Protein 2Y4R (pdb70)

B-factor: mean 19.77, std 9.72, range [2.0, 75.66]

InterPro domains:
  IPR001544 Aminotransferase class IV [PF01063] (25-246)
  IPR017824 Aminodeoxychorismate lyase, class IV [TIGR03461] (4-263)
  IPR017824 Aminodeoxychorismate lyase, class IV [cd01559] (17-265)
  IPR036038 Aminotransferase-like, PLP-dependent enzymes [SSF56752] (4-263)
  IPR043131 Branched-chain-amino-acid aminotransferase-like, N-terminal [G3DSA:3.30.470.10] (2-111)
  IPR043132 Branched-chain-amino-acid aminotransferase-like, C-terminal [G3DSA:3.20.10.10] (112-271)
  IPR050571 Class-IV Pyridoxal-Phosphate-Dependent Aminotransferase [PTHR42743] (2-268)

Foldseek 3Di:
DKDKPLHDDDDDDPQFVCNVPLAWAKDKFWQAQLATFLLVLRLVQRVVVCVLSVQPDPSVVVSVSRSNVSNVVRGAIKMWIKHQTGDDDPDDSDDDGDIMIMIDGDHADDDDCCQVVFNAEAEAFPQAWEFAQSCWQHRTRPLVSLVVRVVPDDDPRGPWYFHHHPVQWGAQTSAWGKWFAAPQEIEGEARRGHDHNASLVVVLVVVCVVVPGHYYYYTHHPVNVLPTQWMWIAHNRPGIGTHAYYPHRGYGHDDVNVVSVVCCVVPVVD/DKDKPLHDDDDDDPQFCCNVPLAWFKDKFFAAQLATDLVVLRLVQRVVQCVLSVQPDPSVVVRVSSSNVSNVVNGAIKMWIKHQTGDDDDDDSDDPTDIMIMIDGDHQDCDDVCQLVAFAAAEAFPQEWEFAQSCFQHRTRPLVSLVVRVVPDDDPRGPWYFHAHPVQWTAQTSAWGKWFAQPLEIEGEARRGHDHNASLVVVVVVVCVVVPRHYDYYTHHPVSVLRTQWMWTAHNRNGIGTHAYYPHGGHGHDDVSVVRVVVCCVPPND

Sequence (540 aa):
LLDWVDGRRPAAEELLSVRDRGLAYGDGLFETLAVRAGTPRLLERHLARLEEGCRRLAIPLDDTAALLRRQQELLAFCAALGDGVAKLIVTRGEGLLRGYAPPAEASPRRILSGSPRPAYPEERHWQQQGVRLFACRRTRLAEQPLLAGLKHLNRLEQVLARAEWSDAGHAEGLMMMLDVHERVVEEGVFSNLLLLLVLDGTLVAPDLRRCGVAGVVMRAELLEERAEGIGVPLAIRDVSMAELATADEVFLCNSQFGIWPVRALDEHVWPVGELTRRKLQDQLRDDLDFLDWVDGRPAAELSVRDRGLAYGDGLFETLAVRAGTPRLLEERHLARLEEGCRRLAIPLDTAALRRQQELLAFCAALGDGVVAKLIVTRGEGLRGYAPPAEASPRRILSGSPRPAYPERHWQQQGVRLFACRTRLAEQPLLAGLKHLNRLEQVLARAEWSDAGHAEGLMMMLDVVHERVVEEGVFSNLLLLVLDGTLVAPDLRRCGVAGVMRAELLERAEGIIGVPLAIRDVSMAELATADEVFLCNSQFGIWPVRALDEEHVWPVGELTRKLQDQLRDDDLDF

CATH classification: 3.30.470.10 (+1 more: 3.20.10.10)

Organism: Pseudomonas aeruginosa (strain ATCC 15692 / DSM 22644 / CIP 104116 / JCM 14847 / LMG 12228 / 1C / PRS 101 / PAO1) (NCBI:txid208964)

Radius of gyration: 24.59 Å; Cα contacts (8 Å, |Δi|>4): 1303; chains: 2; bounding box: 42×66×72 Å

Structure (mmCIF, N/CA/C/O backbone):
data_2Y4R
#
_entry.id   2Y4R
#
_cell.length_a   40.813
_cell.length_b   66.817
_cell.length_c   202.688
_cell.angle_alpha   90.00
_cell.angle_beta   90.00
_cell.angle_gamma   90.00
#
_symmetry.space_group_name_H-M   'P 21 21 21'
#
loop_
_entity.id
_entity.type
_entity.pdbx_description
1 polymer '4-AMINO-4-DEOXYCHORISMATE LYASE'
2 non-polymer "PYRIDOXAL-5'-PHOSPHATE"
3 non-polymer 'TETRAETHYLENE GLYCOL'
4 non-polymer 'CHLORIDE ION'
5 non-polymer 'SULFATE ION'
6 non-polymer 1,2-ETHANEDIOL
7 non-polymer DI(HYDROXYETHYL)ETHER
8 non-polymer GLYCEROL
9 water water
#
loop_
_atom_site.group_PDB
_atom_site.id
_atom_site.type_symbol
_atom_site.label_atom_id
_atom_site.label_alt_id
_atom_site.label_comp_id
_atom_site.label_asym_id
_atom_site.label_entity_id
_atom_site.label_seq_id
_atom_site.pdbx_PDB_ins_code
_atom_site.Cartn_x
_atom_site.Cartn_y
_atom_site.Cartn_z
_atom_site.occupancy
_atom_site.B_iso_or_equiv
_atom_site.auth_seq_id
_atom_site.auth_comp_id
_atom_site.auth_asym_id
_atom_site.auth_atom_id
_atom_site.pdbx_PDB_model_num
ATOM 1 N N . LEU A 1 23 ? -10.701 24.248 -29.817 1.00 26.00 2 LEU A N 1
ATOM 2 C CA A LEU A 1 23 ? -12.147 24.156 -29.438 0.50 25.96 2 LEU A CA 1
ATOM 3 C CA B LEU A 1 23 ? -12.156 24.139 -29.437 0.50 25.75 2 LEU A CA 1
ATOM 4 C C . LEU A 1 23 ? -12.514 22.710 -29.005 1.00 26.20 2 LEU A C 1
ATOM 5 O O . LEU A 1 23 ? -12.191 21.720 -29.719 1.00 27.08 2 LEU A O 1
ATOM 14 N N . ASP A 1 24 ? -13.161 22.565 -27.849 1.00 25.32 3 ASP A N 1
ATOM 15 C CA . ASP A 1 24 ? -13.596 21.263 -27.304 1.00 23.18 3 ASP A CA 1
ATOM 16 C C . ASP A 1 24 ? -14.887 21.563 -26.594 1.00 22.20 3 ASP A C 1
ATOM 17 O O . ASP A 1 24 ? -14.909 22.440 -25.710 1.00 21.80 3 ASP A O 1
ATOM 22 N N . TRP A 1 25 ? -15.949 20.864 -26.971 1.00 18.16 4 TRP A N 1
ATOM 23 C CA . TRP A 1 25 ? -17.212 20.905 -26.301 1.00 18.16 4 TRP A CA 1
ATOM 24 C C . TRP A 1 25 ? -17.562 19.488 -25.807 1.00 18.40 4 TRP A C 1
ATOM 25 O O . TRP A 1 25 ? -17.204 18.502 -26.458 1.00 16.87 4 TRP A O 1
ATOM 36 N N . VAL A 1 26 ? -18.241 19.414 -24.660 1.00 17.38 5 VAL A N 1
ATOM 37 C CA . VAL A 1 26 ? -18.926 18.183 -24.229 1.00 16.77 5 VAL A CA 1
ATOM 38 C C . VAL A 1 26 ? -20.361 18.573 -24.011 1.00 18.74 5 VAL A C 1
ATOM 39 O O . VAL A 1 26 ? -20.612 19.517 -23.239 1.00 18.46 5 VAL A O 1
ATOM 43 N N . ASP A 1 27 ? -21.268 17.874 -24.696 1.00 15.18 6 ASP A N 1
ATOM 44 C CA . ASP A 1 27 ? -22.704 18.086 -24.602 1.00 19.04 6 ASP A CA 1
ATOM 45 C C . ASP A 1 27 ? -23.035 19.566 -24.895 1.00 20.18 6 ASP A C 1
ATOM 46 O O . ASP A 1 27 ? -23.867 20.160 -24.187 1.00 20.12 6 ASP A O 1
ATOM 51 N N . GLY A 1 28 ? -22.414 20.098 -25.949 1.00 20.97 7 GLY A N 1
ATOM 52 C CA . GLY A 1 28 ? -22.737 21.414 -26.493 1.00 22.61 7 GLY A CA 1
ATOM 53 C C . GLY A 1 28 ? -22.215 22.591 -25.651 1.00 23.78 7 GLY A C 1
ATOM 54 O O . GLY A 1 28 ? -22.598 23.749 -25.915 1.00 24.52 7 GLY A O 1
ATOM 55 N N . ARG A 1 29 ? -21.357 22.302 -24.671 1.00 24.68 8 ARG A N 1
ATOM 56 C CA A ARG A 1 29 ? -20.800 23.306 -23.727 0.50 25.29 8 ARG A CA 1
ATOM 57 C CA B ARG A 1 29 ? -20.774 23.356 -23.843 0.50 25.27 8 ARG A CA 1
ATOM 58 C C . ARG A 1 29 ? -19.264 23.201 -23.731 1.00 25.78 8 ARG A C 1
ATOM 59 O O . ARG A 1 29 ? -18.737 22.077 -23.732 1.00 23.01 8 ARG A O 1
ATOM 74 N N . PRO A 1 30 ? -18.539 24.347 -23.700 1.00 25.32 9 PRO A N 1
ATOM 75 C CA . PRO A 1 30 ? -17.083 24.218 -23.686 1.00 25.43 9 PRO A CA 1
ATOM 76 C C . PRO A 1 30 ? -16.560 23.372 -22.509 1.00 24.75 9 PRO A C 1
ATOM 77 O O . PRO A 1 30 ? -16.909 23.621 -21.371 1.00 24.84 9 PRO A O 1
ATOM 81 N N . ALA A 1 31 ? -15.725 22.371 -22.785 1.00 24.13 10 ALA A N 1
ATOM 82 C CA . ALA A 1 31 ? -15.299 21.395 -21.771 1.00 23.34 10 ALA A CA 1
ATOM 83 C C . ALA A 1 31 ? -14.232 20.504 -22.378 1.00 23.38 10 ALA A C 1
ATOM 84 O O . ALA A 1 31 ? -14.395 20.019 -23.490 1.00 23.62 10 ALA A O 1
ATOM 86 N N . ALA A 1 32 ? -13.143 20.303 -21.654 1.00 23.86 11 ALA A N 1
ATOM 87 C CA . ALA A 1 32 ? -11.958 19.611 -22.243 1.00 22.25 11 ALA A CA 1
ATOM 88 C C . ALA A 1 32 ? -11.745 18.216 -21.577 1.00 20.99 11 ALA A C 1
ATOM 89 O O . ALA A 1 32 ? -10.778 17.528 -21.890 1.00 21.67 11 ALA A O 1
ATOM 91 N N . GLU A 1 33 ? -12.631 17.857 -20.671 1.00 20.92 12 GLU A N 1
ATOM 92 C CA A GLU A 1 33 ? -12.535 16.627 -19.879 0.50 21.98 12 GLU A CA 1
ATOM 93 C CA B GLU A 1 33 ? -12.528 16.591 -19.920 0.50 22.17 12 GLU A CA 1
ATOM 94 C C . GLU A 1 33 ? -13.873 15.881 -19.805 1.00 21.12 12 GLU A C 1
ATOM 95 O O . GLU A 1 33 ? -14.934 16.503 -19.954 1.00 21.29 12 GLU A O 1
ATOM 106 N N . LEU A 1 34 ? -13.827 14.567 -19.523 1.00 19.48 13 LEU A N 1
ATOM 107 C CA A LEU A 1 34 ? -15.044 13.805 -19.218 0.50 19.25 13 LEU A CA 1
ATOM 108 C CA B LEU A 1 34 ? -14.990 13.705 -19.322 0.50 19.04 13 LEU A CA 1
ATOM 109 C C . LEU A 1 34 ? -14.827 12.849 -18.048 1.00 19.63 13 LEU A C 1
ATOM 110 O O . LEU A 1 34 ? -13.700 12.546 -17.660 1.00 19.01 13 LEU A O 1
ATOM 119 N N . SER A 1 35 ? -15.928 12.433 -17.445 1.00 18.71 14 SER A N 1
ATOM 120 C CA . SER A 1 35 ? -15.835 11.499 -16.349 1.00 19.28 14 SER A CA 1
ATOM 121 C C . SER A 1 35 ? -14.923 10.298 -16.640 1.00 18.29 14 SER A C 1
ATOM 122 O O . SER A 1 35 ? -15.073 9.616 -17.703 1.00 16.75 14 SER A O 1
ATOM 125 N N . VAL A 1 36 ? -14.032 9.968 -15.696 1.00 17.61 15 VAL A N 1
ATOM 126 C CA . VAL A 1 36 ? -13.274 8.662 -15.755 1.00 17.16 15 VAL A CA 1
ATOM 127 C C . VAL A 1 36 ? -14.141 7.433 -15.687 1.00 18.18 15 VAL A C 1
ATOM 128 O O . VAL A 1 36 ? -13.668 6.309 -15.945 1.00 19.08 15 VAL A O 1
ATOM 132 N N . ARG A 1 37 ? -15.411 7.626 -15.369 1.00 18.63 16 ARG A N 1
ATOM 133 C CA . ARG A 1 37 ? -16.321 6.472 -15.391 1.00 18.57 16 ARG A CA 1
ATOM 134 C C . ARG A 1 37 ? -17.114 6.281 -16.680 1.00 16.63 16 ARG A C 1
ATOM 135 O O . ARG A 1 37 ? -18.001 5.427 -16.755 1.00 18.57 16 ARG A O 1
ATOM 143 N N . ASP A 1 38 ? -16.759 7.039 -17.706 1.00 15.64 17 ASP A N 1
ATOM 144 C CA . ASP A 1 38 ? -17.533 7.002 -18.944 1.00 15.03 17 ASP A CA 1
ATOM 145 C C . ASP A 1 38 ? -17.328 5.633 -19.628 1.00 14.05 17 ASP A C 1
ATOM 146 O O . ASP A 1 38 ? -16.231 5.102 -19.627 1.00 13.90 17 ASP A O 1
ATOM 151 N N . ARG A 1 39 ? -18.367 5.114 -20.285 1.00 13.79 18 ARG A N 1
ATOM 152 C CA . ARG A 1 39 ? -18.228 3.735 -20.952 1.00 12.81 18 ARG A CA 1
ATOM 153 C C . ARG A 1 39 ? -17.414 3.768 -22.263 1.00 14.31 18 ARG A C 1
ATOM 154 O O . ARG A 1 39 ? -16.975 2.710 -22.768 1.00 11.24 18 ARG A O 1
ATOM 162 N N . GLY A 1 40 ? -17.244 4.959 -22.850 1.00 12.48 19 GLY A N 1
ATOM 163 C CA . GLY A 1 40 ? -16.427 5.077 -24.067 1.00 13.60 19 GLY A CA 1
ATOM 164 C C . GLY A 1 40 ? -14.990 4.782 -23.662 1.00 13.44 19 GLY A C 1
ATOM 165 O O . GLY A 1 40 ? -14.327 4.004 -24.295 1.00 13.77 19 GLY A O 1
ATOM 166 N N . LEU A 1 41 ? -14.552 5.314 -22.526 1.00 12.55 20 LEU A N 1
ATOM 167 C CA . LEU A 1 41 ? -13.223 4.966 -21.981 1.00 12.91 20 LEU A CA 1
ATOM 168 C C . LEU A 1 41 ? -13.179 3.481 -21.464 1.00 12.15 20 LEU A C 1
ATOM 169 O O . LEU A 1 41 ? -12.192 2.751 -21.730 1.00 12.94 20 LEU A O 1
ATOM 174 N N . ALA A 1 42 ? -14.180 3.060 -20.706 1.00 11.42 21 ALA A N 1
ATOM 175 C CA . ALA A 1 42 ? -14.119 1.713 -20.097 1.00 11.45 21 ALA A CA 1
ATOM 176 C C . ALA A 1 42 ? -14.104 0.561 -21.145 1.00 12.96 21 ALA A C 1
ATOM 177 O O . ALA A 1 42 ? -13.384 -0.469 -20.979 1.00 13.08 21 ALA A O 1
ATOM 179 N N . TYR A 1 43 ? -14.948 0.697 -22.192 1.00 10.59 22 TYR A N 1
ATOM 180 C CA . TYR A 1 43 ? -15.188 -0.425 -23.107 1.00 9.63 22 TYR A CA 1
ATOM 181 C C . TYR A 1 43 ? -15.146 -0.054 -24.582 1.00 10.00 22 TYR A C 1
ATOM 182 O O . TYR A 1 43 ? -15.456 -0.870 -25.447 1.00 9.02 22 TYR A O 1
ATOM 191 N N . GLY A 1 44 ? -14.719 1.154 -24.852 1.00 9.42 23 GLY A N 1
ATOM 192 C CA . GLY A 1 44 ? -14.866 1.665 -26.223 1.00 9.36 23 GLY A CA 1
ATOM 193 C C . GLY A 1 44 ? -16.327 1.611 -26.730 1.00 10.54 23 GLY A C 1
ATOM 194 O O . GLY A 1 44 ? -16.581 1.396 -27.982 1.00 10.21 23 GLY A O 1
ATOM 195 N N . ASP A 1 45 ? -17.258 1.886 -25.792 1.00 9.10 24 ASP A N 1
ATOM 196 C CA . ASP A 1 45 ? -18.711 1.773 -26.027 1.00 10.45 24 ASP A CA 1
ATOM 197 C C . ASP A 1 45 ? -19.241 3.088 -26.646 1.00 9.82 24 ASP A C 1
ATOM 198 O O . ASP A 1 45 ? -19.742 3.995 -25.953 1.00 12.24 24 ASP A O 1
ATOM 203 N N . GLY A 1 46 ? -19.019 3.186 -27.940 1.00 9.86 25 GLY A N 1
ATOM 204 C CA . GLY A 1 46 ? -19.306 4.424 -28.628 1.00 8.19 25 GLY A CA 1
ATOM 205 C C . GLY A 1 46 ? -18.864 4.428 -30.059 1.00 9.54 25 GLY A C 1
ATOM 206 O O . GLY A 1 46 ? -18.393 3.426 -30.625 1.00 9.12 25 GLY A O 1
ATOM 207 N N . LEU A 1 47 ? -19.102 5.596 -30.658 1.00 8.55 26 LEU A N 1
ATOM 208 C CA . LEU A 1 47 ? -18.916 5.838 -32.104 1.00 8.87 26 LEU A CA 1
ATOM 209 C C . LEU A 1 47 ? -18.160 7.167 -32.318 1.00 9.00 26 LEU A C 1
ATOM 210 O O . LEU A 1 47 ? -18.116 8.048 -31.422 1.00 9.61 26 LEU A O 1
ATOM 215 N N . PHE A 1 48 ? -17.494 7.268 -33.467 1.00 8.89 27 PHE A N 1
ATOM 216 C CA . PHE A 1 48 ? -16.954 8.582 -33.889 1.00 9.15 27 PHE A CA 1
ATOM 217 C C . PHE A 1 48 ? -17.150 8.917 -35.362 1.00 8.81 27 PHE A C 1
ATOM 218 O O . PHE A 1 48 ? -17.391 8.058 -36.205 1.00 8.60 27 PHE A O 1
ATOM 226 N N . GLU A 1 49 ? -16.989 10.227 -35.655 1.00 8.82 28 GLU A N 1
ATOM 227 C CA . GLU A 1 49 ? -16.955 10.734 -37.013 1.00 10.12 28 GLU A CA 1
ATOM 228 C C . GLU A 1 49 ? -15.890 11.789 -37.048 1.00 11.05 28 GLU A C 1
ATOM 229 O O . GLU A 1 49 ? -15.818 12.553 -36.130 1.00 11.61 28 GLU A O 1
ATOM 235 N N . THR A 1 50 ? -15.075 11.781 -38.099 1.00 10.78 29 THR A N 1
ATOM 236 C CA . THR A 1 50 ? -14.079 12.818 -38.331 1.00 11.35 29 THR A CA 1
ATOM 237 C C . THR A 1 50 ? -14.480 13.604 -39.552 1.00 9.68 29 THR A C 1
ATOM 238 O O . THR A 1 50 ? -14.436 13.083 -40.675 1.00 9.93 29 THR A O 1
ATOM 242 N N . LEU A 1 51 ? -14.888 14.852 -39.335 1.00 10.92 30 LEU A N 1
ATOM 243 C CA . LEU A 1 51 ? -15.523 15.605 -40.392 1.00 8.98 30 LEU A CA 1
ATOM 244 C C . LEU A 1 51 ? -14.549 16.705 -40.862 1.00 9.95 30 LEU A C 1
ATOM 245 O O . LEU A 1 51 ? -13.983 17.460 -40.043 1.00 11.43 30 LEU A O 1
ATOM 250 N N . ALA A 1 52 ? -14.387 16.802 -42.175 1.00 10.16 31 ALA A N 1
ATOM 251 C CA . ALA A 1 52 ? -13.598 17.887 -42.764 1.00 8.20 31 ALA A CA 1
ATOM 252 C C . ALA A 1 52 ? -14.508 19.146 -42.695 1.00 11.79 31 ALA A C 1
ATOM 253 O O . ALA A 1 52 ? -15.678 19.081 -43.088 1.00 12.15 31 ALA A O 1
ATOM 255 N N . VAL A 1 53 ? -13.968 20.263 -42.167 1.00 11.18 32 VAL A N 1
ATOM 256 C CA . VAL A 1 53 ? -14.769 21.490 -42.100 1.00 9.92 32 VAL A CA 1
ATOM 257 C C . VAL A 1 53 ? -14.179 22.497 -43.138 1.00 11.28 32 VAL A C 1
ATOM 258 O O . VAL A 1 53 ? -13.017 22.782 -43.095 1.00 11.90 32 VAL A O 1
ATOM 262 N N . ARG A 1 54 ? -15.030 23.019 -44.012 1.00 10.36 33 ARG A N 1
ATOM 263 C CA . ARG A 1 54 ? -14.629 23.941 -45.114 1.00 11.25 33 ARG A CA 1
ATOM 264 C C . ARG A 1 54 ? -15.689 25.039 -45.188 1.00 10.77 33 ARG A C 1
ATOM 265 O O . ARG A 1 54 ? -16.929 24.737 -45.202 1.00 11.63 33 ARG A O 1
ATOM 273 N N . ALA A 1 55 ? -15.263 26.299 -45.201 1.00 12.94 34 ALA A N 1
ATOM 274 C CA . ALA A 1 55 ? -16.227 27.366 -45.349 1.00 12.13 34 ALA A CA 1
ATOM 275 C C . ALA A 1 55 ? -17.301 27.335 -44.255 1.00 11.76 34 ALA A C 1
ATOM 276 O O . ALA A 1 55 ? -18.466 27.620 -44.509 1.00 11.06 34 ALA A O 1
ATOM 278 N N . GLY A 1 56 ? -16.928 26.984 -43.022 1.00 10.07 35 GLY A N 1
ATOM 279 C CA . GLY A 1 56 ? -17.817 27.069 -41.890 1.00 10.01 35 GLY A CA 1
ATOM 280 C C . GLY A 1 56 ? -18.778 25.885 -41.811 1.00 10.84 35 GLY A C 1
ATOM 281 O O . GLY A 1 56 ? -19.647 25.894 -40.928 1.00 10.82 35 GLY A O 1
ATOM 282 N N . THR A 1 57 ? -18.622 24.859 -42.675 1.00 11.43 36 THR A N 1
ATOM 283 C CA . THR A 1 57 ? -19.622 23.798 -42.636 1.00 12.71 36 THR A CA 1
ATOM 284 C C . THR A 1 57 ? -18.954 22.427 -42.772 1.00 12.56 36 THR A C 1
ATOM 285 O O . THR A 1 57 ? -17.891 22.291 -43.417 1.00 11.65 36 THR A O 1
ATOM 289 N N . PRO A 1 58 ? -19.578 21.402 -42.205 1.00 11.82 37 PRO A N 1
ATOM 290 C CA . PRO A 1 58 ? -18.989 20.050 -42.363 1.00 11.51 37 PRO A CA 1
ATOM 291 C C . PRO A 1 58 ? -19.229 19.501 -43.768 1.00 12.75 37 PRO A C 1
ATOM 292 O O . PRO A 1 58 ? -20.382 19.361 -44.199 1.00 13.61 37 PRO A O 1
ATOM 296 N N . ARG A 1 59 ? -18.154 19.117 -44.456 1.00 11.09 38 ARG A N 1
ATOM 297 C CA . ARG A 1 59 ? -18.253 18.535 -45.807 1.00 11.14 38 ARG A CA 1
ATOM 298 C C . ARG A 1 59 ? -18.886 17.132 -45.712 1.00 11.31 38 ARG A C 1
ATOM 299 O O . ARG A 1 59 ? -18.587 16.450 -44.736 1.00 9.89 38 ARG A O 1
ATOM 307 N N . LEU A 1 60 ? -19.808 16.768 -46.634 1.00 11.75 39 LEU A N 1
ATOM 308 C CA . LEU A 1 60 ? -20.418 15.396 -46.626 1.00 11.89 39 LEU A CA 1
ATOM 309 C C . LEU A 1 60 ? -21.200 15.140 -45.304 1.00 12.35 39 LEU A C 1
ATOM 310 O O . LEU A 1 60 ? -21.293 14.015 -44.829 1.00 10.75 39 LEU A O 1
ATOM 315 N N . LEU A 1 61 ? -21.810 16.207 -44.766 1.00 11.87 40 LEU A N 1
ATOM 316 C CA . LEU A 1 61 ? -22.447 16.162 -43.458 1.00 13.64 40 LEU A CA 1
ATOM 317 C C . LEU A 1 61 ? -23.485 15.008 -43.412 1.00 11.76 40 LEU A C 1
ATOM 318 O O . LEU A 1 61 ? -23.565 14.237 -42.420 1.00 11.87 40 LEU A O 1
ATOM 323 N N . GLU A 1 62 ? -24.252 14.880 -44.472 1.00 13.47 41 GLU A N 1
ATOM 324 C CA . GLU A 1 62 ? -25.380 13.902 -44.383 1.00 14.98 41 GLU A CA 1
ATOM 325 C C . GLU A 1 62 ? -24.862 12.479 -44.395 1.00 13.93 41 GLU A C 1
ATOM 326 O O . GLU A 1 62 ? -25.487 11.602 -43.784 1.00 12.75 41 GLU A O 1
ATOM 332 N N . ARG A 1 63 ? -23.718 12.263 -45.049 1.00 10.71 42 ARG A N 1
ATOM 333 C CA . ARG A 1 63 ? -23.091 10.891 -45.080 1.00 11.95 42 ARG A CA 1
ATOM 334 C C . ARG A 1 63 ? -22.551 10.588 -43.685 1.00 10.06 42 ARG A C 1
ATOM 335 O O . ARG A 1 63 ? -22.745 9.473 -43.161 1.00 9.12 42 ARG A O 1
ATOM 343 N N . HIS A 1 64 ? -21.898 11.582 -43.044 1.00 9.50 43 HIS A N 1
ATOM 344 C CA . HIS A 1 64 ? -21.435 11.341 -41.676 1.00 7.84 43 HIS A CA 1
ATOM 345 C C . HIS A 1 64 ? -22.560 11.053 -40.699 1.00 9.57 43 HIS A C 1
ATOM 346 O O . HIS A 1 64 ? -22.482 10.115 -39.898 1.00 10.11 43 HIS A O 1
ATOM 353 N N . LEU A 1 65 ? -23.622 11.851 -40.766 1.00 11.35 44 LEU A N 1
ATOM 354 C CA . LEU A 1 65 ? -24.747 11.626 -39.877 1.00 11.48 44 LEU A CA 1
ATOM 355 C C . LEU A 1 65 ? -25.481 10.311 -40.217 1.00 10.70 44 LEU A C 1
ATOM 356 O O . LEU A 1 65 ? -25.943 9.668 -39.274 1.00 11.22 44 LEU A O 1
ATOM 361 N N . ALA A 1 66 ? -25.538 9.913 -41.487 1.00 10.61 45 ALA A N 1
ATOM 362 C CA . ALA A 1 66 ? -26.178 8.581 -41.811 1.00 11.18 45 ALA A CA 1
ATOM 363 C C . ALA A 1 66 ? -25.383 7.436 -41.160 1.00 11.47 45 ALA A C 1
ATOM 364 O O . ALA A 1 66 ? -25.981 6.470 -40.653 1.00 11.33 45 ALA A O 1
ATOM 366 N N . ARG A 1 67 ? -24.048 7.535 -41.208 1.00 8.98 46 ARG A N 1
ATOM 367 C CA . ARG A 1 67 ? -23.197 6.489 -40.626 1.00 9.89 46 ARG A CA 1
ATOM 368 C C . ARG A 1 67 ? -23.331 6.450 -39.098 1.00 10.48 46 ARG A C 1
ATOM 369 O O . ARG A 1 67 ? -23.423 5.386 -38.497 1.00 8.76 46 ARG A O 1
ATOM 377 N N . LEU A 1 68 ? -23.276 7.619 -38.478 1.00 9.46 47 LEU A N 1
ATOM 378 C CA . LEU A 1 68 ? -23.413 7.752 -37.037 1.00 11.13 47 LEU A CA 1
ATOM 379 C C . LEU A 1 68 ? -24.773 7.207 -36.590 1.00 11.22 47 LEU A C 1
ATOM 380 O O . LEU A 1 68 ? -24.853 6.411 -35.629 1.00 10.67 47 LEU A O 1
ATOM 385 N N . GLU A 1 69 ? -25.795 7.603 -37.345 1.00 10.54 48 GLU A N 1
ATOM 386 C CA . GLU A 1 69 ? -27.183 7.102 -37.031 1.00 12.15 48 GLU A CA 1
ATOM 387 C C . GLU A 1 69 ? -27.289 5.598 -37.109 1.00 11.33 48 GLU A C 1
ATOM 388 O O . GLU A 1 69 ? -27.892 4.972 -36.218 1.00 12.32 48 GLU A O 1
ATOM 394 N N . GLU A 1 70 ? -26.785 5.002 -38.167 1.00 11.73 49 GLU A N 1
ATOM 395 C CA . GLU A 1 70 ? -26.811 3.565 -38.283 1.00 13.16 49 GLU A CA 1
ATOM 396 C C . GLU A 1 70 ? -25.959 2.879 -37.176 1.00 11.59 49 GLU A C 1
ATOM 397 O O . GLU A 1 70 ? -26.361 1.819 -36.646 1.00 11.34 49 GLU A O 1
ATOM 403 N N . GLY A 1 71 ? -24.798 3.457 -36.805 1.00 11.18 50 GLY A N 1
ATOM 404 C CA . GLY A 1 71 ? -24.093 2.956 -35.634 1.00 10.85 50 GLY A CA 1
ATOM 405 C C . GLY A 1 71 ? -24.941 3.037 -34.358 1.00 11.65 50 GLY A C 1
ATOM 406 O O . GLY A 1 71 ? -24.935 2.094 -33.545 1.00 12.21 50 GLY A O 1
ATOM 407 N N . CYS A 1 72 ? -25.652 4.154 -34.150 1.00 11.95 51 CYS A N 1
ATOM 408 C CA . CYS A 1 72 ? -26.449 4.309 -32.911 1.00 11.06 51 CYS A CA 1
ATOM 409 C C . CYS A 1 72 ? -27.573 3.280 -32.901 1.00 12.06 51 CYS A C 1
ATOM 410 O O . CYS A 1 72 ? -27.927 2.774 -31.836 1.00 12.12 51 CYS A O 1
ATOM 413 N N . ARG A 1 73 ? -28.128 3.009 -34.083 1.00 10.25 52 ARG A N 1
ATOM 414 C CA . ARG A 1 73 ? -29.209 1.987 -34.174 1.00 12.09 52 ARG A CA 1
ATOM 415 C C . ARG A 1 73 ? -28.698 0.579 -33.849 1.00 10.46 52 ARG A C 1
ATOM 416 O O . ARG A 1 73 ? -29.277 -0.129 -32.962 1.00 9.96 52 ARG A O 1
ATOM 424 N N . ARG A 1 74 ? -27.591 0.203 -34.469 1.00 9.84 53 ARG A N 1
ATOM 425 C CA . ARG A 1 74 ? -27.010 -1.112 -34.254 1.00 11.05 53 ARG A CA 1
ATOM 426 C C . ARG A 1 74 ? -26.426 -1.285 -32.867 1.00 10.82 53 ARG A C 1
ATOM 427 O O . ARG A 1 74 ? -26.397 -2.426 -32.358 1.00 14.13 53 ARG A O 1
ATOM 435 N N . LEU A 1 75 ? -25.933 -0.210 -32.248 1.00 10.05 54 LEU A N 1
ATOM 436 C CA . LEU A 1 75 ? -25.427 -0.328 -30.854 1.00 12.23 54 LEU A CA 1
ATOM 437 C C . LEU A 1 75 ? -26.434 0.121 -29.800 1.00 12.09 54 LEU A C 1
ATOM 438 O O . LEU A 1 75 ? -26.134 0.153 -28.614 1.00 13.83 54 LEU A O 1
ATOM 443 N N . ALA A 1 76 ? -27.654 0.464 -30.232 1.00 12.16 55 ALA A N 1
ATOM 444 C CA . ALA A 1 76 ? -28.700 0.937 -29.319 1.00 13.65 55 ALA A CA 1
ATOM 445 C C . ALA A 1 76 ? -28.254 2.078 -28.422 1.00 14.23 55 ALA A C 1
ATOM 446 O O . ALA A 1 76 ? -28.568 2.117 -27.243 1.00 12.73 55 ALA A O 1
ATOM 448 N N . ILE A 1 77 ? -27.583 3.067 -29.023 1.00 13.05 56 ILE A N 1
ATOM 449 C CA . ILE A 1 77 ? -27.236 4.291 -28.292 1.00 12.52 56 ILE A CA 1
ATOM 450 C C . ILE A 1 77 ? -28.278 5.359 -28.572 1.00 13.98 56 ILE A C 1
ATOM 451 O O . ILE A 1 77 ? -28.443 5.730 -29.729 1.00 13.54 56 ILE A O 1
ATOM 456 N N . PRO A 1 78 ? -29.020 5.812 -27.537 1.00 16.19 57 PRO A N 1
ATOM 457 C CA . PRO A 1 78 ? -30.189 6.689 -27.649 1.00 18.18 57 PRO A CA 1
ATOM 458 C C . PRO A 1 78 ? -29.753 8.138 -27.809 1.00 18.72 57 PRO A C 1
ATOM 459 O O . PRO A 1 78 ? -29.921 8.959 -26.909 1.00 20.40 57 PRO A O 1
ATOM 463 N N . LEU A 1 79 ? -29.118 8.414 -28.948 1.00 18.73 58 LEU A N 1
ATOM 464 C CA . LEU A 1 79 ? -28.719 9.761 -29.361 1.00 19.30 58 LEU A CA 1
ATOM 465 C C . LEU A 1 79 ? -29.811 10.442 -30.187 1.00 19.14 58 LEU A C 1
ATOM 466 O O . LEU A 1 79 ? -30.354 9.843 -31.073 1.00 22.70 58 LEU A O 1
ATOM 471 N N . ASP A 1 80 ? -30.120 11.690 -29.870 1.00 22.15 59 ASP A N 1
ATOM 472 C CA A ASP A 1 80 ? -30.980 12.556 -30.647 0.50 23.17 59 ASP A CA 1
ATOM 473 C CA B ASP A 1 80 ? -30.998 12.560 -30.676 0.50 21.86 59 ASP A CA 1
ATOM 474 C C . ASP A 1 80 ? -30.154 13.158 -31.814 1.00 22.59 59 ASP A C 1
ATOM 475 O O . ASP A 1 80 ? -29.506 14.209 -31.653 1.00 24.19 59 ASP A O 1
ATOM 484 N N . THR A 1 81 ? -30.171 12.483 -32.960 1.00 23.90 60 THR A N 1
ATOM 485 C CA . THR A 1 81 ? -29.296 12.828 -34.098 1.00 25.31 60 THR A CA 1
ATOM 486 C C . THR A 1 81 ? -29.728 14.162 -34.739 1.00 25.03 60 THR A C 1
ATOM 487 O O . THR A 1 81 ? -28.889 14.969 -35.155 1.00 22.59 60 THR A O 1
ATOM 491 N N . ALA A 1 82 ? -31.028 14.431 -34.707 1.00 25.01 61 ALA A N 1
ATOM 492 C CA . ALA A 1 82 ? -31.547 15.728 -35.158 1.00 24.72 61 ALA A CA 1
ATOM 493 C C . ALA A 1 82 ? -30.972 16.879 -34.375 1.00 23.88 61 ALA A C 1
ATOM 494 O O . ALA A 1 82 ? -30.513 17.863 -34.982 1.00 25.64 61 ALA A O 1
ATOM 496 N N . ALA A 1 83 ? -31.007 16.815 -33.043 1.00 22.67 62 ALA A N 1
ATOM 497 C CA . ALA A 1 83 ? -30.374 17.848 -32.252 1.00 22.06 62 ALA A CA 1
ATOM 498 C C . ALA A 1 83 ? -28.860 17.903 -32.411 1.00 21.74 62 ALA A C 1
ATOM 499 O O . ALA A 1 83 ? -28.238 19.003 -32.429 1.00 22.76 62 ALA A O 1
ATOM 501 N N . LEU A 1 84 ? -28.250 16.730 -32.486 1.00 18.46 63 LEU A N 1
ATOM 502 C CA A LEU A 1 84 ? -26.789 16.697 -32.670 0.50 17.75 63 LEU A CA 1
ATOM 503 C CA B LEU A 1 84 ? -26.794 16.653 -32.697 0.50 17.65 63 LEU A CA 1
ATOM 504 C C . LEU A 1 84 ? -26.424 17.448 -33.952 1.00 17.41 63 LEU A C 1
ATOM 505 O O . LEU A 1 84 ? -25.436 18.154 -33.943 1.00 18.03 63 LEU A O 1
ATOM 514 N N . ARG A 1 85 ? -27.208 17.292 -35.033 1.00 17.60 64 ARG A N 1
ATOM 515 C CA A ARG A 1 85 ? -26.948 18.040 -36.258 0.50 18.79 64 ARG A CA 1
ATOM 516 C CA B ARG A 1 85 ? -26.953 18.053 -36.276 0.50 19.09 64 ARG A CA 1
ATOM 517 C C . ARG A 1 85 ? -26.822 19.554 -35.999 1.00 19.59 64 ARG A C 1
ATOM 518 O O . ARG A 1 85 ? -25.853 20.191 -36.456 1.00 17.83 64 ARG A O 1
ATOM 533 N N . GLN A 1 86 ? -27.804 20.132 -35.284 1.00 19.04 65 GLN A N 1
ATOM 534 C CA A GLN A 1 86 ? -27.738 21.582 -34.912 0.50 19.65 65 GLN A CA 1
ATOM 535 C CA B GLN A 1 86 ? -27.705 21.580 -34.956 0.50 19.16 65 GLN A CA 1
ATOM 536 C C . GLN A 1 86 ? -26.464 21.966 -34.125 1.00 18.34 65 GLN A C 1
ATOM 537 O O . GLN A 1 86 ? -25.820 22.978 -34.408 1.00 19.30 65 GLN A O 1
ATOM 548 N N . GLU A 1 87 ? -26.072 21.138 -33.161 1.00 16.00 66 GLU A N 1
ATOM 549 C CA . GLU A 1 87 ? -24.924 21.386 -32.321 1.00 14.12 66 GLU A CA 1
ATOM 550 C C . GLU A 1 87 ? -23.630 21.290 -33.151 1.00 14.97 66 GLU A C 1
ATOM 551 O O . GLU A 1 87 ? -22.717 22.098 -33.005 1.00 13.16 66 GLU A O 1
ATOM 557 N N . LEU A 1 88 ? -23.601 20.313 -34.045 1.00 11.98 67 LEU A N 1
ATOM 558 C CA . LEU A 1 88 ? -22.437 20.118 -34.919 1.00 11.84 67 LEU A CA 1
ATOM 559 C C . LEU A 1 88 ? -22.350 21.296 -35.866 1.00 12.75 67 LEU A C 1
ATOM 560 O O . LEU A 1 88 ? -21.238 21.803 -36.121 1.00 12.67 67 LEU A O 1
ATOM 565 N N . LEU A 1 89 ? -23.498 21.699 -36.425 1.00 11.25 68 LEU A N 1
ATOM 566 C CA . LEU A 1 89 ? -23.446 22.857 -37.352 1.00 12.34 68 LEU A CA 1
ATOM 567 C C . LEU A 1 89 ? -22.923 24.123 -36.671 1.00 12.46 68 LEU A C 1
ATOM 568 O O . LEU A 1 89 ? -22.110 24.856 -37.258 1.00 11.82 68 LEU A O 1
ATOM 573 N N . ALA A 1 90 ? -23.382 24.386 -35.448 1.00 12.70 69 ALA A N 1
ATOM 574 C CA . ALA A 1 90 ? -22.866 25.550 -34.736 1.00 12.15 69 ALA A CA 1
ATOM 575 C C . ALA A 1 90 ? -21.348 25.436 -34.437 1.00 13.02 69 ALA A C 1
ATOM 576 O O . ALA A 1 90 ? -20.580 26.400 -34.592 1.00 11.03 69 ALA A O 1
ATOM 578 N N . PHE A 1 91 ? -20.906 24.247 -33.990 1.00 11.30 70 PHE A N 1
ATOM 579 C CA . PHE A 1 91 ? -19.458 24.021 -33.721 1.00 11.99 70 PHE A CA 1
ATOM 580 C C . PHE A 1 91 ? -18.623 24.241 -34.980 1.00 11.71 70 PHE A C 1
ATOM 581 O O . PHE A 1 91 ? -17.547 24.844 -34.905 1.00 12.02 70 PHE A O 1
ATOM 589 N N . CYS A 1 92 ? -19.086 23.735 -36.144 1.00 11.36 71 CYS A N 1
ATOM 590 C CA . CYS A 1 92 ? -18.279 23.860 -37.383 1.00 10.49 71 CYS A CA 1
ATOM 591 C C . CYS A 1 92 ? -18.230 25.298 -37.862 1.00 11.55 71 CYS A C 1
ATOM 592 O O . CYS A 1 92 ? -17.225 25.711 -38.436 1.00 11.76 71 CYS A O 1
ATOM 595 N N . ALA A 1 93 ? -19.332 26.041 -37.635 1.00 10.64 72 ALA A N 1
ATOM 596 C CA . ALA A 1 93 ? -19.293 27.456 -38.035 1.00 12.14 72 ALA A CA 1
ATOM 597 C C . ALA A 1 93 ? -18.281 28.211 -37.150 1.00 13.04 72 ALA A C 1
ATOM 598 O O . ALA A 1 93 ? -17.622 29.156 -37.623 1.00 13.30 72 ALA A O 1
ATOM 600 N N . ALA A 1 94 ? -18.228 27.864 -35.851 1.00 13.42 73 ALA A N 1
ATOM 601 C CA . ALA A 1 94 ? -17.231 28.468 -34.896 1.00 13.42 73 ALA A CA 1
ATOM 602 C C . ALA A 1 94 ? -15.770 28.120 -35.309 1.00 15.18 73 ALA A C 1
ATOM 603 O O . ALA A 1 94 ? -14.797 28.938 -35.177 1.00 16.86 73 ALA A O 1
ATOM 605 N N . LEU A 1 95 ? -15.591 26.894 -35.803 1.00 13.05 74 LEU A N 1
ATOM 606 C CA . LEU A 1 95 ? -14.301 26.430 -36.244 1.00 11.81 74 LEU A CA 1
ATOM 607 C C . LEU A 1 95 ? -13.824 27.101 -37.552 1.00 13.63 74 LEU A C 1
ATOM 608 O O . LEU A 1 95 ? -12.611 27.526 -37.676 1.00 12.77 74 LEU A O 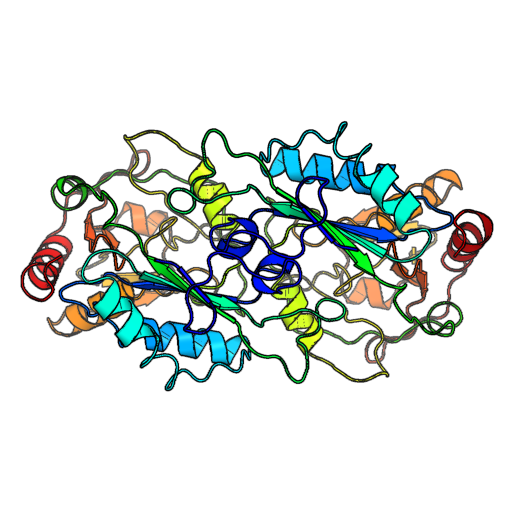1
ATOM 613 N N . GLY A 1 96 ? -14.762 27.195 -38.497 1.00 11.61 75 GLY A N 1
ATOM 614 C CA . GLY A 1 96 ? -14.509 27.806 -39.810 1.00 13.32 75 GLY A CA 1
ATOM 615 C C . GLY A 1 96 ? -13.834 26.852 -40.815 1.00 11.67 75 GLY A C 1
ATOM 616 O O . GLY A 1 96 ? -14.324 26.706 -41.929 1.00 11.27 75 GLY A O 1
ATOM 617 N N . ASP A 1 97 ? -12.674 26.289 -40.473 1.00 10.74 76 ASP A N 1
ATOM 618 C CA . ASP A 1 97 ? -11.973 25.359 -41.375 1.00 12.16 76 ASP A CA 1
ATOM 619 C C . ASP A 1 97 ? -11.127 24.501 -40.519 1.00 12.55 76 ASP A C 1
ATOM 620 O O . ASP A 1 97 ? -10.486 24.995 -39.506 1.00 13.71 76 ASP A O 1
ATOM 625 N N . GLY A 1 98 ? -11.095 23.225 -40.851 1.00 10.62 77 GLY A N 1
ATOM 626 C CA . GLY A 1 98 ? -10.160 22.292 -40.169 1.00 11.71 77 GLY A CA 1
ATOM 627 C C . GLY A 1 98 ? -10.820 20.936 -40.090 1.00 10.94 77 GLY A C 1
ATOM 628 O O . GLY A 1 98 ? -11.418 20.474 -41.069 1.00 11.04 77 GLY A O 1
ATOM 629 N N . VAL A 1 99 ? -10.714 20.306 -38.937 1.00 10.99 78 VAL A N 1
ATOM 630 C CA . VAL A 1 99 ? -11.332 18.976 -38.716 1.00 12.67 78 VAL A CA 1
ATOM 631 C C . VAL A 1 99 ? -12.112 19.031 -37.417 1.00 12.62 78 VAL A C 1
ATOM 632 O O . VAL A 1 99 ? -11.637 19.593 -36.425 1.00 13.14 78 VAL A O 1
ATOM 636 N N . ALA A 1 100 ? -13.373 18.586 -37.442 1.00 11.05 79 ALA A N 1
ATOM 637 C CA . ALA A 1 100 ? -14.151 18.438 -36.219 1.00 13.94 79 ALA A CA 1
ATOM 638 C C . ALA A 1 100 ? -14.270 16.952 -35.977 1.00 13.53 79 ALA A C 1
ATOM 639 O O . ALA A 1 100 ? -14.802 16.228 -36.857 1.00 15.49 79 ALA A O 1
ATOM 641 N N . LYS A 1 101 ? -13.778 16.485 -34.833 1.00 13.75 80 LYS A N 1
ATOM 642 C CA . LYS A 1 101 ? -13.984 15.087 -34.454 1.00 12.31 80 LYS A CA 1
ATOM 643 C C . LYS A 1 101 ? -15.096 15.015 -33.438 1.00 11.65 80 LYS A C 1
ATOM 644 O O . LYS A 1 101 ? -15.045 15.716 -32.382 1.00 12.96 80 LYS A O 1
ATOM 650 N N . LEU A 1 102 ? -16.087 14.172 -33.733 1.00 10.48 81 LEU A N 1
ATOM 651 C CA . LEU A 1 102 ? -17.215 13.936 -32.849 1.00 10.37 81 LEU A CA 1
ATOM 652 C C . LEU A 1 102 ? -17.037 12.511 -32.260 1.00 12.77 81 LEU A C 1
ATOM 653 O O . LEU A 1 102 ? -16.831 11.583 -33.017 1.00 11.94 81 LEU A O 1
ATOM 658 N N . ILE A 1 103 ? -17.041 12.387 -30.932 1.00 11.05 82 ILE A N 1
ATOM 659 C CA . ILE A 1 103 ? -17.150 11.056 -30.316 1.00 9.97 82 ILE A CA 1
ATOM 660 C C . ILE A 1 103 ? -18.490 11.067 -29.613 1.00 10.95 82 ILE A C 1
ATOM 661 O O . ILE A 1 103 ? -18.826 12.059 -28.907 1.00 11.27 82 ILE A O 1
ATOM 666 N N . VAL A 1 104 ? -19.258 9.990 -29.794 1.00 10.30 83 VAL A N 1
ATOM 667 C CA . VAL A 1 104 ? -20.460 9.789 -28.994 1.00 10.86 83 VAL A CA 1
ATOM 668 C C . VAL A 1 104 ? -20.312 8.536 -28.139 1.00 11.14 83 VAL A C 1
ATOM 669 O O . VAL A 1 104 ? -20.053 7.455 -28.699 1.00 12.56 83 VAL A O 1
ATOM 673 N N . THR A 1 105 ? -20.483 8.646 -26.836 1.00 12.67 84 THR A N 1
ATOM 674 C CA . THR A 1 105 ? -20.291 7.454 -25.979 1.00 10.90 84 THR A CA 1
ATOM 675 C C . THR A 1 105 ? -21.633 7.102 -25.360 1.00 11.55 84 THR A C 1
ATOM 676 O O . THR A 1 105 ? -22.552 7.943 -25.260 1.00 13.36 84 THR A O 1
ATOM 680 N N . ARG A 1 106 ? -21.783 5.846 -24.929 1.00 12.75 85 ARG A N 1
ATOM 681 C CA . ARG A 1 106 ? -23.069 5.489 -24.248 1.00 12.82 85 ARG A CA 1
ATOM 682 C C . ARG A 1 106 ? -23.257 6.286 -22.946 1.00 14.97 85 ARG A C 1
ATOM 683 O O . ARG A 1 106 ? -24.381 6.398 -22.414 1.00 17.96 85 ARG A O 1
ATOM 691 N N . GLY A 1 107 ? -22.198 6.861 -22.436 1.00 14.19 86 GLY A N 1
ATOM 692 C CA . GLY A 1 107 ? -22.294 7.755 -21.268 1.00 15.25 86 GLY A CA 1
ATOM 693 C C . GLY A 1 107 ? -21.857 7.016 -20.003 1.00 18.95 86 GLY A C 1
ATOM 694 O O . GLY A 1 107 ? -21.011 6.102 -20.039 1.00 19.64 86 GLY A O 1
ATOM 695 N N . GLU A 1 108 ? -22.387 7.440 -18.859 1.00 21.57 87 GLU A N 1
ATOM 696 C CA . GLU A 1 108 ? -21.822 7.002 -17.588 1.00 25.45 87 GLU A CA 1
ATOM 697 C C . GLU A 1 108 ? -22.105 5.538 -17.288 1.00 27.46 87 GLU A C 1
ATOM 698 O O . GLU A 1 108 ? -23.231 5.065 -17.433 1.00 27.78 87 GLU A O 1
ATOM 704 N N . GLY A 1 109 ? -21.069 4.872 -16.772 1.00 30.60 88 GLY A N 1
ATOM 705 C CA . GLY A 1 109 ? -21.095 3.461 -16.368 1.00 34.93 88 GLY A CA 1
ATOM 706 C C . GLY A 1 109 ? -21.452 3.128 -14.917 1.00 38.66 88 GLY A C 1
ATOM 707 O O . GLY A 1 109 ? -20.606 3.283 -14.011 1.00 40.85 88 GLY A O 1
ATOM 708 N N . LEU A 1 110 ? -22.676 2.615 -14.744 1.00 39.64 89 LEU A N 1
ATOM 709 C CA A LEU A 1 110 ? -23.173 2.182 -13.454 0.50 40.66 89 LEU A CA 1
ATOM 710 C CA B LEU A 1 110 ? -23.220 2.151 -13.464 0.50 40.62 89 LEU A CA 1
ATOM 711 C C . LEU A 1 110 ? -22.501 0.885 -12.971 1.00 40.91 89 LEU A C 1
ATOM 712 O O . LEU A 1 110 ? -21.729 0.919 -12.000 1.00 43.00 89 LEU A O 1
ATOM 721 N N . ARG A 1 111 ? -22.733 -0.230 -13.665 1.00 40.35 90 ARG A N 1
ATOM 722 C CA . ARG A 1 111 ? -22.322 -1.563 -13.211 1.00 39.07 90 ARG A CA 1
ATOM 723 C C . ARG A 1 111 ? -21.147 -2.092 -14.035 1.00 37.16 90 ARG A C 1
ATOM 724 O O . ARG A 1 111 ? -20.063 -1.472 -14.078 1.00 38.35 90 ARG A O 1
ATOM 732 N N . GLY A 1 112 ? -21.360 -3.216 -14.710 1.00 34.38 91 GLY A N 1
ATOM 733 C CA . GLY A 1 112 ? -20.327 -3.756 -15.616 1.00 27.74 91 GLY A CA 1
ATOM 734 C C . GLY A 1 112 ? -20.719 -3.542 -17.079 1.00 24.72 91 GLY A C 1
ATOM 735 O O . GLY A 1 112 ? -21.137 -2.427 -17.508 1.00 19.35 91 GLY A O 1
ATOM 736 N N . TYR A 1 113 ? -20.578 -4.596 -17.874 1.00 22.22 92 TYR A N 1
ATOM 737 C CA . TYR A 1 113 ? -20.810 -4.474 -19.349 1.00 20.37 92 TYR A CA 1
ATOM 738 C C . TYR A 1 113 ? -22.239 -4.097 -19.807 1.00 20.93 92 TYR A C 1
ATOM 739 O O . TYR A 1 113 ? -22.406 -3.589 -20.920 1.00 18.62 92 TYR A O 1
ATOM 748 N N . ALA A 1 114 ? -23.258 -4.432 -19.010 1.00 22.44 93 ALA A N 1
ATOM 749 C CA . ALA A 1 114 ? -24.673 -4.243 -19.470 1.00 24.76 93 ALA A CA 1
ATOM 750 C C . ALA A 1 114 ? -24.872 -2.782 -19.859 1.00 27.75 93 ALA A C 1
ATOM 751 O O . ALA A 1 114 ? -24.536 -1.914 -19.056 1.00 25.87 93 ALA A O 1
ATOM 753 N N . PRO A 1 115 ? -25.446 -2.512 -21.050 1.00 29.31 94 PRO A N 1
ATOM 754 C CA . PRO A 1 115 ? -25.749 -1.093 -21.321 1.00 31.23 94 PRO A CA 1
ATOM 755 C C . PRO A 1 115 ? -26.749 -0.545 -20.288 1.00 32.91 94 PRO A C 1
ATOM 756 O O . PRO A 1 115 ? -27.790 -1.202 -20.075 1.00 33.74 94 PRO A O 1
ATOM 760 N N . PRO A 1 116 ? -26.464 0.626 -19.639 1.00 33.98 95 PRO A N 1
ATOM 761 C CA . PRO A 1 116 ? -27.418 1.026 -18.564 1.00 34.42 95 PRO A CA 1
ATOM 762 C C . PRO A 1 116 ? -28.803 1.321 -19.118 1.00 35.86 95 PRO A C 1
ATOM 763 O O . PRO A 1 116 ? -28.965 1.557 -20.331 1.00 35.59 95 PRO A O 1
ATOM 767 N N . ALA A 1 117 ? -29.797 1.306 -18.233 1.00 37.26 96 ALA A N 1
ATOM 768 C CA . ALA A 1 117 ? -31.196 1.377 -18.659 1.00 38.52 96 ALA A CA 1
ATOM 769 C C . ALA A 1 117 ? -31.483 2.741 -19.324 1.00 38.07 96 ALA A C 1
ATOM 770 O O . ALA A 1 117 ? -31.941 2.812 -20.462 1.00 39.68 96 ALA A O 1
ATOM 772 N N . GLU A 1 118 ? -31.132 3.806 -18.618 1.00 37.94 97 GLU A N 1
ATOM 773 C CA . GLU A 1 118 ? -31.524 5.154 -18.975 1.00 38.29 97 GLU A CA 1
ATOM 774 C C . GLU A 1 118 ? -30.244 5.980 -19.228 1.00 36.36 97 GLU A C 1
ATOM 775 O O . GLU A 1 118 ? -30.052 7.059 -18.695 1.00 36.39 97 GLU A O 1
ATOM 781 N N . ALA A 1 119 ? -29.374 5.450 -20.081 1.00 34.97 98 ALA A N 1
ATOM 782 C CA . ALA A 1 119 ? -28.074 6.091 -20.365 1.00 33.77 98 ALA A CA 1
ATOM 783 C C . ALA A 1 119 ? -28.332 7.355 -21.115 1.00 30.48 98 ALA A C 1
ATOM 784 O O . ALA A 1 119 ? -29.155 7.370 -22.000 1.00 32.22 98 ALA A O 1
ATOM 786 N N . SER A 1 120 ? -27.641 8.410 -20.743 1.00 29.16 99 SER A N 1
ATOM 787 C CA . SER A 1 120 ? -27.618 9.648 -21.512 1.00 26.40 99 SER A CA 1
ATOM 788 C C . SER A 1 120 ? -26.272 9.724 -22.289 1.00 23.55 99 SER A C 1
ATOM 789 O O . SER A 1 120 ? -25.245 9.900 -21.649 1.00 21.92 99 SER A O 1
ATOM 792 N N . PRO A 1 121 ? -26.281 9.556 -23.641 1.00 20.52 100 PRO A N 1
ATOM 793 C CA . PRO A 1 121 ? -24.957 9.516 -24.386 1.00 18.13 100 PRO A CA 1
ATOM 794 C C . PRO A 1 121 ? -24.195 10.826 -24.232 1.00 17.86 100 PRO A C 1
ATOM 795 O O . PRO A 1 121 ? -24.826 11.944 -24.176 1.00 15.37 100 PRO A O 1
ATOM 799 N N . ARG A 1 122 ? -22.870 10.749 -24.195 1.00 16.33 101 ARG A N 1
ATOM 800 C CA . ARG A 1 122 ? -22.052 11.975 -24.201 1.00 18.11 101 ARG A CA 1
ATOM 801 C C . ARG A 1 122 ? -21.682 12.346 -25.629 1.00 17.04 101 ARG A C 1
ATOM 802 O O . ARG A 1 122 ? -21.432 11.441 -26.471 1.00 17.42 101 ARG A O 1
ATOM 810 N N . ARG A 1 123 ? -21.710 13.652 -25.934 1.00 14.86 102 ARG A N 1
ATOM 811 C CA . ARG A 1 123 ? -21.420 14.181 -27.314 1.00 14.96 102 ARG A CA 1
ATOM 812 C C . ARG A 1 123 ? -20.157 15.060 -27.244 1.00 15.50 102 ARG A C 1
ATOM 813 O O . ARG A 1 123 ? -20.160 16.166 -26.678 1.00 17.62 102 ARG A O 1
ATOM 821 N N . ILE A 1 124 ? -19.025 14.529 -27.684 1.00 14.83 103 ILE A N 1
ATOM 822 C CA . ILE A 1 124 ? -17.748 15.251 -27.523 1.00 15.21 103 ILE A CA 1
ATOM 823 C C . ILE A 1 124 ? -17.305 15.783 -28.895 1.00 15.78 103 ILE A C 1
ATOM 824 O O . ILE A 1 124 ? -17.264 15.007 -29.848 1.00 14.29 103 ILE A O 1
ATOM 829 N N . LEU A 1 125 ? -17.030 17.082 -28.973 1.00 13.26 104 LEU A N 1
ATOM 830 C CA . LEU A 1 125 ? -16.601 17.690 -30.270 1.00 14.45 104 LEU A CA 1
ATOM 831 C C . LEU A 1 125 ? -15.271 18.353 -30.013 1.00 15.44 104 LEU A C 1
ATOM 832 O O . LEU A 1 125 ? -15.150 19.206 -29.103 1.00 16.58 104 LEU A O 1
ATOM 837 N N . SER A 1 126 ? -14.287 17.986 -30.824 1.00 15.16 105 SER A N 1
ATOM 838 C CA . SER A 1 126 ? -12.972 18.583 -30.734 1.00 17.06 105 SER A CA 1
ATOM 839 C C . SER A 1 126 ? -12.518 19.100 -32.103 1.00 17.43 105 SER A C 1
ATOM 840 O O . SER A 1 126 ? -12.550 18.373 -33.095 1.00 17.57 105 SER A O 1
ATOM 843 N N . GLY A 1 127 ? -11.979 20.308 -32.120 1.00 16.79 106 GLY A N 1
ATOM 844 C CA . GLY A 1 127 ? -11.533 20.864 -33.394 1.00 18.09 106 GLY A CA 1
ATOM 845 C C . GLY A 1 127 ? -10.015 20.836 -33.494 1.00 20.26 106 GLY A C 1
ATOM 846 O O . GLY A 1 127 ? -9.298 20.869 -32.468 1.00 24.15 106 GLY A O 1
ATOM 847 N N . SER A 1 128 ? -9.549 20.738 -34.728 1.00 19.53 107 SER A N 1
ATOM 848 C CA . SER A 1 128 ? -8.133 20.611 -35.109 1.00 22.05 107 SER A CA 1
ATOM 849 C C . SER A 1 128 ? -7.915 21.316 -36.439 1.00 22.09 107 SER A C 1
ATOM 850 O O . SER A 1 128 ? -8.838 21.523 -37.244 1.00 20.07 107 SER A O 1
ATOM 853 N N . PRO A 1 129 ? -6.640 21.645 -36.735 1.00 23.15 108 PRO A N 1
ATOM 854 C CA . PRO A 1 129 ? -6.205 22.060 -38.087 1.00 23.34 108 PRO A CA 1
ATOM 855 C C . PRO A 1 129 ? -6.352 20.901 -39.079 1.00 21.27 108 PRO A C 1
ATOM 856 O O . PRO A 1 129 ? -6.460 19.743 -38.675 1.00 22.20 108 PRO A O 1
ATOM 860 N N . ARG A 1 130 ? -6.384 21.178 -40.378 1.00 22.33 109 ARG A N 1
ATOM 861 C CA . ARG A 1 130 ? -6.326 20.081 -41.375 1.00 21.48 109 ARG A CA 1
ATOM 862 C C . ARG A 1 130 ? -5.098 19.209 -41.217 1.00 24.93 109 ARG A C 1
ATOM 863 O O . ARG A 1 130 ? -3.996 19.694 -40.949 1.00 24.18 109 ARG A O 1
ATOM 871 N N . PRO A 1 131 ? -5.243 17.898 -41.447 1.00 26.71 110 PRO A N 1
ATOM 872 C CA . PRO A 1 131 ? -3.971 17.170 -41.485 1.00 27.88 110 PRO A CA 1
ATOM 873 C C . PRO A 1 131 ? -3.082 17.659 -42.655 1.00 29.79 110 PRO A C 1
ATOM 874 O O . PRO A 1 131 ? -3.552 18.187 -43.682 1.00 30.45 110 PRO A O 1
ATOM 878 N N . ALA A 1 132 ? -1.784 17.556 -42.469 1.00 31.87 111 ALA A N 1
ATOM 879 C CA . ALA A 1 132 ? -0.874 18.039 -43.478 1.00 33.26 111 ALA A CA 1
ATOM 880 C C . ALA A 1 132 ? -0.515 16.902 -44.463 1.00 33.97 111 ALA A C 1
ATOM 881 O O . ALA A 1 132 ? 0.441 16.169 -44.229 1.00 36.51 111 ALA A O 1
ATOM 883 N N . TYR A 1 133 ? -1.266 16.784 -45.557 1.00 33.98 112 TYR A N 1
ATOM 884 C CA . TYR A 1 133 ? -0.987 15.788 -46.633 1.00 33.75 112 TYR A CA 1
ATOM 885 C C . TYR A 1 133 ? -0.268 16.365 -47.880 1.00 31.48 112 TYR A C 1
ATOM 886 O O . TYR A 1 133 ? -0.734 17.333 -48.459 1.00 32.81 112 TYR A O 1
ATOM 895 N N . PRO A 1 134 ? 0.844 15.740 -48.304 1.00 29.78 113 PRO A N 1
ATOM 896 C CA . PRO A 1 134 ? 1.581 16.157 -49.523 1.00 28.57 113 PRO A CA 1
ATOM 897 C C . PRO A 1 134 ? 0.715 16.005 -50.740 1.00 27.44 113 PRO A C 1
ATOM 898 O O . PRO A 1 134 ? 0.016 14.961 -50.858 1.00 27.00 113 PRO A O 1
ATOM 902 N N . GLU A 1 135 ? 0.738 17.000 -51.640 1.00 25.77 114 GLU A N 1
ATOM 903 C CA A GLU A 1 135 ? -0.026 16.942 -52.903 0.50 25.50 114 GLU A CA 1
ATOM 904 C CA B GLU A 1 135 ? -0.045 16.901 -52.883 0.50 25.12 114 GLU A CA 1
ATOM 905 C C . GLU A 1 135 ? 0.473 15.795 -53.796 1.00 23.88 114 GLU A C 1
ATOM 906 O O . GLU A 1 135 ? -0.282 15.270 -54.614 1.00 23.17 114 GLU A O 1
ATOM 917 N N . ARG A 1 136 ? 1.737 15.398 -53.636 1.00 22.60 115 ARG A N 1
ATOM 918 C CA . ARG A 1 136 ? 2.241 14.342 -54.477 1.00 21.01 115 ARG A CA 1
ATOM 919 C C . ARG A 1 136 ? 1.407 13.075 -54.301 1.00 18.34 115 ARG A C 1
ATOM 920 O O . ARG A 1 136 ? 1.242 12.297 -55.250 1.00 17.36 115 ARG A O 1
ATOM 928 N N . HIS A 1 137 ? 0.876 12.866 -53.096 1.00 16.80 116 HIS A N 1
ATOM 929 C CA . HIS A 1 137 ? 0.059 11.638 -52.849 1.00 16.52 116 HIS A CA 1
ATOM 930 C C . HIS A 1 137 ? -1.200 11.612 -53.754 1.00 16.38 116 HIS A C 1
ATOM 931 O O . HIS A 1 137 ? -1.549 10.529 -54.296 1.00 16.82 116 HIS A O 1
ATOM 938 N N . TRP A 1 138 ? -1.810 12.773 -53.950 1.00 16.00 117 TRP A N 1
ATOM 939 C CA . TRP A 1 138 ? -2.960 12.974 -54.861 1.00 16.87 117 TRP A CA 1
ATOM 940 C C . TRP A 1 138 ? -2.515 12.925 -56.311 1.00 17.18 117 TRP A C 1
ATOM 941 O O . TRP A 1 138 ? -3.018 12.125 -57.097 1.00 15.18 117 TRP A O 1
ATOM 952 N N . GLN A 1 139 ? -1.456 13.673 -56.641 1.00 20.61 118 GLN A N 1
ATOM 953 C CA . GLN A 1 139 ? -1.011 13.762 -58.053 1.00 22.53 118 GLN A CA 1
ATOM 954 C C . GLN A 1 139 ? -0.419 12.497 -58.605 1.00 21.73 118 GLN A C 1
ATOM 955 O O . GLN A 1 139 ? -0.813 12.063 -59.723 1.00 23.47 118 GLN A O 1
ATOM 961 N N . GLN A 1 140 ? 0.546 11.927 -57.850 1.00 19.14 119 GLN A N 1
ATOM 962 C CA A GLN A 1 140 ? 1.233 10.780 -58.367 0.80 19.46 119 GLN A CA 1
ATOM 963 C CA B GLN A 1 140 ? 1.351 10.805 -58.291 0.20 18.78 119 GLN A CA 1
ATOM 964 C C . GLN A 1 140 ? 0.869 9.472 -57.737 1.00 18.26 119 GLN A C 1
ATOM 965 O O . GLN A 1 140 ? 1.069 8.433 -58.338 1.00 20.44 119 GLN A O 1
ATOM 976 N N . GLY A 1 141 ? 0.302 9.518 -56.559 1.00 17.15 120 GLY A N 1
ATOM 977 C CA . GLY A 1 141 ? -0.030 8.241 -55.905 1.00 16.62 120 GLY A CA 1
ATOM 978 C C . GLY A 1 141 ? 0.974 7.835 -54.844 1.00 17.02 120 GLY A C 1
ATOM 979 O O . GLY A 1 141 ? 1.987 8.545 -54.555 1.00 15.90 120 GLY A O 1
ATOM 980 N N . VAL A 1 142 ? 0.686 6.687 -54.236 1.00 13.83 121 VAL A N 1
ATOM 981 C CA .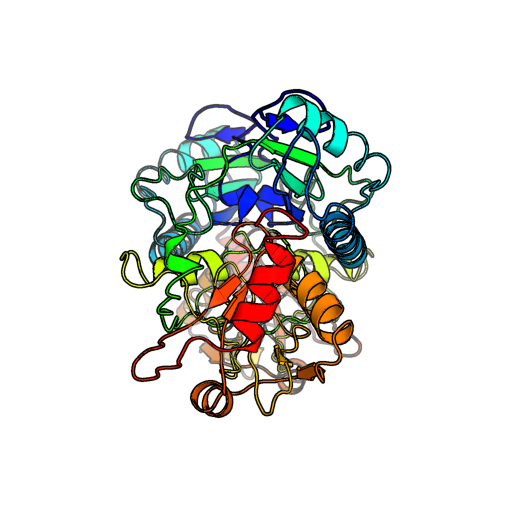 VAL A 1 142 ? 1.370 6.313 -53.016 1.00 13.21 121 VAL A CA 1
ATOM 982 C C . VAL A 1 142 ? 1.816 4.872 -53.086 1.00 13.63 121 VAL A C 1
ATOM 983 O O . VAL A 1 142 ? 1.300 4.037 -53.907 1.00 12.73 121 VAL A O 1
ATOM 987 N N . ARG A 1 143 ? 2.753 4.569 -52.195 1.00 13.09 122 ARG A N 1
ATOM 988 C CA . ARG A 1 143 ? 3.133 3.172 -51.940 1.00 12.48 122 ARG A CA 1
ATOM 989 C C . ARG A 1 143 ? 2.516 2.688 -50.599 1.00 13.45 122 ARG A C 1
ATOM 990 O O . ARG A 1 143 ? 2.612 3.401 -49.599 1.00 14.90 122 ARG A O 1
ATOM 998 N N . LEU A 1 144 ? 1.911 1.507 -50.610 1.00 11.58 123 LEU A N 1
ATOM 999 C CA . LEU A 1 144 ? 1.292 0.904 -49.442 1.00 13.14 123 LEU A CA 1
ATOM 1000 C C . LEU A 1 144 ? 2.273 0.034 -48.686 1.00 12.62 123 LEU A C 1
ATOM 1001 O O . LEU A 1 144 ? 3.043 -0.721 -49.305 1.00 15.86 123 LEU A O 1
ATOM 1006 N N . PHE A 1 145 ? 2.198 0.111 -47.354 1.00 11.42 124 PHE A N 1
ATOM 1007 C CA . PHE A 1 145 ? 2.915 -0.903 -46.523 1.00 12.71 124 PHE A CA 1
ATOM 1008 C C . PHE A 1 145 ? 2.030 -2.137 -46.379 1.00 11.81 124 PHE A C 1
ATOM 1009 O O . PHE A 1 145 ? 0.799 -2.030 -46.184 1.00 12.13 124 PHE A O 1
ATOM 1017 N N . ALA A 1 146 ? 2.646 -3.326 -46.446 1.00 13.35 125 ALA A N 1
ATOM 1018 C CA . ALA A 1 146 ? 1.882 -4.548 -46.346 1.00 12.60 125 ALA A CA 1
ATOM 1019 C C . ALA A 1 146 ? 1.777 -4.983 -44.906 1.00 12.49 125 ALA A C 1
ATOM 1020 O O . ALA A 1 146 ? 2.650 -5.682 -44.365 1.00 11.33 125 ALA A O 1
ATOM 1022 N N . CYS A 1 147 ? 0.708 -4.521 -44.228 1.00 13.73 126 CYS A N 1
ATOM 1023 C CA . CYS A 1 147 ? 0.539 -4.777 -42.801 1.00 12.67 126 CYS A CA 1
ATOM 1024 C C . CYS A 1 147 ? 0.338 -6.268 -42.569 1.00 12.14 126 CYS A C 1
ATOM 1025 O O . CYS A 1 147 ? -0.315 -7.005 -43.342 1.00 13.71 126 CYS A O 1
ATOM 1028 N N . ARG A 1 148 ? 0.893 -6.701 -41.438 1.00 12.22 127 ARG A N 1
ATOM 1029 C CA A ARG A 1 148 ? 0.730 -8.054 -40.963 0.80 11.28 127 ARG A CA 1
ATOM 1030 C CA B ARG A 1 148 ? 0.719 -8.058 -40.959 0.20 11.32 127 ARG A CA 1
ATOM 1031 C C . ARG A 1 148 ? -0.510 -8.203 -40.065 1.00 11.64 127 ARG A C 1
ATOM 1032 O O . ARG A 1 148 ? -1.066 -9.310 -39.945 1.00 11.83 127 ARG A O 1
ATOM 1047 N N . THR A 1 149 ? -0.905 -7.103 -39.403 1.00 10.60 128 THR A N 1
ATOM 1048 C CA . THR A 1 149 ? -2.071 -7.132 -38.491 1.00 11.70 128 THR A CA 1
ATOM 1049 C C . THR A 1 149 ? -3.268 -7.427 -39.373 1.00 11.83 128 THR A C 1
ATOM 1050 O O . THR A 1 149 ? -3.448 -6.758 -40.348 1.00 12.73 128 THR A O 1
ATOM 1054 N N . ARG A 1 150 ? -4.108 -8.410 -39.022 1.00 10.40 129 ARG A N 1
ATOM 1055 C CA . ARG A 1 150 ? -5.277 -8.763 -39.826 1.00 12.33 129 ARG A CA 1
ATOM 1056 C C . ARG A 1 150 ? -6.503 -8.165 -39.145 1.00 11.54 129 ARG A C 1
ATOM 1057 O O . ARG A 1 150 ? -6.526 -7.926 -37.914 1.00 13.73 129 ARG A O 1
ATOM 1065 N N . LEU A 1 151 ? -7.544 -7.938 -39.944 1.00 8.58 130 LEU A N 1
ATOM 1066 C CA . LEU A 1 151 ? -8.836 -7.523 -39.396 1.00 8.11 130 LEU A CA 1
ATOM 1067 C C . LEU A 1 151 ? -9.628 -8.800 -39.066 1.00 9.70 130 LEU A C 1
ATOM 1068 O O . LEU A 1 151 ? -9.880 -9.602 -39.977 1.00 10.53 130 LEU A O 1
ATOM 1073 N N . ALA A 1 152 ? -9.984 -8.959 -37.781 1.00 10.10 131 ALA A N 1
ATOM 1074 C CA . ALA A 1 152 ? -10.870 -10.082 -37.339 1.00 12.46 131 ALA A CA 1
ATOM 1075 C C . ALA A 1 152 ? -12.263 -9.876 -37.942 1.00 12.26 131 ALA A C 1
ATOM 1076 O O . ALA A 1 152 ? -12.673 -8.750 -38.309 1.00 11.76 131 ALA A O 1
ATOM 1078 N N . GLU A 1 153 ? -13.003 -10.965 -38.043 1.00 10.76 132 GLU A N 1
ATOM 1079 C CA . GLU A 1 153 ? -14.314 -10.960 -38.686 1.00 10.97 132 GLU A CA 1
ATOM 1080 C C . GLU A 1 153 ? -15.384 -10.904 -37.629 1.00 11.09 132 GLU A C 1
ATOM 1081 O O . GLU A 1 153 ? -15.569 -11.838 -36.858 1.00 14.30 132 GLU A O 1
ATOM 1087 N N . GLN A 1 154 ? -16.091 -9.772 -37.530 1.00 11.82 133 GLN A N 1
ATOM 1088 C CA . GLN A 1 154 ? -17.180 -9.605 -36.566 1.00 11.08 133 GLN A CA 1
ATOM 1089 C C . GLN A 1 154 ? -18.309 -8.851 -37.256 1.00 12.15 133 GLN A C 1
ATOM 1090 O O . GLN A 1 154 ? -18.299 -7.570 -37.273 1.00 9.70 133 GLN A O 1
ATOM 1096 N N . PRO A 1 155 ? -19.291 -9.596 -37.798 1.00 12.58 134 PRO A N 1
ATOM 1097 C CA . PRO A 1 155 ? -20.407 -8.950 -38.545 1.00 12.33 134 PRO A CA 1
ATOM 1098 C C . PRO A 1 155 ? -21.209 -7.923 -37.699 1.00 13.21 134 PRO A C 1
ATOM 1099 O O . PRO A 1 155 ? -21.710 -6.940 -38.273 1.00 10.73 134 PRO A O 1
ATOM 1103 N N . LEU A 1 156 ? -21.277 -8.058 -36.352 1.00 12.70 135 LEU A N 1
ATOM 1104 C CA . LEU A 1 156 ? -22.072 -7.072 -35.580 1.00 10.98 135 LEU A CA 1
ATOM 1105 C C . LEU A 1 156 ? -21.509 -5.659 -35.558 1.00 12.49 135 LEU A C 1
ATOM 1106 O O . LEU A 1 156 ? -22.230 -4.717 -35.277 1.00 13.58 135 LEU A O 1
ATOM 1111 N N . LEU A 1 157 ? -20.201 -5.544 -35.768 1.00 10.55 136 LEU A N 1
ATOM 1112 C CA . LEU A 1 157 ? -19.490 -4.264 -35.718 1.00 10.32 136 LEU A CA 1
ATOM 1113 C C . LEU A 1 157 ? -19.098 -3.796 -37.115 1.00 9.40 136 LEU A C 1
ATOM 1114 O O . LEU A 1 157 ? -18.660 -2.644 -37.288 1.00 8.77 136 LEU A O 1
ATOM 1119 N N . ALA A 1 158 ? -19.151 -4.711 -38.072 1.00 7.79 137 ALA A N 1
ATOM 1120 C CA . ALA A 1 158 ? -18.661 -4.375 -39.446 1.00 9.30 137 ALA A CA 1
ATOM 1121 C C . ALA A 1 158 ? -19.284 -3.133 -40.039 1.00 9.42 137 ALA A C 1
ATOM 1122 O O . ALA A 1 158 ? -20.522 -2.952 -40.024 1.00 8.03 137 ALA A O 1
ATOM 1124 N N . GLY A 1 159 ? -18.402 -2.353 -40.645 1.00 7.32 138 GLY A N 1
ATOM 1125 C CA . GLY A 1 159 ? -18.837 -1.095 -41.340 1.00 7.63 138 GLY A CA 1
ATOM 1126 C C . GLY A 1 159 ? -18.915 0.118 -40.397 1.00 9.02 138 GLY A C 1
ATOM 1127 O O . GLY A 1 159 ? -18.856 1.268 -40.898 1.00 9.28 138 GLY A O 1
ATOM 1128 N N . LEU A 1 160 ? -19.130 -0.084 -39.076 1.00 7.64 139 LEU A N 1
ATOM 1129 C CA . LEU A 1 160 ? -19.353 1.029 -38.146 1.00 7.38 139 LEU A CA 1
ATOM 1130 C C . LEU A 1 160 ? -18.007 1.651 -37.768 1.00 7.56 139 LEU A C 1
ATOM 1131 O O . LEU A 1 160 ? -16.976 0.939 -37.628 1.00 9.13 139 LEU A O 1
ATOM 1136 N N . LYS A 1 161 ? -18.140 3.064 -37.508 1.00 6.63 140 LYS A N 1
ATOM 1137 C CA . LYS A 1 161 ? -16.907 3.805 -37.077 1.00 6.78 140 LYS A CA 1
ATOM 1138 C C . LYS A 1 161 ? -17.041 3.919 -35.598 1.00 6.93 140 LYS A C 1
ATOM 1139 O O . LYS A 1 161 ? -17.244 4.914 -34.865 1.00 9.21 140 LYS A O 1
ATOM 1145 N N . HIS A 1 162 ? -16.813 2.632 -34.980 1.00 9.93 141 HIS A N 1
ATOM 1146 C CA . HIS A 1 162 ? -16.906 2.502 -33.505 1.00 8.24 141 HIS A CA 1
ATOM 1147 C C . HIS A 1 162 ? -15.512 2.701 -32.875 1.00 7.98 141 HIS A C 1
ATOM 1148 O O . HIS A 1 162 ? -14.479 2.815 -33.567 1.00 9.18 141 HIS A O 1
ATOM 1155 N N . LEU A 1 163 ? -15.514 2.829 -31.553 1.00 9.84 142 LEU A N 1
ATOM 1156 C CA . LEU A 1 163 ? -14.261 3.150 -30.834 1.00 8.42 142 LEU A CA 1
ATOM 1157 C C . LEU A 1 163 ? -13.350 1.961 -30.529 1.00 9.84 142 LEU A C 1
ATOM 1158 O O . LEU A 1 163 ? -12.271 2.175 -29.927 1.00 12.20 142 LEU A O 1
ATOM 1163 N N . ASN A 1 164 ? -13.736 0.738 -30.869 1.00 9.45 143 ASN A N 1
ATOM 1164 C CA . ASN A 1 164 ? -12.811 -0.372 -30.670 1.00 9.27 143 ASN A CA 1
ATOM 1165 C C . ASN A 1 164 ? -11.808 -0.425 -31.797 1.00 8.06 143 ASN A C 1
ATOM 1166 O O . ASN A 1 164 ? -11.994 -1.198 -32.789 1.00 7.79 143 ASN A O 1
ATOM 1171 N N . ARG A 1 165 ? -10.748 0.373 -31.691 1.00 8.82 144 ARG A N 1
ATOM 1172 C CA . ARG A 1 165 ? -9.848 0.558 -32.829 1.00 9.05 144 ARG A CA 1
ATOM 1173 C C . ARG A 1 165 ? -8.410 0.055 -32.527 1.00 7.88 144 ARG A C 1
ATOM 1174 O O . ARG A 1 165 ? -7.455 0.505 -33.138 1.00 9.47 144 ARG A O 1
ATOM 1182 N N . LEU A 1 166 ? -8.265 -0.911 -31.620 1.00 9.05 145 LEU A N 1
ATOM 1183 C CA . LEU A 1 166 ? -6.891 -1.397 -31.357 1.00 7.04 145 LEU A CA 1
ATOM 1184 C C . LEU A 1 166 ? -6.286 -2.115 -32.589 1.00 7.71 145 LEU A C 1
ATOM 1185 O O . LEU A 1 166 ? -5.046 -2.075 -32.735 1.00 8.63 145 LEU A O 1
ATOM 1190 N N . GLU A 1 167 ? -7.077 -2.717 -33.492 1.00 8.70 146 GLU A N 1
ATOM 1191 C CA . GLU A 1 167 ? -6.433 -3.360 -34.686 1.00 9.68 146 GLU A CA 1
ATOM 1192 C C . GLU A 1 167 ? -5.790 -2.252 -35.544 1.00 11.18 146 GLU A C 1
ATOM 1193 O O . GLU A 1 167 ? -4.693 -2.499 -36.061 1.00 10.32 146 GLU A O 1
ATOM 1199 N N . GLN A 1 168 ? -6.437 -1.065 -35.658 1.00 10.52 147 GLN A N 1
ATOM 1200 C CA . GLN A 1 168 ? -5.836 0.071 -36.400 1.00 11.60 147 GLN A CA 1
ATOM 1201 C C . GLN A 1 168 ? -4.590 0.622 -35.708 1.00 10.98 147 GLN A C 1
ATOM 1202 O O . GLN A 1 168 ? -3.610 0.971 -36.364 1.00 10.64 147 GLN A O 1
ATOM 1208 N N . VAL A 1 169 ? -4.614 0.646 -34.384 1.00 10.03 148 VAL A N 1
ATOM 1209 C CA . VAL A 1 169 ? -3.440 1.098 -33.619 1.00 10.95 148 VAL A CA 1
ATOM 1210 C C . VAL A 1 169 ? -2.255 0.143 -33.871 1.00 10.25 148 VAL A C 1
ATOM 1211 O O . VAL A 1 169 ? -1.098 0.602 -34.080 1.00 9.35 148 VAL A O 1
ATOM 1215 N N . LEU A 1 170 ? -2.520 -1.154 -33.792 1.00 9.71 149 LEU A N 1
ATOM 1216 C CA . LEU A 1 170 ? -1.435 -2.131 -34.010 1.00 9.93 149 LEU A CA 1
ATOM 1217 C C . LEU A 1 170 ? -0.964 -2.102 -35.440 1.00 11.19 149 LEU A C 1
ATOM 1218 O O . LEU A 1 170 ? 0.256 -2.124 -35.677 1.00 12.16 149 LEU A O 1
ATOM 1223 N N . ALA A 1 171 ? -1.861 -1.925 -36.400 1.00 9.30 150 ALA A N 1
ATOM 1224 C CA . ALA A 1 171 ? -1.410 -1.941 -37.796 1.00 10.40 150 ALA A CA 1
ATOM 1225 C C . ALA A 1 171 ? -0.554 -0.688 -38.082 1.00 12.10 150 ALA A C 1
ATOM 1226 O O . ALA A 1 171 ? 0.444 -0.794 -38.806 1.00 10.35 150 ALA A O 1
ATOM 1228 N N . ARG A 1 172 ? -0.987 0.441 -37.514 1.00 10.27 151 ARG A N 1
ATOM 1229 C CA . ARG A 1 172 ? -0.351 1.726 -37.830 1.00 11.91 151 ARG A CA 1
ATOM 1230 C C . ARG A 1 172 ? 1.051 1.677 -37.228 1.00 11.57 151 ARG A C 1
ATOM 1231 O O . ARG A 1 172 ? 2.031 2.266 -37.758 1.00 13.13 151 ARG A O 1
ATOM 1239 N N . ALA A 1 173 ? 1.180 0.945 -36.125 1.00 11.51 152 ALA A N 1
ATOM 1240 C CA . ALA A 1 173 ? 2.485 0.795 -35.453 1.00 13.42 152 ALA A CA 1
ATOM 1241 C C . ALA A 1 173 ? 3.531 0.015 -36.235 1.00 13.90 152 ALA A C 1
ATOM 1242 O O . ALA A 1 173 ? 4.754 0.075 -35.856 1.00 13.41 152 ALA A O 1
ATOM 1244 N N . GLU A 1 174 ? 3.114 -0.632 -37.331 1.00 10.88 153 GLU A N 1
ATOM 1245 C CA . GLU A 1 174 ? 4.029 -1.489 -38.091 1.00 11.11 153 GLU A CA 1
ATOM 1246 C C . GLU A 1 174 ? 5.050 -0.692 -38.912 1.00 10.50 153 GLU A C 1
ATOM 1247 O O . GLU A 1 174 ? 6.065 -1.305 -39.365 1.00 12.52 153 GLU A O 1
ATOM 1253 N N . TRP A 1 175 ? 4.782 0.614 -39.160 1.00 11.99 154 TRP A N 1
ATOM 1254 C CA . TRP A 1 175 ? 5.770 1.396 -39.969 1.00 12.08 154 TRP A CA 1
ATOM 1255 C C . TRP A 1 175 ? 5.715 2.817 -39.503 1.00 12.94 154 TRP A C 1
ATOM 1256 O O . TRP A 1 175 ? 4.678 3.274 -39.059 1.00 11.99 154 TRP A O 1
ATOM 1267 N N . SER A 1 176 ? 6.856 3.527 -39.577 1.00 13.56 155 SER A N 1
ATOM 1268 C CA . SER A 1 176 ? 6.882 4.921 -39.142 1.00 14.83 155 SER A CA 1
ATOM 1269 C C . SER A 1 176 ? 7.670 5.779 -40.144 1.00 15.40 155 SER A C 1
ATOM 1270 O O . SER A 1 176 ? 8.014 6.929 -39.843 1.00 16.63 155 SER A O 1
ATOM 1273 N N . ASP A 1 177 ? 7.894 5.243 -41.330 1.00 16.49 156 ASP A N 1
ATOM 1274 C CA . ASP A 1 177 ? 8.699 5.900 -42.344 1.00 18.46 156 ASP A CA 1
ATOM 1275 C C . ASP A 1 177 ? 7.819 6.653 -43.339 1.00 20.42 156 ASP A C 1
ATOM 1276 O O . ASP A 1 177 ? 6.616 6.398 -43.471 1.00 20.74 156 ASP A O 1
ATOM 1281 N N . ALA A 1 178 ? 8.419 7.624 -44.000 1.00 20.40 157 ALA A N 1
ATOM 1282 C CA . ALA A 1 178 ? 7.672 8.516 -44.921 1.00 21.16 157 ALA A CA 1
ATOM 1283 C C . ALA A 1 178 ? 7.509 7.943 -46.301 1.00 20.66 157 ALA A C 1
ATOM 1284 O O . ALA A 1 178 ? 6.835 8.542 -47.121 1.00 23.79 157 ALA A O 1
ATOM 1286 N N . GLY A 1 179 ? 8.060 6.779 -46.581 1.00 16.99 158 GLY A N 1
ATOM 1287 C CA . GLY A 1 179 ? 8.009 6.193 -47.901 1.00 16.91 158 GLY A CA 1
ATOM 1288 C C . GLY A 1 179 ? 6.777 5.361 -48.157 1.00 16.43 158 GLY A C 1
ATOM 1289 O O . GLY A 1 179 ? 6.518 4.919 -49.301 1.00 15.51 158 GLY A O 1
ATOM 1290 N N . HIS A 1 180 ? 5.999 5.127 -47.081 1.00 14.59 159 HIS A N 1
ATOM 1291 C CA . HIS A 1 180 ? 4.707 4.451 -47.228 1.00 14.13 159 HIS A CA 1
ATOM 1292 C C . HIS A 1 180 ? 3.641 5.419 -46.667 1.00 13.59 159 HIS A C 1
ATOM 1293 O O . HIS A 1 180 ? 3.699 5.747 -45.516 1.00 16.27 159 HIS A O 1
ATOM 1300 N N . ALA A 1 181 ? 2.657 5.824 -47.476 1.00 11.40 160 ALA A N 1
ATOM 1301 C CA . ALA A 1 181 ? 1.643 6.757 -47.067 1.00 12.95 160 ALA A CA 1
ATOM 1302 C C . ALA A 1 181 ? 0.492 6.085 -46.280 1.00 13.21 160 ALA A C 1
ATOM 1303 O O . ALA A 1 181 ? -0.253 6.769 -45.557 1.00 12.28 160 ALA A O 1
ATOM 1305 N N . GLU A 1 182 ? 0.341 4.783 -46.493 1.00 11.88 161 GLU A N 1
ATOM 1306 C CA . GLU A 1 182 ? -0.821 4.035 -45.904 1.00 11.49 161 GLU A CA 1
ATOM 1307 C C . GLU A 1 182 ? -0.438 2.595 -45.788 1.00 11.19 161 GLU A C 1
ATOM 1308 O O . GLU A 1 182 ? 0.582 2.199 -46.335 1.00 12.34 161 GLU A O 1
ATOM 1314 N N . GLY A 1 183 ? -1.216 1.791 -45.084 1.00 10.29 162 GLY A N 1
ATOM 1315 C CA . GLY A 1 183 ? -0.904 0.332 -44.984 1.00 9.87 162 GLY A CA 1
ATOM 1316 C C . GLY A 1 183 ? -2.107 -0.422 -45.464 1.00 11.77 162 GLY A C 1
ATOM 1317 O O . GLY A 1 183 ? -3.241 0.000 -45.197 1.00 15.15 162 GLY A O 1
ATOM 1318 N N . LEU A 1 184 ? -1.910 -1.517 -46.168 1.00 10.72 163 LEU A N 1
ATOM 1319 C CA . LEU A 1 184 ? -3.022 -2.352 -46.613 1.00 11.36 163 LEU A CA 1
ATOM 1320 C C . LEU A 1 184 ? -3.395 -3.411 -45.546 1.00 11.20 163 LEU A C 1
ATOM 1321 O O . LEU A 1 184 ? -2.518 -4.181 -45.052 1.00 9.14 163 LEU A O 1
ATOM 1326 N N . MET A 1 185 ? -4.689 -3.445 -45.228 1.00 9.60 164 MET A N 1
ATOM 1327 C CA A MET A 1 185 ? -5.213 -4.356 -44.225 0.25 10.10 164 MET A CA 1
ATOM 1328 C CA B MET A 1 185 ? -5.237 -4.349 -44.225 0.25 10.20 164 MET A CA 1
ATOM 1329 C CA C MET A 1 185 ? -5.121 -4.427 -44.262 0.50 10.19 164 MET A CA 1
ATOM 1330 C C . MET A 1 185 ? -5.949 -5.488 -44.913 1.00 10.63 164 MET A C 1
ATOM 1331 O O . MET A 1 185 ? -6.939 -5.239 -45.623 1.00 11.26 164 MET A O 1
ATOM 1344 N N . LEU A 1 186 ? -5.488 -6.692 -44.653 1.00 9.96 165 LEU A N 1
ATOM 1345 C CA . LEU A 1 186 ? -6.263 -7.883 -45.011 1.00 8.66 165 LEU A CA 1
ATOM 1346 C C . LEU A 1 186 ? -7.089 -8.420 -43.878 1.00 9.35 165 LEU A C 1
ATOM 1347 O O . LEU A 1 186 ? -6.806 -8.092 -42.704 1.00 9.59 165 LEU A O 1
ATOM 1352 N N . ASP A 1 187 ? -8.115 -9.228 -44.173 1.00 9.44 166 ASP A N 1
ATOM 1353 C CA . ASP A 1 187 ? -8.801 -9.910 -43.102 1.00 9.49 166 ASP A CA 1
ATOM 1354 C C . ASP A 1 187 ? -8.053 -11.197 -42.692 1.00 10.26 166 ASP A C 1
ATOM 1355 O O . ASP A 1 187 ? -6.989 -11.553 -43.242 1.00 10.42 166 ASP A O 1
ATOM 1360 N N . VAL A 1 188 ? -8.642 -11.923 -41.742 1.00 11.80 167 VAL A N 1
ATOM 1361 C CA . VAL A 1 188 ? -7.958 -13.140 -41.221 1.00 13.12 167 VAL A CA 1
ATOM 1362 C C . VAL A 1 188 ? -7.982 -14.296 -42.230 1.00 14.77 167 VAL A C 1
ATOM 1363 O O . VAL A 1 188 ? -7.238 -15.286 -42.064 1.00 15.66 167 VAL A O 1
ATOM 1367 N N . HIS A 1 189 ? -8.704 -14.158 -43.331 1.00 12.10 168 HIS A N 1
ATOM 1368 C CA . HIS A 1 189 ? -8.608 -15.123 -44.468 1.00 14.00 168 HIS A CA 1
ATOM 1369 C C . HIS A 1 189 ? -7.925 -14.506 -45.700 1.00 13.36 168 HIS A C 1
ATOM 1370 O O . HIS A 1 189 ? -8.118 -15.003 -46.813 1.00 15.81 168 HIS A O 1
ATOM 1377 N N . GLU A 1 190 ? -7.136 -13.450 -45.480 1.00 12.30 169 GLU A N 1
ATOM 1378 C CA . GLU A 1 190 ? -6.262 -12.803 -46.483 1.00 15.39 169 GLU A CA 1
ATOM 1379 C C . GLU A 1 190 ? -7.046 -12.044 -47.554 1.00 15.18 169 GLU A C 1
ATOM 1380 O O . GLU A 1 190 ? -6.496 -11.733 -48.614 1.00 16.78 169 GLU A O 1
ATOM 1386 N N . ARG A 1 191 ? -8.307 -11.719 -47.266 1.00 12.30 170 ARG A N 1
ATOM 1387 C CA . ARG A 1 191 ? -9.040 -10.902 -48.230 1.00 12.09 170 ARG A CA 1
ATOM 1388 C C . ARG A 1 191 ? -8.582 -9.462 -48.140 1.00 11.61 170 ARG A C 1
ATOM 1389 O O . ARG A 1 191 ? -8.296 -8.988 -47.062 1.00 11.99 170 ARG A O 1
ATOM 1397 N N . VAL A 1 192 ? -8.552 -8.759 -49.291 1.00 11.16 171 VAL A N 1
ATOM 1398 C CA . VAL A 1 192 ? -8.136 -7.362 -49.313 1.00 11.79 171 VAL A CA 1
ATOM 1399 C C . VAL A 1 192 ? -9.327 -6.550 -48.820 1.00 12.27 171 VAL A C 1
ATOM 1400 O O . VAL A 1 192 ? -10.417 -6.599 -49.433 1.00 11.40 171 VAL A O 1
ATOM 1404 N N . VAL A 1 193 ? -9.158 -5.794 -47.733 1.00 9.70 172 VAL A N 1
ATOM 1405 C CA . VAL A 1 193 ? -10.317 -5.077 -47.183 1.00 10.12 172 VAL A CA 1
ATOM 1406 C C . VAL A 1 193 ? -10.170 -3.546 -47.321 1.00 10.02 172 VAL A C 1
ATOM 1407 O O . VAL A 1 193 ? -11.037 -2.881 -47.937 1.00 12.67 172 V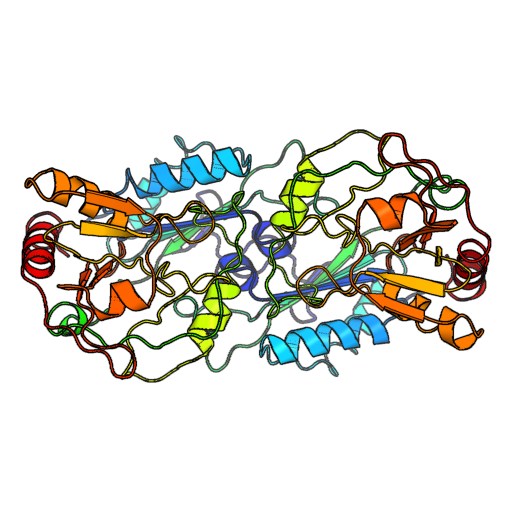AL A O 1
ATOM 1411 N N . GLU A 1 194 ? -9.161 -2.949 -46.709 1.00 8.82 173 GLU A N 1
ATOM 1412 C CA A GLU A 1 194 ? -9.107 -1.458 -46.666 0.80 7.75 173 GLU A CA 1
ATOM 1413 C CA B GLU A 1 194 ? -9.089 -1.476 -46.648 0.20 9.50 173 GLU A CA 1
ATOM 1414 C C . GLU A 1 194 ? -7.698 -1.028 -46.224 1.00 10.52 173 GLU A C 1
ATOM 1415 O O . GLU A 1 194 ? -6.813 -1.856 -46.063 1.00 12.19 173 GLU A O 1
ATOM 1426 N N . GLY A 1 195 ? -7.513 0.264 -46.106 1.00 8.74 174 GLY A N 1
ATOM 1427 C CA . GLY A 1 195 ? -6.281 0.818 -45.523 1.00 10.27 174 GLY A CA 1
ATOM 1428 C C . GLY A 1 195 ? -6.406 0.870 -43.993 1.00 11.50 174 GLY A C 1
ATOM 1429 O O . GLY A 1 195 ? -7.439 0.567 -43.408 1.00 13.96 174 GLY A O 1
ATOM 1430 N N . VAL A 1 196 ? -5.378 1.370 -43.313 1.00 9.52 175 VAL A N 1
ATOM 1431 C CA . VAL A 1 196 ? -5.478 1.557 -41.866 1.00 10.40 175 VAL A CA 1
ATOM 1432 C C . VAL A 1 196 ? -6.452 2.688 -41.517 1.00 12.52 175 VAL A C 1
ATOM 1433 O O . VAL A 1 196 ? -7.137 2.676 -40.473 1.00 11.04 175 VAL A O 1
ATOM 1437 N N . PHE A 1 197 ? -6.491 3.710 -42.347 1.00 11.18 176 PHE A N 1
ATOM 1438 C CA . PHE A 1 197 ? -7.346 4.895 -42.071 1.00 11.80 176 PHE A CA 1
ATOM 1439 C C . PHE A 1 197 ? -8.126 5.340 -43.329 1.00 11.17 176 PHE A C 1
ATOM 1440 O O . PHE A 1 197 ? -8.606 6.441 -43.389 1.00 11.15 176 PHE A O 1
ATOM 1448 N N . SER A 1 198 ? -8.326 4.436 -44.305 1.00 9.27 177 SER A N 1
ATOM 1449 C CA . SER A 1 198 ? -8.974 4.900 -45.540 1.00 8.86 177 SER A CA 1
ATOM 1450 C C . SER A 1 198 ? -9.516 3.623 -46.197 1.00 11.32 177 SER A C 1
ATOM 1451 O O . SER A 1 198 ? -9.162 2.551 -45.758 1.00 10.44 177 SER A O 1
ATOM 1454 N N . ASN A 1 199 ? -10.440 3.756 -47.144 1.00 8.53 178 ASN A N 1
ATOM 1455 C CA . ASN A 1 199 ? -10.888 2.558 -47.878 1.00 8.06 178 ASN A CA 1
ATOM 1456 C C . ASN A 1 199 ? -10.114 2.385 -49.154 1.00 10.87 178 ASN A C 1
ATOM 1457 O O . ASN A 1 199 ? -9.488 3.292 -49.676 1.00 11.77 178 ASN A O 1
ATOM 1462 N N . LEU A 1 200 ? -10.133 1.145 -49.651 1.00 10.71 179 LEU A N 1
ATOM 1463 C CA . LEU A 1 200 ? -9.494 0.781 -50.924 1.00 11.16 179 LEU A CA 1
ATOM 1464 C C . LEU A 1 200 ? -10.561 0.394 -51.938 1.00 10.57 179 LEU A C 1
ATOM 1465 O O . LEU A 1 200 ? -11.584 -0.278 -51.578 1.00 11.42 179 LEU A O 1
ATOM 1470 N N . LEU A 1 201 ? -10.420 0.930 -53.154 1.00 8.59 180 LEU A N 1
ATOM 1471 C CA A LEU A 1 201 ? -11.236 0.494 -54.300 0.50 10.05 180 LEU A CA 1
ATOM 1472 C CA B LEU A 1 201 ? -11.248 0.562 -54.304 0.50 10.48 180 LEU A CA 1
ATOM 1473 C C . LEU A 1 201 ? -10.369 0.204 -55.498 1.00 10.17 180 LEU A C 1
ATOM 1474 O O . LEU A 1 201 ? -9.225 0.643 -55.578 1.00 11.17 180 LEU A O 1
ATOM 1483 N N . LEU A 1 202 ? -10.883 -0.615 -56.429 1.00 11.51 181 LEU A N 1
ATOM 1484 C CA A LEU A 1 202 ? -10.118 -1.066 -57.593 0.50 11.92 181 LEU A CA 1
ATOM 1485 C CA B LEU A 1 202 ? -10.069 -0.848 -57.621 0.50 11.53 181 LEU A CA 1
ATOM 1486 C C . LEU A 1 202 ? -10.968 -0.880 -58.832 1.00 10.56 181 LEU A C 1
ATOM 1487 O O . LEU A 1 202 ? -12.208 -0.822 -58.724 1.00 10.74 181 LEU A O 1
ATOM 1496 N N . VAL A 1 203 ? -10.328 -0.895 -60.005 1.00 10.69 182 VAL A N 1
ATOM 1497 C CA . VAL A 1 203 ? -11.062 -0.857 -61.240 1.00 12.68 182 VAL A CA 1
ATOM 1498 C C . VAL A 1 203 ? -10.636 -2.048 -62.089 1.00 11.52 182 VAL A C 1
ATOM 1499 O O . VAL A 1 203 ? -9.450 -2.299 -62.271 1.00 13.60 182 VAL A O 1
ATOM 1503 N N . LEU A 1 204 ? -11.611 -2.808 -62.589 1.00 13.50 183 LEU A N 1
ATOM 1504 C CA . LEU A 1 204 ? -11.272 -3.939 -63.465 1.00 13.54 183 LEU A CA 1
ATOM 1505 C C . LEU A 1 204 ? -12.185 -3.942 -64.690 1.00 15.26 183 LEU A C 1
ATOM 1506 O O . LEU A 1 204 ? -13.405 -4.086 -64.568 1.00 16.15 183 LEU A O 1
ATOM 1511 N N . ASP A 1 205 ? -11.617 -3.780 -65.876 1.00 15.41 184 ASP A N 1
ATOM 1512 C CA . ASP A 1 205 ? -12.433 -3.858 -67.124 1.00 16.53 184 ASP A CA 1
ATOM 1513 C C . ASP A 1 205 ? -13.622 -2.951 -67.065 1.00 16.40 184 ASP A C 1
ATOM 1514 O O . ASP A 1 205 ? -14.753 -3.331 -67.443 1.00 18.44 184 ASP A O 1
ATOM 1519 N N . GLY A 1 206 ? -13.378 -1.750 -66.570 1.00 15.09 185 GLY A N 1
ATOM 1520 C CA . GLY A 1 206 ? -14.365 -0.725 -66.464 1.00 15.63 185 GLY A CA 1
ATOM 1521 C C . GLY A 1 206 ? -15.307 -0.762 -65.311 1.00 15.47 185 GLY A C 1
ATOM 1522 O O . GLY A 1 206 ? -16.176 0.147 -65.226 1.00 15.49 185 GLY A O 1
ATOM 1523 N N . THR A 1 207 ? -15.134 -1.758 -64.383 1.00 14.49 186 THR A N 1
ATOM 1524 C CA . THR A 1 207 ? -16.066 -1.845 -63.232 1.00 13.39 186 THR A CA 1
ATOM 1525 C C . THR A 1 207 ? -15.361 -1.287 -62.043 1.00 11.52 186 THR A C 1
ATOM 1526 O O . THR A 1 207 ? -14.196 -1.616 -61.808 1.00 12.33 186 THR A O 1
ATOM 1530 N N . LEU A 1 208 ? -16.051 -0.444 -61.307 1.00 12.05 187 LEU A N 1
ATOM 1531 C CA . LEU A 1 208 ? -15.489 0.008 -60.008 1.00 10.95 187 LEU A CA 1
ATOM 1532 C C . LEU A 1 208 ? -15.885 -1.057 -58.995 1.00 10.79 187 LEU A C 1
ATOM 1533 O O . LEU A 1 208 ? -17.075 -1.287 -58.753 1.00 11.90 187 LEU A O 1
ATOM 1538 N N . VAL A 1 209 ? -14.859 -1.638 -58.372 1.00 9.88 188 VAL A N 1
ATOM 1539 C CA . VAL A 1 209 ? -15.036 -2.712 -57.448 1.00 9.28 188 VAL A CA 1
ATOM 1540 C C . VAL A 1 209 ? -14.673 -2.289 -56.028 1.00 10.02 188 VAL A C 1
ATOM 1541 O O . VAL A 1 209 ? -13.587 -1.736 -55.811 1.00 9.36 188 VAL A O 1
ATOM 1545 N N . ALA A 1 210 ? -15.595 -2.463 -55.090 1.00 9.39 189 ALA A N 1
ATOM 1546 C CA . ALA A 1 210 ? -15.286 -2.184 -53.693 1.00 9.95 189 ALA A CA 1
ATOM 1547 C C . ALA A 1 210 ? -15.264 -3.494 -52.881 1.00 8.95 189 ALA A C 1
ATOM 1548 O O . ALA A 1 210 ? -16.232 -4.277 -52.927 1.00 9.65 189 ALA A O 1
ATOM 1550 N N . PRO A 1 211 ? -14.175 -3.743 -52.133 1.00 9.31 190 PRO A N 1
ATOM 1551 C CA . PRO A 1 211 ? -14.172 -4.883 -51.203 1.00 11.05 190 PRO A CA 1
ATOM 1552 C C . PRO A 1 211 ? -15.421 -4.834 -50.335 1.00 9.78 190 PRO A C 1
ATOM 1553 O O . PRO A 1 211 ? -15.838 -3.749 -49.817 1.00 13.16 190 PRO A O 1
ATOM 1557 N N . ASP A 1 212 ? -16.031 -5.992 -50.124 1.00 12.07 191 ASP A N 1
ATOM 1558 C CA . ASP A 1 212 ? -17.186 -6.148 -49.288 1.00 11.87 191 ASP A CA 1
ATOM 1559 C C . ASP A 1 212 ? -16.903 -5.999 -47.800 1.00 10.76 191 ASP A C 1
ATOM 1560 O O . ASP A 1 212 ? -15.995 -6.674 -47.316 1.00 10.74 191 ASP A O 1
ATOM 1565 N N . LEU A 1 213 ? -17.621 -5.093 -47.114 1.00 10.80 192 LEU A N 1
ATOM 1566 C CA . LEU A 1 213 ? -17.267 -4.741 -45.698 1.00 11.13 192 LEU A CA 1
ATOM 1567 C C . LEU A 1 213 ? -18.227 -5.403 -44.706 1.00 11.67 192 LEU A C 1
ATOM 1568 O O . LEU A 1 213 ? -18.463 -4.893 -43.599 1.00 11.35 192 LEU A O 1
ATOM 1573 N N . ARG A 1 214 ? -18.841 -6.520 -45.113 1.00 10.44 193 ARG A N 1
ATOM 1574 C CA . ARG A 1 214 ? -19.838 -7.110 -44.220 1.00 12.48 193 ARG A CA 1
ATOM 1575 C C . ARG A 1 214 ? -19.262 -7.841 -43.015 1.00 13.18 193 ARG A C 1
ATOM 1576 O O . ARG A 1 214 ? -20.025 -8.151 -42.053 1.00 12.00 193 ARG A O 1
ATOM 1584 N N . ARG A 1 215 ? -17.949 -8.119 -43.036 1.00 12.22 194 ARG A N 1
ATOM 1585 C CA . ARG A 1 215 ? -17.348 -8.931 -41.917 1.00 12.74 194 ARG A CA 1
ATOM 1586 C C . ARG A 1 215 ? -16.477 -7.988 -41.068 1.00 10.58 194 ARG A C 1
ATOM 1587 O O . ARG A 1 215 ? -16.347 -8.205 -39.869 1.00 11.59 194 ARG A O 1
ATOM 1595 N N . CYS A 1 216 ? -15.918 -6.948 -41.713 1.00 10.42 195 CYS A N 1
ATOM 1596 C CA . CYS A 1 216 ? -14.982 -6.034 -41.018 1.00 10.74 195 CYS A CA 1
ATOM 1597 C C . CYS A 1 216 ? -14.669 -4.862 -41.884 1.00 10.71 195 CYS A C 1
ATOM 1598 O O . CYS A 1 216 ? -15.102 -4.837 -43.033 1.00 11.17 195 CYS A O 1
ATOM 1601 N N . GLY A 1 217 ? -14.015 -3.851 -41.296 1.00 10.53 196 GLY A N 1
ATOM 1602 C CA . GLY A 1 217 ? -13.727 -2.636 -42.054 1.00 9.96 196 GLY A CA 1
ATOM 1603 C C . GLY A 1 217 ? -14.728 -1.540 -41.692 1.00 9.32 196 GLY A C 1
ATOM 1604 O O . GLY A 1 217 ? -15.676 -1.768 -40.898 1.00 10.46 196 GLY A O 1
ATOM 1605 N N . VAL A 1 218 ? -14.424 -0.322 -42.175 1.00 8.47 197 VAL A N 1
ATOM 1606 C CA . VAL A 1 218 ? -15.312 0.833 -41.874 1.00 9.85 197 VAL A CA 1
ATOM 1607 C C . VAL A 1 218 ? -15.861 1.319 -43.180 1.00 9.43 197 VAL A C 1
ATOM 1608 O O . VAL A 1 218 ? -15.097 1.506 -44.143 1.00 9.12 197 VAL A O 1
ATOM 1612 N N . ALA A 1 219 ? -17.196 1.479 -43.258 1.00 7.73 198 ALA A N 1
ATOM 1613 C CA . ALA A 1 219 ? -17.821 1.937 -44.482 1.00 6.29 198 ALA A CA 1
ATOM 1614 C C . ALA A 1 219 ? -17.661 3.444 -44.652 1.00 8.91 198 ALA A C 1
ATOM 1615 O O . ALA A 1 219 ? -18.412 4.234 -44.063 1.00 7.70 198 ALA A O 1
ATOM 1617 N N . GLY A 1 220 ? -16.627 3.782 -45.415 1.00 9.04 199 GLY A N 1
ATOM 1618 C CA . GLY A 1 220 ? -16.159 5.200 -45.482 1.00 8.83 199 GLY A CA 1
ATOM 1619 C C . GLY A 1 220 ? -17.277 6.091 -46.087 1.00 7.95 199 GLY A C 1
ATOM 1620 O O . GLY A 1 220 ? -18.086 5.681 -46.979 1.00 8.65 199 GLY A O 1
ATOM 1621 N N . VAL A 1 221 ? -17.307 7.324 -45.607 1.00 8.62 200 VAL A N 1
ATOM 1622 C CA A VAL A 1 221 ? -18.231 8.322 -46.216 0.50 7.57 200 VAL A CA 1
ATOM 1623 C CA B VAL A 1 221 ? -18.150 8.389 -46.143 0.50 7.70 200 VAL A CA 1
ATOM 1624 C C . VAL A 1 221 ? -17.702 8.699 -47.589 1.00 8.04 200 VAL A C 1
ATOM 1625 O O . VAL A 1 221 ? -18.488 8.912 -48.521 1.00 8.87 200 VAL A O 1
ATOM 1632 N N . MET A 1 222 ? -16.363 8.776 -47.806 1.00 7.95 201 MET A N 1
ATOM 1633 C CA . MET A 1 222 ? -15.896 9.070 -49.158 1.00 9.14 201 MET A CA 1
ATOM 1634 C C . MET A 1 222 ? -16.139 7.872 -50.053 1.00 9.86 201 MET A C 1
ATOM 1635 O O . MET A 1 222 ? -16.497 8.030 -51.235 1.00 9.41 201 MET A O 1
ATOM 1640 N N . ARG A 1 223 ? -15.982 6.675 -49.485 1.00 8.18 202 ARG A N 1
ATOM 1641 C CA . ARG A 1 223 ? -16.266 5.446 -50.314 1.00 7.53 202 ARG A CA 1
ATOM 1642 C C . ARG A 1 223 ? -17.745 5.519 -50.799 1.00 7.46 202 ARG A C 1
ATOM 1643 O O . ARG A 1 223 ? -18.037 5.264 -51.978 1.00 8.22 202 ARG A O 1
ATOM 1651 N N . ALA A 1 224 ? -18.656 5.903 -49.914 1.00 7.60 203 ALA A N 1
ATOM 1652 C CA . ALA A 1 224 ? -20.118 5.934 -50.307 1.00 8.85 203 ALA A CA 1
ATOM 1653 C C . ALA A 1 224 ? -20.350 7.002 -51.365 1.00 8.89 203 ALA A C 1
ATOM 1654 O O . ALA A 1 224 ? -21.044 6.750 -52.317 1.00 9.13 203 ALA A O 1
ATOM 1656 N N . GLU A 1 225 ? -19.733 8.138 -51.125 1.00 7.09 204 GLU A N 1
ATOM 1657 C CA . GLU A 1 225 ? -19.783 9.280 -52.112 1.00 8.41 204 GLU A CA 1
ATOM 1658 C C . GLU A 1 225 ? -19.300 8.883 -53.473 1.00 10.51 204 GLU A C 1
ATOM 1659 O O . GLU A 1 225 ? -19.942 9.216 -54.476 1.00 10.08 204 GLU A O 1
ATOM 1665 N N . LEU A 1 226 ? -18.152 8.194 -53.547 1.00 9.36 205 LEU A N 1
ATOM 1666 C CA . LEU A 1 226 ? -17.575 7.802 -54.821 1.00 10.45 205 LEU A CA 1
ATOM 1667 C C . LEU A 1 226 ? -18.329 6.670 -55.517 1.00 10.27 205 LEU A C 1
ATOM 1668 O O . LEU A 1 226 ? -18.466 6.686 -56.746 1.00 9.99 205 LEU A O 1
ATOM 1673 N N . LEU A 1 227 ? -18.820 5.706 -54.722 1.00 7.70 206 LEU A N 1
ATOM 1674 C CA . LEU A 1 227 ? -19.710 4.714 -55.369 1.00 10.74 206 LEU A CA 1
ATOM 1675 C C . LEU A 1 227 ? -20.944 5.356 -56.052 1.00 11.12 206 LEU A C 1
ATOM 1676 O O . LEU A 1 227 ? -21.303 4.972 -57.180 1.00 12.55 206 LEU A O 1
ATOM 1681 N N . GLU A 1 228 ? -21.553 6.322 -55.388 1.00 10.17 207 GLU A N 1
ATOM 1682 C CA A GLU A 1 228 ? -22.767 6.986 -55.921 0.50 11.47 207 GLU A CA 1
ATOM 1683 C CA B GLU A 1 228 ? -22.760 6.966 -55.919 0.50 11.41 207 GLU A CA 1
ATOM 1684 C C . GLU A 1 228 ? -22.398 7.871 -57.117 1.00 12.02 207 GLU A C 1
ATOM 1685 O O . GLU A 1 228 ? -23.141 7.898 -58.128 1.00 11.00 207 GLU A O 1
ATOM 1696 N N . ARG A 1 229 ? -21.240 8.535 -57.038 1.00 11.71 208 ARG A N 1
ATOM 1697 C CA . ARG A 1 229 ? -20.769 9.379 -58.155 1.00 11.10 208 ARG A CA 1
ATOM 1698 C C . ARG A 1 229 ? -20.500 8.514 -59.363 1.00 11.47 208 ARG A C 1
ATOM 1699 O O . ARG A 1 229 ? -20.915 8.877 -60.426 1.00 12.28 208 ARG A O 1
ATOM 1707 N N . ALA A 1 230 ? -19.800 7.367 -59.192 1.00 10.94 209 ALA A N 1
ATOM 1708 C CA . ALA A 1 230 ? -19.417 6.501 -60.303 1.00 12.19 209 ALA A CA 1
ATOM 1709 C C . ALA A 1 230 ? -20.707 5.920 -60.958 1.00 13.80 209 ALA A C 1
ATOM 1710 O O . ALA A 1 230 ? -20.874 5.947 -62.199 1.00 14.47 209 ALA A O 1
ATOM 1712 N N . GLU A 1 231 ? -21.622 5.403 -60.141 1.00 12.65 210 GLU A N 1
ATOM 1713 C CA . GLU A 1 231 ? -22.937 4.869 -60.636 1.00 15.97 210 GLU A CA 1
ATOM 1714 C C . GLU A 1 231 ? -23.717 5.973 -61.412 1.00 14.80 210 GLU A C 1
ATOM 1715 O O . GLU A 1 231 ? -24.271 5.719 -62.476 1.00 14.71 210 GLU A O 1
ATOM 1721 N N . GLY A 1 232 ? -23.644 7.196 -60.919 1.00 13.69 211 GLY A N 1
ATOM 1722 C CA . GLY A 1 232 ? -24.329 8.409 -61.494 1.00 15.07 211 GLY A CA 1
ATOM 1723 C C . GLY A 1 232 ? -23.764 8.753 -62.870 1.00 16.14 211 GLY A C 1
ATOM 1724 O O . GLY A 1 232 ? -24.452 9.439 -63.663 1.00 16.01 211 GLY A O 1
ATOM 1725 N N . ILE A 1 233 ? -22.531 8.311 -63.191 1.00 13.81 212 ILE A N 1
ATOM 1726 C CA . ILE A 1 233 ? -21.965 8.614 -64.527 1.00 13.71 212 ILE A CA 1
ATOM 1727 C C . ILE A 1 233 ? -21.910 7.347 -65.349 1.00 14.66 212 ILE A C 1
ATOM 1728 O O . ILE A 1 233 ? -21.214 7.287 -66.329 1.00 15.83 212 ILE A O 1
ATOM 1733 N N . GLY A 1 234 ? -22.634 6.329 -64.914 1.00 14.88 213 GLY A N 1
ATOM 1734 C CA . GLY A 1 234 ? -22.751 5.084 -65.723 1.00 15.06 213 GLY A CA 1
ATOM 1735 C C . GLY A 1 234 ? -21.619 4.077 -65.598 1.00 15.76 213 GLY A C 1
ATOM 1736 O O . GLY A 1 234 ? -21.489 3.163 -66.436 1.00 17.28 213 GLY A O 1
ATOM 1737 N N . VAL A 1 235 ? -20.836 4.175 -64.531 1.00 13.54 214 VAL A N 1
ATOM 1738 C CA . VAL A 1 235 ? -19.807 3.146 -64.347 1.00 13.77 214 VAL A CA 1
ATOM 1739 C C . VAL A 1 235 ? -20.468 2.016 -63.561 1.00 11.99 214 VAL A C 1
ATOM 1740 O O . VAL A 1 235 ? -21.081 2.242 -62.516 1.00 14.02 214 VAL A O 1
ATOM 1744 N N . PRO A 1 236 ? -20.324 0.783 -64.043 1.00 12.70 215 PRO A N 1
ATOM 1745 C CA . PRO A 1 236 ? -20.945 -0.340 -63.315 1.00 12.05 215 PRO A CA 1
ATOM 1746 C C . PRO A 1 236 ? -20.208 -0.539 -61.979 1.00 10.94 215 PRO A C 1
ATOM 1747 O O . PRO A 1 236 ? -19.029 -0.395 -61.999 1.00 10.85 215 PRO A O 1
ATOM 1751 N N . LEU A 1 237 ? -20.905 -0.913 -60.906 1.00 11.72 216 LEU A N 1
ATOM 1752 C CA . LEU A 1 237 ? -20.268 -1.147 -59.617 1.00 13.05 216 LEU A CA 1
ATOM 1753 C C . LEU A 1 237 ? -20.340 -2.653 -59.317 1.00 11.62 216 LEU A C 1
ATOM 1754 O O . LEU A 1 237 ? -21.318 -3.310 -59.704 1.00 12.44 216 LEU A O 1
ATOM 1759 N N . ALA A 1 238 ? -19.408 -3.127 -58.471 1.00 10.96 217 ALA A N 1
ATOM 1760 C CA . ALA A 1 238 ? -19.495 -4.458 -57.878 1.00 11.36 217 ALA A CA 1
ATOM 1761 C C . ALA A 1 238 ? -18.924 -4.376 -56.446 1.00 10.09 217 ALA A C 1
ATOM 1762 O O . ALA A 1 238 ? -17.855 -3.809 -56.231 1.00 11.79 217 ALA A O 1
ATOM 1764 N N . ILE A 1 239 ? -19.646 -4.968 -55.520 1.00 9.01 218 ILE A N 1
ATOM 1765 C CA . ILE A 1 239 ? -19.161 -5.119 -54.136 1.00 9.51 218 ILE A CA 1
ATOM 1766 C C . ILE A 1 239 ? -18.882 -6.606 -53.902 1.00 11.99 218 ILE A C 1
ATOM 1767 O O . ILE A 1 239 ? -19.787 -7.392 -54.073 1.00 12.87 218 ILE A O 1
ATOM 1772 N N . ARG A 1 240 ? -17.644 -6.976 -53.576 1.00 11.52 219 ARG A N 1
ATOM 1773 C CA . ARG A 1 240 ? -17.372 -8.430 -53.402 1.00 13.05 219 ARG A CA 1
ATOM 1774 C C . ARG A 1 240 ? -16.055 -8.622 -52.708 1.00 13.04 219 ARG A C 1
ATOM 1775 O O . ARG A 1 240 ? -15.351 -7.684 -52.370 1.00 11.19 219 ARG A O 1
ATOM 1783 N N . ASP A 1 241 ? -15.748 -9.883 -52.494 1.00 13.80 220 ASP A N 1
ATOM 1784 C CA . ASP A 1 241 ? -14.472 -10.217 -51.851 1.00 15.62 220 ASP A CA 1
ATOM 1785 C C . ASP A 1 241 ? -13.420 -10.126 -52.856 1.00 16.57 220 ASP A C 1
ATOM 1786 O O . ASP A 1 241 ? -13.605 -10.595 -53.967 1.00 18.10 220 ASP A O 1
ATOM 1791 N N . VAL A 1 242 ? -12.284 -9.535 -52.495 1.00 14.48 221 VAL A N 1
ATOM 1792 C CA . VAL A 1 242 ? -11.185 -9.321 -53.421 1.00 14.71 221 VAL A CA 1
ATOM 1793 C C . VAL A 1 242 ? -9.959 -10.058 -52.906 1.00 16.87 221 VAL A C 1
ATOM 1794 O O . VAL A 1 242 ? -9.568 -9.833 -51.784 1.00 14.99 221 VAL A O 1
ATOM 1798 N N . SER A 1 243 ? -9.380 -10.987 -53.685 1.00 17.29 222 SER A N 1
ATOM 1799 C CA . SER A 1 243 ? -8.076 -11.538 -53.335 1.00 18.41 222 SER A CA 1
ATOM 1800 C C . SER A 1 243 ? -6.871 -10.704 -53.658 1.00 17.46 222 SER A C 1
ATOM 1801 O O . SER A 1 243 ? -6.934 -9.784 -54.477 1.00 17.69 222 SER A O 1
ATOM 1804 N N . MET A 1 244 ? -5.726 -11.070 -53.059 1.00 17.52 223 MET A N 1
ATOM 1805 C CA . MET A 1 244 ? -4.469 -10.436 -53.362 1.00 18.95 223 MET A CA 1
ATOM 1806 C C . MET A 1 244 ? -4.130 -10.589 -54.873 1.00 19.87 223 MET A C 1
ATOM 1807 O O . MET A 1 244 ? -3.577 -9.675 -55.508 1.00 18.99 223 MET A O 1
ATOM 1812 N N . ALA A 1 245 ? -4.442 -11.764 -55.399 1.00 20.45 224 ALA A N 1
ATOM 1813 C CA . ALA A 1 245 ? -4.162 -12.049 -56.815 1.00 23.54 224 ALA A CA 1
ATOM 1814 C C . ALA A 1 245 ? -4.982 -11.127 -57.762 1.00 23.52 224 ALA A C 1
ATOM 1815 O O . ALA A 1 245 ? -4.431 -10.620 -58.772 1.00 23.78 224 ALA A O 1
ATOM 1817 N N . GLU A 1 246 ? -6.264 -10.917 -57.431 1.00 22.92 225 GLU A N 1
ATOM 1818 C CA . GLU A 1 246 ? -7.193 -10.026 -58.158 1.00 23.87 225 GLU A CA 1
ATOM 1819 C C . GLU A 1 246 ? -6.669 -8.580 -58.029 1.00 22.07 225 GLU A C 1
ATOM 1820 O O . GLU A 1 246 ? -6.668 -7.824 -58.986 1.00 21.73 225 GLU A O 1
ATOM 1826 N N . LEU A 1 247 ? -6.278 -8.185 -56.831 1.00 19.57 226 LEU A N 1
ATOM 1827 C CA . LEU A 1 247 ? -5.724 -6.833 -56.615 1.00 18.88 226 LEU A CA 1
ATOM 1828 C C . LEU A 1 247 ? -4.565 -6.593 -57.560 1.00 18.91 226 LEU A C 1
ATOM 1829 O O . LEU A 1 247 ? -4.488 -5.547 -58.183 1.00 17.64 226 LEU A O 1
ATOM 1834 N N . ALA A 1 248 ? -3.650 -7.565 -57.607 1.00 19.18 227 ALA A N 1
ATOM 1835 C CA . ALA A 1 248 ? -2.449 -7.505 -58.470 1.00 20.96 227 ALA A CA 1
ATOM 1836 C C . ALA A 1 248 ? -2.756 -7.307 -59.942 1.00 19.64 227 ALA A C 1
ATOM 1837 O O . ALA A 1 248 ? -2.003 -6.630 -60.620 1.00 21.25 227 ALA A O 1
ATOM 1839 N N . THR A 1 249 ? -3.849 -7.853 -60.418 1.00 20.02 228 THR A N 1
ATOM 1840 C CA . THR A 1 249 ? -4.194 -7.690 -61.838 1.00 22.56 228 THR A CA 1
ATOM 1841 C C . THR A 1 249 ? -5.286 -6.612 -62.092 1.00 20.85 228 THR A C 1
ATOM 1842 O O . THR A 1 249 ? -5.782 -6.484 -63.247 1.00 20.94 228 THR A O 1
ATOM 1846 N N . ALA A 1 250 ? -5.648 -5.830 -61.060 1.00 19.22 229 ALA A N 1
ATOM 1847 C CA . ALA A 1 250 ? -6.595 -4.706 -61.313 1.00 16.00 229 ALA A CA 1
ATOM 1848 C C . ALA A 1 250 ? -5.991 -3.699 -62.291 1.00 15.88 229 ALA A C 1
ATOM 1849 O O . ALA A 1 250 ? -4.804 -3.539 -62.355 1.00 14.40 229 ALA A O 1
ATOM 1851 N N . ASP A 1 251 ? -6.837 -2.999 -63.018 1.00 15.02 230 ASP A N 1
ATOM 1852 C CA . ASP A 1 251 ? -6.362 -1.947 -63.892 1.00 16.11 230 ASP A CA 1
ATOM 1853 C C . ASP A 1 251 ? -5.923 -0.679 -63.186 1.00 16.42 230 ASP A C 1
ATOM 1854 O O . ASP A 1 251 ? -4.983 -0.016 -63.665 1.00 15.88 230 ASP A O 1
ATOM 1859 N N . GLU A 1 252 ? -6.660 -0.324 -62.116 1.00 13.71 231 GLU A N 1
ATOM 1860 C CA . GLU A 1 252 ? -6.403 0.860 -61.258 1.00 13.50 231 GLU A CA 1
ATOM 1861 C C . GLU A 1 252 ? -6.717 0.439 -59.826 1.00 11.59 231 GLU A C 1
ATOM 1862 O O . GLU A 1 252 ? -7.588 -0.387 -59.620 1.00 11.82 231 GLU A O 1
ATOM 1868 N N . VAL A 1 253 ? -6.037 1.090 -58.863 1.00 11.55 232 VAL A N 1
ATOM 1869 C CA . VAL A 1 253 ? -6.271 0.857 -57.421 1.00 9.36 232 VAL A CA 1
ATOM 1870 C C . VAL A 1 253 ? -6.185 2.288 -56.823 1.00 10.05 232 VAL A C 1
ATOM 1871 O O . VAL A 1 253 ? -5.280 3.118 -57.193 1.00 10.13 232 VAL A O 1
ATOM 1875 N N . PHE A 1 254 ? -7.104 2.610 -55.922 1.00 9.07 233 PHE A N 1
ATOM 1876 C CA . PHE A 1 254 ? -6.911 3.882 -55.192 1.00 9.18 233 PHE A CA 1
ATOM 1877 C C . PHE A 1 254 ? -7.399 3.773 -53.744 1.00 10.54 233 PHE A C 1
ATOM 1878 O O . PHE A 1 254 ? -8.222 2.873 -53.426 1.00 10.41 233 PHE A O 1
ATOM 1886 N N . LEU A 1 255 ? -6.954 4.706 -52.883 1.00 8.17 234 LEU A N 1
ATOM 1887 C CA . LEU A 1 255 ? -7.518 4.777 -51.522 1.00 10.08 234 LEU A CA 1
ATOM 1888 C C . LEU A 1 255 ? -8.373 6.018 -51.450 1.00 10.14 234 LEU A C 1
ATOM 1889 O O . LEU A 1 255 ? -8.198 6.946 -52.224 1.00 9.78 234 LEU A O 1
ATOM 1894 N N . CYS A 1 256 ? -9.303 6.030 -50.516 1.00 9.84 235 CYS A N 1
ATOM 1895 C CA . CYS A 1 256 ? -10.157 7.225 -50.348 1.00 10.42 235 CYS A CA 1
ATOM 1896 C C . CYS A 1 256 ? -10.531 7.446 -48.892 1.00 11.51 235 CYS A C 1
ATOM 1897 O O . CYS A 1 256 ? -10.617 6.507 -48.124 1.00 10.72 235 CYS A O 1
ATOM 1900 N N . ASN A 1 257 ? -10.739 8.703 -48.537 1.00 9.00 236 ASN A N 1
ATOM 1901 C CA . ASN A 1 257 ? -11.257 9.066 -47.258 1.00 11.85 236 ASN A CA 1
ATOM 1902 C C . ASN A 1 257 ? -11.696 10.523 -47.260 1.00 10.30 236 ASN A C 1
ATOM 1903 O O . ASN A 1 257 ? -11.484 11.244 -48.243 1.00 9.68 236 ASN A O 1
ATOM 1908 N N . SER A 1 258 ? -12.431 10.866 -46.220 1.00 11.11 237 SER A N 1
ATOM 1909 C CA . SER A 1 258 ? -13.141 12.163 -46.149 1.00 10.75 237 SER A CA 1
ATOM 1910 C C . SER A 1 258 ? -12.141 13.308 -46.023 1.00 12.03 237 SER A C 1
ATOM 1911 O O . SER A 1 258 ? -12.539 14.490 -46.237 1.00 13.59 237 SER A O 1
ATOM 1914 N N . GLN A 1 259 ? -10.882 12.989 -45.646 1.00 11.12 238 GLN A N 1
ATOM 1915 C CA . GLN A 1 259 ? -9.888 14.085 -45.344 1.00 12.30 238 GLN A CA 1
ATOM 1916 C C . GLN A 1 259 ? -8.982 14.323 -46.514 1.00 12.60 238 GLN A C 1
ATOM 1917 O O . GLN A 1 259 ? -8.858 15.504 -46.999 1.00 13.27 238 GLN A O 1
ATOM 1923 N N . PHE A 1 260 ? -8.374 13.249 -47.055 1.00 10.45 239 PHE A N 1
ATOM 1924 C CA . PHE A 1 260 ? -7.514 13.440 -48.210 1.00 10.78 239 PHE A CA 1
ATOM 1925 C C . PHE A 1 260 ? -8.183 13.289 -49.580 1.00 11.97 239 PHE A C 1
ATOM 1926 O O . PHE A 1 260 ? -7.596 13.707 -50.576 1.00 13.00 239 PHE A O 1
ATOM 1934 N N . GLY A 1 261 ? -9.418 12.745 -49.625 1.00 11.81 240 GLY A N 1
ATOM 1935 C CA . GLY A 1 261 ? -10.114 12.479 -50.884 1.00 10.72 240 GLY A CA 1
ATOM 1936 C C . GLY A 1 261 ? -9.686 11.180 -51.560 1.00 12.16 240 GLY A C 1
ATOM 1937 O O . GLY A 1 261 ? -10.109 10.066 -51.191 1.00 9.51 240 GLY A O 1
ATOM 1938 N N . ILE A 1 262 ? -8.772 11.288 -52.515 1.00 10.04 241 ILE A N 1
ATOM 1939 C CA . ILE A 1 262 ? -8.321 10.079 -53.274 1.00 10.32 241 ILE A CA 1
ATOM 1940 C C . ILE A 1 262 ? -6.811 10.082 -53.446 1.00 10.76 241 ILE A C 1
ATOM 1941 O O . ILE A 1 262 ? -6.221 11.082 -53.929 1.00 14.14 241 ILE A O 1
ATOM 1946 N N . TRP A 1 263 ? -6.126 8.998 -53.082 1.00 10.94 242 TRP A N 1
ATOM 1947 C CA . TRP A 1 263 ? -4.713 8.809 -53.454 1.00 11.29 242 TRP A CA 1
ATOM 1948 C C . TRP A 1 263 ? -4.620 7.584 -54.352 1.00 12.09 242 TRP A C 1
ATOM 1949 O O . TRP A 1 263 ? -4.959 6.489 -53.888 1.00 11.00 242 TRP A O 1
ATOM 1960 N N . PRO A 1 264 ? -4.217 7.759 -55.607 1.00 11.87 243 PRO A N 1
ATOM 1961 C CA . PRO A 1 264 ? -4.000 6.609 -56.496 1.00 10.91 243 PRO A CA 1
ATOM 1962 C C . PRO A 1 264 ? -2.975 5.717 -55.802 1.00 11.89 243 PRO A C 1
ATOM 1963 O O . PRO A 1 264 ? -2.003 6.219 -55.152 1.00 13.74 243 PRO A O 1
ATOM 1967 N N . VAL A 1 265 ? -3.165 4.413 -55.918 1.00 13.34 244 VAL A N 1
ATOM 1968 C CA . VAL A 1 265 ? -2.141 3.466 -55.364 1.00 12.24 244 VAL A CA 1
ATOM 1969 C C . VAL A 1 265 ? -1.202 3.078 -56.496 1.00 13.42 244 VAL A C 1
ATOM 1970 O O . VAL A 1 265 ? -1.635 2.548 -57.538 1.00 12.94 244 VAL A O 1
ATOM 1974 N N . ARG A 1 266 ? 0.085 3.357 -56.290 1.00 13.57 245 ARG A N 1
ATOM 1975 C CA . ARG A 1 266 ? 1.059 3.093 -57.329 1.00 16.11 245 ARG A CA 1
ATOM 1976 C C . ARG A 1 266 ? 1.887 1.837 -57.061 1.00 16.35 245 ARG A C 1
ATOM 1977 O O . ARG A 1 266 ? 2.459 1.257 -58.017 1.00 16.73 245 ARG A O 1
ATOM 1985 N N . ALA A 1 267 ? 1.972 1.387 -55.811 1.00 14.32 246 ALA A N 1
ATOM 1986 C CA . ALA A 1 267 ? 2.869 0.208 -55.552 1.00 15.28 246 ALA A CA 1
ATOM 1987 C C . ALA A 1 267 ? 2.488 -0.403 -54.240 1.00 15.83 246 ALA A C 1
ATOM 1988 O O . ALA A 1 267 ? 1.988 0.327 -53.338 1.00 14.23 246 ALA A O 1
ATOM 1990 N N . LEU A 1 268 ? 2.705 -1.720 -54.168 1.00 14.32 247 LEU A N 1
ATOM 1991 C CA . LEU A 1 268 ? 2.552 -2.516 -52.928 1.00 15.53 247 LEU A CA 1
ATOM 1992 C C . LEU A 1 268 ? 3.587 -3.654 -53.115 1.00 16.27 247 LEU A C 1
ATOM 1993 O O . LEU A 1 268 ? 3.389 -4.536 -53.978 1.00 17.16 247 LEU A O 1
ATOM 1998 N N . ASP A 1 269 ? 4.620 -3.622 -52.290 1.00 19.29 248 ASP A N 1
ATOM 1999 C CA . ASP A 1 269 ? 5.763 -4.545 -52.438 1.00 21.02 248 ASP A CA 1
ATOM 2000 C C . ASP A 1 269 ? 6.226 -4.427 -53.905 1.00 21.30 248 ASP A C 1
ATOM 2001 O O . ASP A 1 269 ? 6.581 -3.324 -54.314 1.00 22.97 248 ASP A O 1
ATOM 2006 N N . GLU A 1 270 ? 6.196 -5.499 -54.680 1.00 24.12 249 GLU A N 1
ATOM 2007 C CA . GLU A 1 270 ? 6.659 -5.391 -56.090 1.00 24.97 249 GLU A CA 1
ATOM 2008 C C . GLU A 1 270 ? 5.575 -5.008 -57.099 1.00 26.18 249 GLU A C 1
ATOM 2009 O O . GLU A 1 270 ? 5.864 -4.839 -58.318 1.00 26.01 249 GLU A O 1
ATOM 2015 N N . HIS A 1 271 ? 4.332 -4.924 -56.648 1.00 24.41 250 HIS A N 1
ATOM 2016 C CA . HIS A 1 271 ? 3.238 -4.672 -57.563 1.00 24.28 250 HIS A CA 1
ATOM 2017 C C . HIS A 1 271 ? 3.272 -3.240 -57.898 1.00 23.96 250 HIS A C 1
ATOM 2018 O O . HIS A 1 271 ? 3.600 -2.406 -57.047 1.00 22.26 250 HIS A O 1
ATOM 2025 N N . VAL A 1 272 ? 2.908 -2.948 -59.145 1.00 22.39 251 VAL A N 1
ATOM 2026 C CA . VAL A 1 272 ? 2.965 -1.577 -59.663 1.00 21.62 251 VAL A CA 1
ATOM 2027 C C . VAL A 1 272 ? 1.684 -1.333 -60.497 1.00 19.68 251 VAL A C 1
ATOM 2028 O O . VAL A 1 272 ? 1.107 -2.288 -61.086 1.00 19.45 251 VAL A O 1
ATOM 2032 N N . TRP A 1 273 ? 1.182 -0.082 -60.410 1.00 18.84 252 TRP A N 1
ATOM 2033 C CA . TRP A 1 273 ? 0.019 0.339 -61.163 1.00 18.00 252 TRP A CA 1
ATOM 2034 C C . TRP A 1 273 ? 0.217 1.784 -61.585 1.00 18.04 252 TRP A C 1
ATOM 2035 O O . TRP A 1 273 ? 0.739 2.602 -60.848 1.00 16.39 252 TRP A O 1
ATOM 2046 N N . PRO A 1 274 ? -0.295 2.118 -62.772 1.00 19.08 253 PRO A N 1
ATOM 2047 C CA . PRO A 1 274 ? -0.301 3.545 -63.144 1.00 19.42 253 PRO A CA 1
ATOM 2048 C C . PRO A 1 274 ? -1.454 4.305 -62.467 1.00 19.15 253 PRO A C 1
ATOM 2049 O O . PRO A 1 274 ? -2.372 3.667 -61.976 1.00 17.58 253 PRO A O 1
ATOM 2053 N N . VAL A 1 275 ? -1.443 5.643 -62.503 1.00 17.39 254 VAL A N 1
ATOM 2054 C CA . VAL A 1 275 ? -2.636 6.390 -62.127 1.00 16.27 254 VAL A CA 1
ATOM 2055 C C . VAL A 1 275 ? -3.658 6.180 -63.182 1.00 17.19 254 VAL A C 1
ATOM 2056 O O . VAL A 1 275 ? -3.347 6.383 -64.392 1.00 16.89 254 VAL A O 1
ATOM 2060 N N . GLY A 1 276 ? -4.854 5.769 -62.809 1.00 14.69 255 GLY A N 1
ATOM 2061 C CA . GLY A 1 276 ? -5.810 5.271 -63.800 1.00 14.25 255 GLY A CA 1
ATOM 2062 C C . GLY A 1 276 ? -6.764 6.317 -64.323 1.00 14.90 255 GLY A C 1
ATOM 2063 O O . GLY A 1 276 ? -6.946 7.383 -63.720 1.00 15.91 255 GLY A O 1
ATOM 2064 N N . GLU A 1 277 ? -7.475 5.966 -65.385 1.00 14.68 256 GLU A N 1
ATOM 2065 C CA . GLU A 1 277 ? -8.379 6.913 -66.000 1.00 17.93 256 GLU A CA 1
ATOM 2066 C C . GLU A 1 277 ? -9.591 7.196 -65.078 1.00 15.69 256 GLU A C 1
ATOM 2067 O O . GLU A 1 277 ? -9.991 8.347 -64.941 1.00 13.84 256 GLU A O 1
ATOM 2073 N N . LEU A 1 278 ? -10.218 6.150 -64.500 1.00 14.05 257 LEU A N 1
ATOM 2074 C CA . LEU A 1 278 ? -11.420 6.443 -63.676 1.00 14.18 257 LEU A CA 1
ATOM 2075 C C . LEU A 1 278 ? -11.009 7.149 -62.396 1.00 13.21 257 LEU A C 1
ATOM 2076 O O . LEU A 1 278 ? -11.693 8.090 -61.900 1.00 13.22 257 LEU A O 1
ATOM 2081 N N . THR A 1 279 ? -9.855 6.736 -61.856 1.00 12.70 258 THR A N 1
ATOM 2082 C CA . THR A 1 279 ? -9.307 7.424 -60.692 1.00 11.98 258 THR A CA 1
ATOM 2083 C C . THR A 1 279 ? -9.211 8.969 -60.886 1.00 13.13 258 THR A C 1
ATOM 2084 O O . THR A 1 279 ? -9.682 9.799 -60.047 1.00 10.89 258 THR A O 1
ATOM 2088 N N . ARG A 1 280 ? -8.623 9.337 -62.015 1.00 13.46 259 ARG A N 1
ATOM 2089 C CA A ARG A 1 280 ? -8.423 10.774 -62.276 0.70 14.12 259 ARG A CA 1
ATOM 2090 C CA B ARG A 1 280 ? -8.418 10.745 -62.410 0.30 13.50 259 ARG A CA 1
ATOM 2091 C C . ARG A 1 280 ? -9.754 11.475 -62.563 1.00 14.39 259 ARG A C 1
ATOM 2092 O O . ARG A 1 280 ? -9.929 12.639 -62.160 1.00 13.20 259 ARG A O 1
ATOM 2107 N N . LYS A 1 281 ? -10.712 10.763 -63.157 1.00 13.18 260 LYS A N 1
ATOM 2108 C CA . LYS A 1 281 ? -12.046 11.380 -63.373 1.00 12.77 260 LYS A CA 1
ATOM 2109 C C . LYS A 1 281 ? -12.707 11.713 -62.015 1.00 13.28 260 LYS A C 1
ATOM 2110 O O . LYS A 1 281 ? -13.357 12.763 -61.822 1.00 12.00 260 LYS A O 1
ATOM 2116 N N . LEU A 1 282 ? -12.603 10.760 -61.091 1.00 12.22 261 LEU A N 1
ATOM 2117 C CA . LEU A 1 282 ? -13.232 10.947 -59.770 1.00 12.18 261 LEU A CA 1
ATOM 2118 C C . LEU A 1 282 ? -12.468 12.031 -58.982 1.00 11.30 261 LEU A C 1
ATOM 2119 O O . LEU A 1 282 ? -13.090 12.836 -58.286 1.00 12.19 261 LEU A O 1
ATOM 2124 N N . GLN A 1 283 ? -11.137 12.081 -59.099 1.00 11.64 262 GLN A N 1
ATOM 2125 C CA . GLN A 1 283 ? -10.368 13.227 -58.484 1.00 11.89 262 GLN A CA 1
ATOM 2126 C C . GLN A 1 283 ? -10.817 14.576 -59.009 1.00 14.66 262 GLN A C 1
ATOM 2127 O O . GLN A 1 283 ? -11.002 15.490 -58.240 1.00 13.75 262 GLN A O 1
ATOM 2133 N N . ASP A 1 284 ? -11.003 14.658 -60.318 1.00 14.57 263 ASP A N 1
ATOM 2134 C CA . ASP A 1 284 ? -11.497 15.901 -60.928 1.00 16.13 263 ASP A CA 1
ATOM 2135 C C . ASP A 1 284 ? -12.874 16.272 -60.382 1.00 15.37 263 ASP A C 1
ATOM 2136 O O . ASP A 1 284 ? -13.106 17.442 -60.132 1.00 15.71 263 ASP A O 1
ATOM 2141 N N . GLN A 1 285 ? -13.786 15.290 -60.190 1.00 14.31 264 GLN A N 1
ATOM 2142 C CA . GLN A 1 285 ? -15.062 15.553 -59.509 1.00 13.71 264 GLN A CA 1
ATOM 2143 C C . GLN A 1 285 ? -14.826 16.066 -58.110 1.00 13.72 264 GLN A C 1
ATOM 2144 O O . GLN A 1 285 ? -15.462 17.082 -57.698 1.00 13.77 264 GLN A O 1
ATOM 2150 N N . LEU A 1 286 ? -13.948 15.396 -57.332 1.00 13.52 265 LEU A N 1
ATOM 2151 C CA . LEU A 1 286 ? -13.713 15.904 -55.971 1.00 14.45 265 LEU A CA 1
ATOM 2152 C C . LEU A 1 286 ? -13.136 17.365 -55.916 1.00 14.98 265 LEU A C 1
ATOM 2153 O O . LEU A 1 286 ? -13.569 18.196 -55.075 1.00 13.27 265 LEU A O 1
ATOM 2158 N N . ARG A 1 287 ? -12.199 17.609 -56.812 1.00 19.04 266 ARG A N 1
ATOM 2159 C CA . ARG A 1 287 ? -11.609 18.943 -56.997 1.00 20.91 266 ARG A CA 1
ATOM 2160 C C . ARG A 1 287 ? -12.695 19.946 -57.451 1.00 22.91 266 ARG A C 1
ATOM 2161 O O . ARG A 1 287 ? -12.828 20.997 -56.834 1.00 23.14 266 ARG A O 1
ATOM 2169 N N . ASP A 1 288 ? -13.506 19.606 -58.441 1.00 24.45 267 ASP A N 1
ATOM 2170 C CA . ASP A 1 288 ? -14.459 20.599 -58.972 1.00 27.13 267 ASP A CA 1
ATOM 2171 C C . ASP A 1 288 ? -15.663 20.770 -58.087 1.00 26.94 267 ASP A C 1
ATOM 2172 O O . ASP A 1 288 ? -16.276 21.861 -58.040 1.00 27.47 267 ASP A O 1
ATOM 2177 N N . ASP A 1 289 ? -16.077 19.707 -57.397 1.00 23.90 268 ASP A N 1
ATOM 2178 C CA . ASP A 1 289 ? -17.360 19.741 -56.705 1.00 23.09 268 ASP A CA 1
ATOM 2179 C C . ASP A 1 289 ? -17.301 19.832 -55.189 1.00 22.41 268 ASP A C 1
ATOM 2180 O O . ASP A 1 289 ? -18.247 20.295 -54.563 1.00 22.25 268 ASP A O 1
ATOM 2185 N N . LEU A 1 290 ? -16.226 19.330 -54.590 1.00 19.51 269 LEU A N 1
ATOM 2186 C CA . LEU A 1 290 ? -16.092 19.237 -53.133 1.00 20.33 269 LEU A CA 1
ATOM 2187 C C . LEU A 1 290 ? -14.849 19.940 -52.558 1.00 20.89 269 LEU A C 1
ATOM 2188 O O . LEU A 1 290 ? -14.452 19.636 -51.425 1.00 20.89 269 LEU A O 1
ATOM 2193 N N . ASP A 1 291 ? -14.243 20.856 -53.324 1.00 22.39 270 ASP A N 1
ATOM 2194 C CA . ASP A 1 291 ? -13.142 21.707 -52.794 1.00 24.69 270 ASP A CA 1
ATOM 2195 C C . ASP A 1 291 ? -11.843 20.962 -52.489 1.00 23.82 270 ASP A C 1
ATOM 2196 O O . ASP A 1 291 ? -11.092 21.415 -51.640 1.00 23.70 270 ASP A O 1
ATOM 2201 N N . PHE A 1 292 ? -11.634 19.781 -53.048 1.00 22.37 271 PHE A N 1
ATOM 2202 C CA . PHE A 1 292 ? -10.407 19.027 -52.793 1.00 25.32 271 PHE A CA 1
ATOM 2203 C C . PHE A 1 292 ? -9.160 19.608 -53.493 1.00 27.72 271 PHE A C 1
ATOM 2204 O O . PHE A 1 292 ? -9.237 20.144 -54.604 1.00 28.50 271 PHE A O 1
ATOM 2213 N N . LEU B 1 23 ? -13.996 7.235 -4.403 1.00 31.18 2 LEU B N 1
ATOM 2214 C CA . LEU B 1 23 ? -12.555 7.490 -4.733 1.00 31.40 2 LEU B CA 1
ATOM 2215 C C . LEU B 1 23 ? -12.270 7.435 -6.247 1.00 30.09 2 LEU B C 1
ATOM 2216 O O . LEU B 1 23 ? -12.591 6.434 -6.887 1.00 28.20 2 LEU B O 1
ATOM 2221 N N . ASP B 1 24 ? -11.712 8.510 -6.810 1.00 27.30 3 ASP B N 1
ATOM 2222 C CA . ASP B 1 24 ? -11.132 8.456 -8.176 1.00 26.16 3 ASP B CA 1
ATOM 2223 C C . ASP B 1 24 ? -9.818 9.199 -8.231 1.00 24.88 3 ASP B C 1
ATOM 2224 O O . ASP B 1 24 ? -9.724 10.386 -7.826 1.00 24.82 3 ASP B O 1
ATOM 2229 N N . TRP B 1 25 ? -8.799 8.528 -8.739 1.00 21.94 4 TRP B N 1
ATOM 2230 C CA . TRP B 1 25 ? -7.487 9.105 -8.928 1.00 21.61 4 TRP B CA 1
ATOM 2231 C C . TRP B 1 25 ? -7.091 9.093 -10.383 1.00 22.32 4 TRP B C 1
ATOM 2232 O O . TRP B 1 25 ? -7.372 8.103 -11.102 1.00 19.68 4 TRP B O 1
ATOM 2243 N N . VAL B 1 26 ? -6.424 10.150 -10.838 1.00 20.92 5 VAL B N 1
ATOM 2244 C CA . VAL B 1 26 ? -5.760 10.073 -12.139 1.00 20.90 5 VAL B CA 1
ATOM 2245 C C . VAL B 1 26 ? -4.334 10.408 -11.873 1.00 22.26 5 VAL B C 1
ATOM 2246 O O . VAL B 1 26 ? -4.018 11.427 -11.217 1.00 22.41 5 VAL B O 1
ATOM 2250 N N . ASP B 1 27 ? -3.470 9.512 -12.325 1.00 20.61 6 ASP B N 1
ATOM 2251 C CA . ASP B 1 27 ? -1.991 9.611 -12.123 1.00 22.01 6 ASP B CA 1
ATOM 2252 C C . ASP B 1 27 ? -1.609 9.890 -10.637 1.00 23.57 6 ASP B C 1
ATOM 2253 O O . ASP B 1 27 ? -0.737 10.746 -10.333 1.00 23.46 6 ASP B O 1
ATOM 2258 N N . GLY B 1 28 ? -2.271 9.175 -9.749 1.00 24.53 7 GLY B N 1
ATOM 2259 C CA . GLY B 1 28 ? -1.950 9.206 -8.328 1.00 27.14 7 GLY B CA 1
ATOM 2260 C C . GLY B 1 28 ? -2.454 10.382 -7.510 1.00 28.81 7 GLY B C 1
ATOM 2261 O O . GLY B 1 28 ? -2.110 10.450 -6.333 1.00 29.06 7 GLY B O 1
ATOM 2262 N N . ARG B 1 29 ? -3.277 11.270 -8.099 1.00 28.98 8 ARG B N 1
ATOM 2263 C CA . ARG B 1 29 ? -3.873 12.426 -7.430 1.00 29.22 8 ARG B CA 1
ATOM 2264 C C . ARG B 1 29 ? -5.383 12.406 -7.671 1.00 28.85 8 ARG B C 1
ATOM 2265 O O . ARG B 1 29 ? -5.826 12.072 -8.787 1.00 25.91 8 ARG B O 1
ATOM 2273 N N . PRO B 1 30 ? -6.178 12.802 -6.660 1.00 27.97 9 PRO B N 1
ATOM 2274 C CA . PRO B 1 30 ? -7.635 12.877 -6.792 1.00 27.37 9 PRO B CA 1
ATOM 2275 C C . PRO B 1 30 ? -8.082 13.673 -8.009 1.00 27.44 9 PRO B C 1
ATOM 2276 O O . PRO B 1 30 ? -7.643 14.800 -8.207 1.00 24.96 9 PRO B O 1
ATOM 2280 N N . ALA B 1 31 ? -8.910 13.041 -8.869 1.00 26.28 10 ALA B N 1
ATOM 2281 C CA . ALA B 1 31 ? -9.319 13.609 -10.162 1.00 25.91 10 ALA B CA 1
ATOM 2282 C C . ALA B 1 31 ? -10.482 12.694 -10.655 1.00 25.79 10 ALA B C 1
ATOM 2283 O O . ALA B 1 31 ? -10.364 11.464 -10.629 1.00 25.29 10 ALA B O 1
ATOM 2285 N N . ALA B 1 32 ? -11.633 13.268 -10.981 1.00 24.15 11 ALA B N 1
ATOM 2286 C CA . ALA B 1 32 ? -12.705 12.400 -11.469 1.00 23.25 11 ALA B CA 1
ATOM 2287 C C . ALA B 1 32 ? -12.957 12.527 -12.973 1.00 22.19 11 ALA B C 1
ATOM 2288 O O . ALA B 1 32 ? -13.959 11.988 -13.468 1.00 21.58 11 ALA B O 1
ATOM 2290 N N . GLU B 1 33 ? -12.068 13.248 -13.660 1.00 22.10 12 GLU B N 1
ATOM 2291 C CA . GLU B 1 33 ? -12.173 13.468 -15.127 1.00 23.85 12 GLU B CA 1
ATOM 2292 C C . GLU B 1 33 ? -10.855 13.326 -15.884 1.00 22.60 12 GLU B C 1
ATOM 2293 O O . GLU B 1 33 ? -9.761 13.499 -15.318 1.00 23.82 12 GLU B O 1
ATOM 2299 N N . LEU B 1 34 ? -10.931 13.053 -17.190 1.00 21.20 13 LEU B N 1
ATOM 2300 C CA . LEU B 1 34 ? -9.726 13.044 -17.998 1.00 21.83 13 LEU B CA 1
ATOM 2301 C C . LEU B 1 34 ? -9.954 13.687 -19.362 1.00 19.87 13 LEU B C 1
ATOM 2302 O O . LEU B 1 34 ? -11.097 13.884 -19.779 1.00 19.22 13 LEU B O 1
ATOM 2307 N N . SER B 1 35 ? -8.851 14.032 -20.017 1.00 18.93 14 SER B N 1
ATOM 2308 C CA . SER B 1 35 ? -8.844 14.782 -21.280 1.00 18.94 14 SER B CA 1
ATOM 2309 C C . SER B 1 35 ? -9.694 14.082 -22.341 1.00 18.50 14 SER B C 1
ATOM 2310 O O . SER B 1 35 ? -9.502 12.857 -22.558 1.00 18.59 14 SER B O 1
ATOM 2313 N N . VAL B 1 36 ? -10.609 14.831 -22.999 1.00 17.02 15 VAL B N 1
ATOM 2314 C CA . VAL B 1 36 ? -11.385 14.227 -24.068 1.00 17.01 15 VAL B CA 1
ATOM 2315 C C . VAL B 1 36 ? -10.506 13.784 -25.241 1.00 17.10 15 VAL B C 1
ATOM 2316 O O . VAL B 1 36 ? -10.996 13.125 -26.200 1.00 19.46 15 VAL B O 1
ATOM 2320 N N . ARG B 1 37 ? -9.211 14.100 -25.180 1.00 17.27 16 ARG B N 1
ATOM 2321 C CA . ARG B 1 37 ? -8.299 13.639 -26.240 1.00 18.40 16 ARG B CA 1
ATOM 2322 C C . ARG B 1 37 ? -7.478 12.405 -25.929 1.00 17.45 16 ARG B C 1
ATOM 2323 O O . ARG B 1 37 ? -6.584 11.997 -26.684 1.00 18.07 16 ARG B O 1
ATOM 2331 N N . ASP B 1 38 ? -7.846 11.772 -24.830 1.00 15.33 17 ASP B N 1
ATOM 2332 C CA . ASP B 1 38 ? -7.187 10.546 -24.405 1.00 14.67 17 ASP B CA 1
ATOM 2333 C C . ASP B 1 38 ? -7.455 9.448 -25.446 1.00 14.10 17 ASP B C 1
ATOM 2334 O O . ASP B 1 38 ? -8.580 9.299 -25.959 1.00 13.97 17 ASP B O 1
ATOM 2339 N N . ARG B 1 39 ? -6.444 8.581 -25.610 1.00 12.81 18 ARG B N 1
ATOM 2340 C CA . ARG B 1 39 ? -6.561 7.453 -26.537 1.00 11.66 18 ARG B CA 1
ATOM 2341 C C . ARG B 1 39 ? -7.343 6.272 -26.056 1.00 11.58 18 ARG B C 1
ATOM 2342 O O . ARG B 1 39 ? -7.757 5.441 -26.893 1.00 11.94 18 ARG B O 1
ATOM 2350 N N . GLY B 1 40 ? -7.506 6.153 -24.732 1.00 12.36 19 GLY B N 1
ATOM 2351 C CA . GLY B 1 40 ? -8.335 5.123 -24.100 1.00 12.38 19 GLY B CA 1
ATOM 2352 C C . GLY B 1 40 ? -9.779 5.411 -24.631 1.00 12.49 19 GLY B C 1
ATOM 2353 O O . GLY B 1 40 ? -10.497 4.526 -25.129 1.00 12.24 19 GLY B O 1
ATOM 2354 N N . LEU B 1 41 ? -10.180 6.685 -24.563 1.00 12.34 20 LEU B N 1
ATOM 2355 C CA . LEU B 1 41 ? -11.510 7.076 -25.093 1.00 11.20 20 LEU B CA 1
ATOM 2356 C C . LEU B 1 41 ? -11.564 6.993 -26.619 1.00 12.54 20 LEU B C 1
ATOM 2357 O O . LEU B 1 41 ? -12.564 6.544 -27.198 1.00 12.91 20 LEU B O 1
ATOM 2362 N N . ALA B 1 42 ? -10.518 7.385 -27.304 1.00 11.11 21 ALA B N 1
ATOM 2363 C CA . ALA B 1 42 ? -10.640 7.491 -28.812 1.00 11.53 21 ALA B CA 1
ATOM 2364 C C . ALA B 1 42 ? -10.654 6.109 -29.489 1.00 11.24 21 ALA B C 1
ATOM 2365 O O . ALA B 1 42 ? -11.389 5.863 -30.474 1.00 11.76 21 ALA B O 1
ATOM 2367 N N . TYR B 1 43 ? -9.849 5.162 -28.962 1.00 11.03 22 TYR B N 1
ATOM 2368 C CA . TYR B 1 43 ? -9.579 3.927 -29.676 1.00 9.62 22 TYR B CA 1
ATOM 2369 C C . TYR B 1 43 ? -9.632 2.678 -28.789 1.00 9.80 22 TYR B C 1
ATOM 2370 O O . TYR B 1 43 ? -9.325 1.615 -29.245 1.00 8.21 22 TYR B O 1
ATOM 2379 N N . GLY B 1 44 ? -10.035 2.859 -27.548 1.00 9.42 23 GLY B N 1
ATOM 2380 C CA . GLY B 1 44 ? -9.914 1.840 -26.497 1.00 8.86 23 GLY B CA 1
ATOM 2381 C C . GLY B 1 44 ? -8.466 1.372 -26.381 1.00 9.98 23 GLY B C 1
ATOM 2382 O O . GLY B 1 44 ? -8.181 0.164 -26.202 1.00 9.94 23 GLY B O 1
ATOM 2383 N N . ASP B 1 45 ? -7.562 2.329 -26.494 1.00 10.35 24 ASP B N 1
ATOM 2384 C CA . ASP B 1 45 ? -6.077 2.047 -26.536 1.00 10.94 24 ASP B CA 1
ATOM 2385 C C . ASP B 1 45 ? -5.573 1.978 -25.104 1.00 10.96 24 ASP B C 1
ATOM 2386 O O . ASP B 1 45 ? -5.019 2.929 -24.531 1.00 12.33 24 ASP B O 1
ATOM 2391 N N . GLY B 1 46 ? -5.798 0.832 -24.479 1.00 10.32 25 GLY B N 1
ATOM 2392 C CA . GLY B 1 46 ? -5.457 0.702 -23.087 1.00 10.32 25 GLY B CA 1
ATOM 2393 C C . GLY B 1 46 ? -5.901 -0.632 -22.542 1.00 10.60 25 GLY B C 1
ATOM 2394 O O . GLY B 1 46 ? -6.357 -1.540 -23.277 1.00 8.92 25 GLY B O 1
ATOM 2395 N N . LEU B 1 47 ? -5.678 -0.771 -21.231 1.00 11.38 26 LEU B N 1
ATOM 2396 C CA . LEU B 1 47 ? -5.894 -2.064 -20.528 1.00 12.68 26 LEU B CA 1
ATOM 2397 C C . LEU B 1 47 ? -6.627 -1.758 -19.223 1.00 11.38 26 LEU B C 1
ATOM 2398 O O . LEU B 1 47 ? -6.623 -0.603 -18.691 1.00 11.49 26 LEU B O 1
ATOM 2403 N N . PHE B 1 48 ? -7.218 -2.805 -18.623 1.00 12.19 27 PHE B N 1
ATOM 2404 C CA . PHE B 1 48 ? -7.838 -2.620 -17.292 1.00 11.45 27 PHE B CA 1
ATOM 2405 C C . PHE B 1 48 ? -7.712 -3.852 -16.417 1.00 13.05 27 PHE B C 1
ATOM 2406 O O . PHE B 1 48 ? -7.462 -4.947 -16.912 1.00 10.68 27 PHE B O 1
ATOM 2414 N N . GLU B 1 49 ? -7.833 -3.625 -15.091 1.00 12.26 28 GLU B N 1
ATOM 2415 C CA . GLU B 1 49 ? -7.863 -4.708 -14.082 1.00 12.96 28 GLU B CA 1
ATOM 2416 C C . GLU B 1 49 ? -8.888 -4.288 -13.065 1.00 13.85 28 GLU B C 1
ATOM 2417 O O . GLU B 1 49 ? -8.939 -3.126 -12.642 1.00 12.40 28 GLU B O 1
ATOM 2423 N N . THR B 1 50 ? -9.633 -5.273 -12.567 1.00 13.32 29 THR B N 1
ATOM 2424 C CA . THR B 1 50 ? -10.626 -5.061 -11.540 1.00 15.48 29 THR B CA 1
ATOM 2425 C C . THR B 1 50 ? -10.227 -5.930 -10.322 1.00 14.86 29 THR B C 1
ATOM 2426 O O . THR B 1 50 ? -10.262 -7.158 -10.386 1.00 14.26 29 THR B O 1
ATOM 2430 N N . LEU B 1 51 ? -9.774 -5.249 -9.278 1.00 14.88 30 LEU B N 1
ATOM 2431 C CA . LEU B 1 51 ? -9.143 -5.921 -8.106 1.00 15.71 30 LEU B CA 1
ATOM 2432 C C . LEU B 1 51 ? -10.089 -5.942 -6.883 1.00 16.10 30 LEU B C 1
ATOM 2433 O O . LEU B 1 51 ? -10.606 -4.895 -6.487 1.00 17.43 30 LEU B O 1
ATOM 2438 N N . ALA B 1 52 ? -10.337 -7.133 -6.297 1.00 15.80 31 ALA B N 1
ATOM 2439 C CA . ALA B 1 52 ? -11.059 -7.160 -5.014 1.00 17.01 31 ALA B CA 1
ATOM 2440 C C . ALA B 1 52 ? -10.092 -6.652 -3.926 1.00 17.65 31 ALA B C 1
ATOM 2441 O O . ALA B 1 52 ? -8.936 -7.093 -3.865 1.00 20.24 31 ALA B O 1
ATOM 2443 N N . VAL B 1 53 ? -10.584 -5.798 -3.043 1.00 20.52 32 VAL B N 1
ATOM 2444 C CA . VAL B 1 53 ? -9.785 -5.164 -1.973 1.00 22.51 32 VAL B CA 1
ATOM 2445 C C . VAL B 1 53 ? -10.349 -5.578 -0.600 1.00 23.38 32 VAL B C 1
ATOM 2446 O O . VAL B 1 53 ? -11.537 -5.473 -0.369 1.00 26.00 32 VAL B O 1
ATOM 2450 N N . ARG B 1 54 ? -9.470 -6.103 0.256 1.00 26.16 33 ARG B N 1
ATOM 2451 C CA . ARG B 1 54 ? -9.815 -6.527 1.641 1.00 26.47 33 ARG B CA 1
ATOM 2452 C C . ARG B 1 54 ? -8.636 -6.126 2.564 1.00 26.34 33 ARG B C 1
ATOM 2453 O O . ARG B 1 54 ? -7.460 -6.446 2.280 1.00 27.34 33 ARG B O 1
ATOM 2461 N N . ALA B 1 55 ? -8.923 -5.368 3.629 1.00 27.36 34 ALA B N 1
ATOM 2462 C CA . ALA B 1 55 ? -7.930 -4.916 4.626 1.00 27.55 34 ALA B CA 1
ATOM 2463 C C . ALA B 1 55 ? -6.867 -4.041 4.010 1.00 28.63 34 ALA B C 1
ATOM 2464 O O . ALA B 1 55 ? -5.663 -4.118 4.335 1.00 29.02 34 ALA B O 1
ATOM 2466 N N . GLY B 1 56 ? -7.317 -3.198 3.069 1.00 28.92 35 GLY B N 1
ATOM 2467 C CA . GLY B 1 56 ? -6.436 -2.247 2.411 1.00 29.05 35 GLY B CA 1
ATOM 2468 C C . GLY B 1 56 ? -5.537 -2.826 1.390 1.00 27.95 35 GLY B C 1
ATOM 2469 O O . GLY B 1 56 ? -4.632 -2.130 0.908 1.00 30.46 35 GLY B O 1
ATOM 2470 N N . THR B 1 57 ? -5.706 -4.106 1.048 1.00 28.50 36 THR B N 1
ATOM 2471 C CA . THR B 1 57 ? -4.828 -4.667 0.025 1.00 28.05 36 THR B CA 1
ATOM 2472 C C . THR B 1 57 ? -5.600 -5.510 -0.995 1.00 25.80 36 THR B C 1
ATOM 2473 O O . THR B 1 57 ? -6.638 -6.097 -0.679 1.00 24.06 36 THR B O 1
ATOM 2477 N N . PRO B 1 58 ? -5.061 -5.568 -2.214 1.00 25.22 37 PRO B N 1
ATOM 2478 C CA . PRO B 1 58 ? -5.752 -6.271 -3.279 1.00 24.04 37 PRO B CA 1
ATOM 2479 C C . PRO B 1 58 ? -5.541 -7.768 -3.192 1.00 23.39 37 PRO B C 1
ATOM 2480 O O . PRO B 1 58 ? -4.400 -8.257 -3.048 1.00 25.96 37 PRO B O 1
ATOM 2484 N N . ARG B 1 59 ? -6.625 -8.502 -3.368 1.00 19.57 38 ARG B N 1
ATOM 2485 C CA . ARG B 1 59 ? -6.532 -9.948 -3.444 1.00 18.65 38 ARG B CA 1
ATOM 2486 C C . ARG B 1 59 ? -5.882 -10.341 -4.785 1.00 18.67 38 ARG B C 1
ATOM 2487 O O . ARG B 1 59 ? -6.098 -9.644 -5.805 1.00 17.44 38 ARG B O 1
ATOM 2495 N N . LEU B 1 60 ? -5.104 -11.432 -4.797 1.00 15.28 39 LEU B N 1
ATOM 2496 C CA . LEU B 1 60 ? -4.467 -11.978 -6.057 1.00 16.10 39 LEU B CA 1
ATOM 2497 C C . LEU B 1 60 ? -3.716 -10.917 -6.816 1.00 17.40 39 LEU B C 1
ATOM 2498 O O . LEU B 1 60 ? -3.607 -10.992 -8.054 1.00 15.92 39 LEU B O 1
ATOM 2503 N N . LEU B 1 61 ? -3.127 -9.968 -6.050 1.00 17.80 40 LEU B N 1
ATOM 2504 C CA . LEU B 1 61 ? -2.371 -8.874 -6.658 1.00 18.04 40 LEU B CA 1
ATOM 2505 C C . LEU B 1 61 ? -1.352 -9.256 -7.755 1.00 16.81 40 LEU B C 1
ATOM 2506 O O . LEU B 1 61 ? -1.320 -8.635 -8.859 1.00 15.70 40 LEU B O 1
ATOM 2511 N N . GLU B 1 62 ? -0.491 -10.241 -7.487 1.00 16.42 41 GLU B N 1
ATOM 2512 C CA A GLU B 1 62 ? 0.548 -10.724 -8.444 0.50 17.34 41 GLU B CA 1
ATOM 2513 C CA B GLU B 1 62 ? 0.546 -10.557 -8.463 0.50 17.29 41 GLU B CA 1
ATOM 2514 C C . GLU B 1 62 ? -0.024 -11.103 -9.799 1.00 16.35 41 GLU B C 1
ATOM 2515 O O . GLU B 1 62 ? 0.582 -10.879 -10.837 1.00 15.92 41 GLU B O 1
ATOM 2526 N N . ARG B 1 63 ? -1.154 -11.821 -9.747 1.00 15.17 42 ARG B N 1
ATOM 2527 C CA . ARG B 1 63 ? -1.793 -12.310 -11.000 1.00 14.28 42 ARG B CA 1
ATOM 2528 C C . ARG B 1 63 ? -2.346 -11.125 -11.807 1.00 14.32 42 ARG B C 1
ATOM 2529 O O . ARG B 1 63 ? -2.215 -11.124 -13.033 1.00 14.72 42 ARG B O 1
ATOM 2537 N N . HIS B 1 64 ? -2.951 -10.147 -11.124 1.00 14.98 43 HIS B N 1
ATOM 2538 C CA . HIS B 1 64 ? -3.524 -8.952 -11.806 1.00 14.73 43 HIS B CA 1
ATOM 2539 C C . HIS B 1 64 ? -2.380 -8.174 -12.399 1.00 14.51 43 HIS B C 1
ATOM 2540 O O . HIS B 1 64 ? -2.449 -7.742 -13.541 1.00 14.28 43 HIS B O 1
ATOM 2547 N N . LEU B 1 65 ? -1.326 -7.950 -11.598 1.00 13.64 44 LEU B N 1
ATOM 2548 C CA . LEU B 1 65 ? -0.140 -7.324 -12.157 1.00 14.44 44 LEU B CA 1
ATOM 2549 C C . LEU B 1 65 ? 0.527 -8.046 -13.321 1.00 14.05 44 LEU B C 1
ATOM 2550 O O . LEU B 1 65 ? 0.996 -7.337 -14.304 1.00 16.14 44 LEU B O 1
ATOM 2555 N N . ALA B 1 66 ? 0.635 -9.361 -13.265 1.00 13.79 45 ALA B N 1
ATOM 2556 C CA . ALA B 1 66 ? 1.217 -10.156 -14.348 1.00 13.07 45 ALA B CA 1
ATOM 2557 C C . ALA B 1 66 ? 0.426 -9.984 -15.650 1.00 13.77 45 ALA B C 1
ATOM 2558 O O . ALA B 1 66 ? 1.006 -9.799 -16.739 1.00 13.64 45 ALA B O 1
ATOM 2560 N N . ARG B 1 67 ? -0.906 -9.992 -15.543 1.00 11.39 46 ARG B N 1
ATOM 2561 C CA . ARG B 1 67 ? -1.690 -9.815 -16.762 1.00 11.37 46 ARG B CA 1
ATOM 2562 C C . ARG B 1 67 ? -1.580 -8.364 -17.318 1.00 11.85 46 ARG B C 1
ATOM 2563 O O . ARG B 1 67 ? -1.488 -8.151 -18.538 1.00 12.67 46 ARG B O 1
ATOM 2571 N N . LEU B 1 68 ? -1.661 -7.361 -16.443 1.00 11.59 47 LEU B N 1
ATOM 2572 C CA . LEU B 1 68 ? -1.533 -5.973 -16.883 1.00 11.94 47 LEU B CA 1
ATOM 2573 C C . LEU B 1 68 ? -0.157 -5.786 -17.576 1.00 13.08 47 LEU B C 1
ATOM 2574 O O . LEU B 1 68 ? -0.039 -5.156 -18.631 1.00 12.74 47 LEU B O 1
ATOM 2579 N N . GLU B 1 69 ? 0.885 -6.330 -16.967 1.00 14.03 48 GLU B N 1
ATOM 2580 C CA . GLU B 1 69 ? 2.261 -6.099 -17.506 1.00 14.58 48 GLU B CA 1
ATOM 2581 C C . GLU B 1 69 ? 2.403 -6.735 -18.873 1.00 14.42 48 GLU B C 1
ATOM 2582 O O . GLU B 1 69 ? 3.028 -6.139 -19.802 1.00 13.24 48 GLU B O 1
ATOM 2588 N N . GLU B 1 70 ? 1.829 -7.940 -19.034 1.00 13.07 49 GLU B N 1
ATOM 2589 C CA . GLU B 1 70 ? 1.906 -8.594 -20.315 1.00 14.09 49 GLU B CA 1
ATOM 2590 C C . GLU B 1 70 ? 1.094 -7.845 -21.384 1.00 14.54 49 GLU B C 1
ATOM 2591 O O . GLU B 1 70 ? 1.499 -7.751 -22.577 1.00 13.25 49 GLU B O 1
ATOM 2597 N N . GLY B 1 71 ? -0.054 -7.307 -20.999 1.00 13.22 50 GLY B N 1
ATOM 2598 C CA . GLY B 1 71 ? -0.799 -6.434 -21.945 1.00 13.08 50 GLY B CA 1
ATOM 2599 C C . GLY B 1 71 ? 0.039 -5.194 -22.333 1.00 13.41 50 GLY B C 1
ATOM 2600 O O . GLY B 1 71 ? 0.027 -4.769 -23.492 1.00 13.62 50 GLY B O 1
ATOM 2601 N N . CYS B 1 72 ? 0.699 -4.556 -21.354 1.00 13.29 51 CYS B N 1
ATOM 2602 C CA . CYS B 1 72 ? 1.530 -3.393 -21.634 1.00 13.87 51 CYS B CA 1
ATOM 2603 C C . CYS B 1 72 ? 2.657 -3.803 -22.583 1.00 13.76 51 CYS B C 1
ATOM 2604 O O . CYS B 1 72 ? 2.989 -3.056 -23.551 1.00 13.14 51 CYS B O 1
ATOM 2607 N N . ARG B 1 73 ? 3.251 -4.981 -22.365 1.00 13.35 52 ARG B N 1
ATOM 2608 C CA . ARG B 1 73 ? 4.286 -5.421 -23.318 1.00 14.05 52 ARG B CA 1
ATOM 2609 C C . ARG B 1 73 ? 3.745 -5.604 -24.742 1.00 13.98 52 ARG B C 1
ATOM 2610 O O . ARG B 1 73 ? 4.297 -5.069 -25.762 1.00 13.50 52 ARG B O 1
ATOM 2618 N N . ARG B 1 74 ? 2.660 -6.372 -24.866 1.00 13.42 53 ARG B N 1
ATOM 2619 C CA . ARG B 1 74 ? 2.143 -6.647 -26.169 1.00 12.07 53 ARG B CA 1
ATOM 2620 C C . ARG B 1 74 ? 1.529 -5.407 -26.882 1.00 12.12 53 ARG B C 1
ATOM 2621 O O . ARG B 1 74 ? 1.505 -5.372 -28.137 1.00 13.99 53 ARG B O 1
ATOM 2629 N N . LEU B 1 75 ? 1.036 -4.441 -26.124 1.00 13.31 54 LEU B N 1
ATOM 2630 C CA . LEU B 1 75 ? 0.532 -3.223 -26.760 1.00 13.32 54 LEU B CA 1
ATOM 2631 C C . LEU B 1 75 ? 1.557 -2.095 -26.767 1.00 14.86 54 LEU B C 1
ATOM 2632 O O . LEU B 1 75 ? 1.252 -0.971 -27.189 1.00 15.08 54 LEU B O 1
ATOM 2637 N N . ALA B 1 76 ? 2.781 -2.411 -26.315 1.00 15.35 55 ALA B N 1
ATOM 2638 C CA . ALA B 1 76 ? 3.832 -1.423 -26.191 1.00 15.22 55 ALA B CA 1
ATOM 2639 C C . ALA B 1 76 ? 3.442 -0.115 -25.470 1.00 17.12 55 ALA B C 1
ATOM 2640 O O . ALA B 1 76 ? 3.761 0.995 -25.967 1.00 16.01 55 ALA B O 1
ATOM 2642 N N . ILE B 1 77 ? 2.781 -0.217 -24.329 1.00 13.91 56 ILE B N 1
ATOM 2643 C CA . ILE B 1 77 ? 2.413 0.927 -23.503 1.00 16.92 56 ILE B CA 1
ATOM 2644 C C . ILE B 1 77 ? 3.462 1.023 -22.400 1.00 19.11 56 ILE B C 1
ATOM 2645 O O . ILE B 1 77 ? 3.609 0.048 -21.602 1.00 17.09 56 ILE B O 1
ATOM 2650 N N . PRO B 1 78 ? 4.173 2.167 -22.367 1.00 21.22 57 PRO B N 1
ATOM 2651 C CA . PRO B 1 78 ? 5.355 2.362 -21.477 1.00 24.16 57 PRO B CA 1
ATOM 2652 C C . PRO B 1 78 ? 4.907 2.723 -20.096 1.00 24.97 57 PRO B C 1
ATOM 2653 O O . PRO B 1 78 ? 5.094 3.850 -19.612 1.00 26.69 57 PRO B O 1
ATOM 2657 N N . LEU B 1 79 ? 4.295 1.752 -19.455 1.00 26.13 58 LEU B N 1
ATOM 2658 C CA . LEU B 1 79 ? 3.919 1.902 -18.087 1.00 27.88 58 LEU B CA 1
ATOM 2659 C C . LEU B 1 79 ? 5.032 1.378 -17.205 1.00 28.63 58 LEU B C 1
ATOM 2660 O O . LEU B 1 79 ? 5.502 0.304 -17.443 1.00 29.05 58 LEU B O 1
ATOM 2665 N N . ASP B 1 80 ? 5.385 2.118 -16.153 1.00 30.41 59 ASP B N 1
ATOM 2666 C CA . ASP B 1 80 ? 6.296 1.632 -15.127 1.00 31.93 59 ASP B CA 1
ATOM 2667 C C . ASP B 1 80 ? 5.473 0.892 -14.100 1.00 32.86 59 ASP B C 1
ATOM 2668 O O . ASP B 1 80 ? 4.852 1.488 -13.219 1.00 33.34 59 ASP B O 1
ATOM 2673 N N . THR B 1 81 ? 5.499 -0.418 -14.214 1.00 34.16 60 THR B N 1
ATOM 2674 C CA . THR B 1 81 ? 4.580 -1.275 -13.480 1.00 36.40 60 THR B CA 1
ATOM 2675 C C . THR B 1 81 ? 5.013 -1.401 -12.024 1.00 35.99 60 THR B C 1
ATOM 2676 O O . THR B 1 81 ? 4.210 -1.735 -11.136 1.00 36.87 60 THR B O 1
ATOM 2680 N N . ALA B 1 82 ? 6.287 -1.090 -11.777 1.00 36.79 61 ALA B N 1
ATOM 2681 C CA . ALA B 1 82 ? 6.858 -1.066 -10.413 1.00 35.51 61 ALA B CA 1
ATOM 2682 C C . ALA B 1 82 ? 6.394 0.132 -9.576 1.00 34.76 61 ALA B C 1
ATOM 2683 O O . ALA B 1 82 ? 5.914 -0.029 -8.454 1.00 34.85 61 ALA B O 1
ATOM 2685 N N . ALA B 1 83 ? 6.509 1.335 -10.132 1.00 33.57 62 ALA B N 1
ATOM 2686 C CA . ALA B 1 83 ? 5.917 2.528 -9.553 1.00 32.45 62 ALA B CA 1
ATOM 2687 C C . ALA B 1 83 ? 4.406 2.394 -9.484 1.00 32.33 62 ALA B C 1
ATOM 2688 O O . ALA B 1 83 ? 3.775 2.953 -8.594 1.00 32.86 62 ALA B O 1
ATOM 2690 N N . LEU B 1 84 ? 3.798 1.688 -10.437 1.00 30.45 63 LEU B N 1
ATOM 2691 C CA . LEU B 1 84 ? 2.364 1.528 -10.349 1.00 29.52 63 LEU B CA 1
ATOM 2692 C C . LEU B 1 84 ? 1.922 0.688 -9.116 1.00 28.31 63 LEU B C 1
ATOM 2693 O O . LEU B 1 84 ? 0.882 0.988 -8.505 1.00 26.44 63 LEU B O 1
ATOM 2698 N N . ARG B 1 85 ? 2.685 -0.347 -8.762 1.00 28.75 64 ARG B N 1
ATOM 2699 C CA A ARG B 1 85 ? 2.290 -1.230 -7.648 0.50 28.16 64 ARG B CA 1
ATOM 2700 C CA B ARG B 1 85 ? 2.373 -1.240 -7.663 0.50 28.65 64 ARG B CA 1
ATOM 2701 C C . ARG B 1 85 ? 2.183 -0.411 -6.379 1.00 28.79 64 ARG B C 1
ATOM 2702 O O . ARG B 1 85 ? 1.249 -0.604 -5.634 1.00 29.13 64 ARG B O 1
ATOM 2717 N N . GLN B 1 86 ? 3.116 0.527 -6.155 1.00 30.11 65 GLN B N 1
ATOM 2718 C CA A GLN B 1 86 ? 3.090 1.482 -5.040 0.50 30.53 65 GLN B CA 1
ATOM 2719 C CA B GLN B 1 86 ? 3.016 1.342 -4.970 0.50 30.49 65 GLN B CA 1
ATOM 2720 C C . GLN B 1 86 ? 1.802 2.275 -5.018 1.00 29.79 65 GLN B C 1
ATOM 2721 O O . GLN B 1 86 ? 1.105 2.388 -4.020 1.00 30.50 65 GLN B O 1
ATOM 2732 N N . GLU B 1 87 ? 1.507 2.874 -6.169 1.00 29.93 66 GLU B N 1
ATOM 2733 C CA . GLU B 1 87 ? 0.335 3.774 -6.306 1.00 27.25 66 GLU B CA 1
ATOM 2734 C C . GLU B 1 87 ? -0.943 3.021 -6.059 1.00 25.85 66 GLU B C 1
ATOM 2735 O O . GLU B 1 87 ? -1.816 3.475 -5.336 1.00 25.25 66 GLU B O 1
ATOM 2741 N N . LEU B 1 88 ? -1.030 1.822 -6.640 1.00 25.02 67 LEU B N 1
ATOM 2742 C CA . LEU B 1 88 ? -2.144 0.930 -6.440 1.00 24.18 67 LEU B CA 1
ATOM 2743 C C . LEU B 1 88 ? -2.315 0.519 -4.969 1.00 23.74 67 LEU B C 1
ATOM 2744 O O . LEU B 1 88 ? -3.441 0.490 -4.438 1.00 21.50 67 LEU B O 1
ATOM 2749 N N . LEU B 1 89 ? -1.194 0.216 -4.305 1.00 25.95 68 LEU B N 1
ATOM 2750 C CA . LEU B 1 89 ? -1.233 -0.175 -2.888 1.00 26.20 68 LEU B CA 1
ATOM 2751 C C . LEU B 1 89 ? -1.767 0.947 -1.971 1.00 26.93 68 LEU B C 1
ATOM 2752 O O . LEU B 1 89 ? -2.548 0.685 -1.037 1.00 26.11 68 LEU B O 1
ATOM 2757 N N . ALA B 1 90 ? -1.358 2.185 -2.289 1.00 26.58 69 ALA B N 1
ATOM 2758 C CA . ALA B 1 90 ? -1.823 3.391 -1.577 1.00 26.84 69 ALA B CA 1
ATOM 2759 C C . ALA B 1 90 ? -3.304 3.639 -1.818 1.00 27.89 69 ALA B C 1
ATOM 2760 O O . ALA B 1 90 ? -4.056 3.940 -0.880 1.00 28.08 69 ALA B O 1
ATOM 2762 N N . PHE B 1 91 ? -3.756 3.447 -3.074 1.00 26.61 70 PHE B N 1
ATOM 2763 C CA . PHE B 1 91 ? -5.168 3.536 -3.391 1.00 24.34 70 PHE B CA 1
ATOM 2764 C C . PHE B 1 91 ? -5.973 2.469 -2.625 1.00 25.41 70 PHE B C 1
ATOM 2765 O O . PHE B 1 91 ? -7.039 2.753 -2.070 1.00 24.60 70 PHE B O 1
ATOM 2773 N N . CYS B 1 92 ? -5.477 1.239 -2.563 1.00 25.35 71 CYS B N 1
ATOM 2774 C CA . CYS B 1 92 ? -6.265 0.196 -1.916 1.00 25.92 71 CYS B CA 1
ATOM 2775 C C . CYS B 1 92 ? -6.381 0.430 -0.392 1.00 25.33 71 CYS B C 1
ATOM 2776 O O . CYS B 1 92 ? -7.436 0.183 0.193 1.00 25.86 71 CYS B O 1
ATOM 2779 N N . ALA B 1 93 ? -5.303 0.952 0.195 1.00 27.51 72 ALA B N 1
ATOM 2780 C CA . ALA B 1 93 ? -5.245 1.305 1.654 1.00 27.30 72 ALA B CA 1
ATOM 2781 C C . ALA B 1 93 ? -6.306 2.384 1.924 1.00 27.45 72 ALA B C 1
ATOM 2782 O O . ALA B 1 93 ? -7.102 2.253 2.856 1.00 27.18 72 ALA B O 1
ATOM 2784 N N . ALA B 1 94 ? -6.380 3.401 1.046 1.00 27.76 73 ALA B N 1
ATOM 2785 C CA . ALA B 1 94 ? -7.423 4.462 1.160 1.00 27.99 73 ALA B CA 1
ATOM 2786 C C . ALA B 1 94 ? -8.816 3.913 0.988 1.00 27.96 73 ALA B C 1
ATOM 2787 O O . ALA B 1 94 ? -9.734 4.300 1.701 1.00 30.74 73 ALA B O 1
ATOM 2789 N N . LEU B 1 95 ? -8.994 2.979 0.040 1.00 27.38 74 LEU B N 1
ATOM 2790 C CA . LEU B 1 95 ? -10.257 2.356 -0.153 1.00 25.73 74 LEU B CA 1
ATOM 2791 C C . LEU B 1 95 ? -10.674 1.415 0.986 1.00 25.76 74 LEU B C 1
ATOM 2792 O O . LEU B 1 95 ? -11.8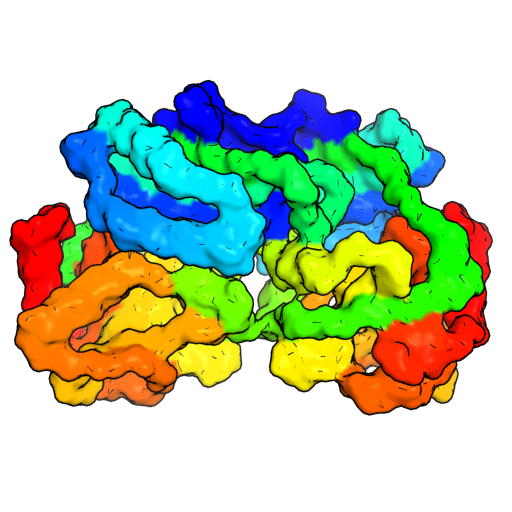54 1.369 1.322 1.00 25.99 74 LEU B O 1
ATOM 2797 N N . GLY B 1 96 ? -9.715 0.666 1.544 1.00 27.66 75 GLY B N 1
ATOM 2798 C CA . GLY B 1 96 ? -9.994 -0.258 2.651 1.00 27.34 75 GLY B CA 1
ATOM 2799 C C . GLY B 1 96 ? -10.666 -1.557 2.276 1.00 28.47 75 GLY B C 1
ATOM 2800 O O . GLY B 1 96 ? -10.062 -2.631 2.464 1.00 29.63 75 GLY B O 1
ATOM 2801 N N . ASP B 1 97 ? -11.919 -1.465 1.784 1.00 27.56 76 ASP B N 1
ATOM 2802 C CA . ASP B 1 97 ? -12.717 -2.614 1.315 1.00 29.09 76 ASP B CA 1
ATOM 2803 C C . ASP B 1 97 ? -13.558 -2.307 0.061 1.00 27.83 76 ASP B C 1
ATOM 2804 O O . ASP B 1 97 ? -14.233 -1.280 0.001 1.00 27.89 76 ASP B O 1
ATOM 2809 N N . GLY B 1 98 ? -13.552 -3.210 -0.926 1.00 26.12 77 GLY B N 1
ATOM 2810 C CA . GLY B 1 98 ? -14.529 -3.148 -2.047 1.00 25.29 77 GLY B CA 1
ATOM 2811 C C . GLY B 1 98 ? -13.835 -3.563 -3.355 1.00 23.37 77 GLY B C 1
ATOM 2812 O O . GLY B 1 98 ? -13.113 -4.575 -3.410 1.00 22.95 77 GLY B O 1
ATOM 2813 N N . VAL B 1 99 ? -14.034 -2.761 -4.408 1.00 22.47 78 VAL B N 1
ATOM 2814 C CA A VAL B 1 99 ? -13.353 -3.037 -5.678 0.50 20.51 78 VAL B CA 1
ATOM 2815 C CA B VAL B 1 99 ? -13.377 -3.036 -5.707 0.50 19.83 78 VAL B CA 1
ATOM 2816 C C . VAL B 1 99 ? -12.556 -1.837 -6.150 1.00 19.03 78 VAL B C 1
ATOM 2817 O O . VAL B 1 99 ? -13.040 -0.686 -6.075 1.00 19.35 78 VAL B O 1
ATOM 2824 N N . ALA B 1 100 ? -11.329 -2.092 -6.600 1.00 16.38 79 ALA B N 1
ATOM 2825 C CA . ALA B 1 100 ? -10.494 -1.054 -7.203 1.00 16.61 79 ALA B CA 1
ATOM 2826 C C . ALA B 1 100 ? -10.370 -1.343 -8.707 1.00 16.50 79 ALA B C 1
ATOM 2827 O O . ALA B 1 100 ? -9.851 -2.387 -9.059 1.00 16.21 79 ALA B O 1
ATOM 2829 N N . LYS B 1 101 ? -10.874 -0.434 -9.568 1.00 16.23 80 LYS B N 1
ATOM 2830 C CA . LYS B 1 101 ? -10.709 -0.654 -11.014 1.00 16.31 80 LYS B CA 1
ATOM 2831 C C . LYS B 1 101 ? -9.611 0.259 -11.484 1.00 15.88 80 LYS B C 1
ATOM 2832 O O . LYS B 1 101 ? -9.664 1.479 -11.274 1.00 14.87 80 LYS B O 1
ATOM 2838 N N . LEU B 1 102 ? -8.590 -0.358 -12.055 1.00 15.17 81 LEU B N 1
ATOM 2839 C CA . LEU B 1 102 ? -7.479 0.329 -12.686 1.00 14.54 81 LEU B CA 1
ATOM 2840 C C . LEU B 1 102 ? -7.668 0.351 -14.236 1.00 14.22 81 LEU B C 1
ATOM 2841 O O . LEU B 1 102 ? -7.929 -0.678 -14.838 1.00 13.21 81 LEU B O 1
ATOM 2846 N N . ILE B 1 103 ? -7.536 1.511 -14.866 1.00 13.35 82 ILE B N 1
ATOM 2847 C CA . ILE B 1 103 ? -7.514 1.588 -16.364 1.00 12.86 82 ILE B CA 1
ATOM 2848 C C . ILE B 1 103 ? -6.189 2.260 -16.702 1.00 13.85 82 ILE B C 1
ATOM 2849 O O . ILE B 1 103 ? -5.817 3.315 -16.102 1.00 14.43 82 ILE B O 1
ATOM 2854 N N . VAL B 1 104 ? -5.416 1.630 -17.557 1.00 12.31 83 VAL B N 1
ATOM 2855 C CA . VAL B 1 104 ? -4.210 2.235 -18.079 1.00 14.43 83 VAL B CA 1
ATOM 2856 C C . VAL B 1 104 ? -4.447 2.594 -19.566 1.00 15.16 83 VAL B C 1
ATOM 2857 O O . VAL B 1 104 ? -4.709 1.673 -20.375 1.00 14.22 83 VAL B O 1
ATOM 2861 N N . THR B 1 105 ? -4.278 3.868 -19.931 1.00 12.71 84 THR B N 1
ATOM 2862 C CA . THR B 1 105 ? -4.391 4.171 -21.368 1.00 14.76 84 THR B CA 1
ATOM 2863 C C . THR B 1 105 ? -3.063 4.614 -21.916 1.00 14.78 84 THR B C 1
ATOM 2864 O O . THR B 1 105 ? -2.166 5.006 -21.143 1.00 17.90 84 THR B O 1
ATOM 2868 N N . ARG B 1 106 ? -2.908 4.590 -23.239 1.00 14.83 85 ARG B N 1
ATOM 2869 C CA . ARG B 1 106 ? -1.666 5.076 -23.843 1.00 15.29 85 ARG B CA 1
ATOM 2870 C C . ARG B 1 106 ? -1.507 6.558 -23.630 1.00 17.62 85 ARG B C 1
ATOM 2871 O O . ARG B 1 106 ? -0.437 7.080 -23.847 1.00 18.72 85 ARG B O 1
ATOM 2879 N N . GLY B 1 107 ? -2.566 7.236 -23.219 1.00 17.11 86 GLY B N 1
ATOM 2880 C CA . GLY B 1 107 ? -2.511 8.661 -22.882 1.00 18.86 86 GLY B CA 1
ATOM 2881 C C . GLY B 1 107 ? -2.884 9.561 -24.055 1.00 21.05 86 GLY B C 1
ATOM 2882 O O . GLY B 1 107 ? -3.646 9.153 -24.959 1.00 18.11 86 GLY B O 1
ATOM 2883 N N . GLU B 1 108 ? -2.343 10.781 -24.062 1.00 21.59 87 GLU B N 1
ATOM 2884 C CA . GLU B 1 108 ? -2.964 11.857 -24.910 1.00 25.79 87 GLU B CA 1
ATOM 2885 C C . GLU B 1 108 ? -2.701 11.541 -26.360 1.00 26.85 87 GLU B C 1
ATOM 2886 O O . GLU B 1 108 ? -1.593 11.093 -26.715 1.00 28.05 87 GLU B O 1
ATOM 2892 N N . GLY B 1 109 ? -3.706 11.763 -27.201 1.00 29.50 88 GLY B N 1
ATOM 2893 C CA . GLY B 1 109 ? -3.559 11.585 -28.637 1.00 33.65 88 GLY B CA 1
ATOM 2894 C C . GLY B 1 109 ? -3.260 12.859 -29.417 1.00 37.71 88 GLY B C 1
ATOM 2895 O O . GLY B 1 109 ? -4.032 13.862 -29.352 1.00 39.95 88 GLY B O 1
ATOM 2896 N N . LEU B 1 110 ? -2.175 12.780 -30.181 1.00 38.99 89 LEU B N 1
ATOM 2897 C CA . LEU B 1 110 ? -1.805 13.768 -31.179 1.00 42.00 89 LEU B CA 1
ATOM 2898 C C . LEU B 1 110 ? -2.675 13.647 -32.447 1.00 41.21 89 LEU B C 1
ATOM 2899 O O . LEU B 1 110 ? -3.815 14.127 -32.450 1.00 43.36 89 LEU B O 1
ATOM 2904 N N . ARG B 1 111 ? -2.165 13.027 -33.504 1.00 39.66 90 ARG B N 1
ATOM 2905 C CA . ARG B 1 111 ? -2.854 13.016 -34.797 1.00 37.13 90 ARG B CA 1
ATOM 2906 C C . ARG B 1 111 ? -3.964 11.959 -34.838 1.00 34.55 90 ARG B C 1
ATOM 2907 O O . ARG B 1 111 ? -5.112 12.217 -34.457 1.00 34.99 90 ARG B O 1
ATOM 2915 N N . GLY B 1 112 ? -3.607 10.753 -35.256 1.00 30.18 91 GLY B N 1
ATOM 2916 C CA . GLY B 1 112 ? -4.592 9.717 -35.459 1.00 22.83 91 GLY B CA 1
ATOM 2917 C C . GLY B 1 112 ? -4.192 8.418 -34.797 1.00 19.50 91 GLY B C 1
ATOM 2918 O O . GLY B 1 112 ? -3.786 8.426 -33.619 1.00 17.34 91 GLY B O 1
ATOM 2919 N N . TYR B 1 113 ? -4.303 7.314 -35.536 1.00 15.38 92 TYR B N 1
ATOM 2920 C CA . TYR B 1 113 ? -4.018 5.991 -34.885 1.00 14.31 92 TYR B CA 1
ATOM 2921 C C . TYR B 1 113 ? -2.585 5.749 -34.389 1.00 14.65 92 TYR B C 1
ATOM 2922 O O . TYR B 1 113 ? -2.379 4.923 -33.508 1.00 14.91 92 TYR B O 1
ATOM 2931 N N . ALA B 1 114 ? -1.596 6.310 -35.046 1.00 17.83 93 ALA B N 1
ATOM 2932 C CA . ALA B 1 114 ? -0.183 6.028 -34.698 1.00 22.68 93 ALA B CA 1
ATOM 2933 C C . ALA B 1 114 ? 0.104 6.189 -33.173 1.00 25.31 93 ALA B C 1
ATOM 2934 O O . ALA B 1 114 ? -0.201 7.251 -32.606 1.00 24.75 93 ALA B O 1
ATOM 2936 N N . PRO B 1 115 ? 0.663 5.149 -32.504 1.00 27.18 94 PRO B N 1
ATOM 2937 C CA . PRO B 1 115 ? 0.999 5.377 -31.099 1.00 29.03 94 PRO B CA 1
ATOM 2938 C C . PRO B 1 115 ? 2.017 6.492 -31.028 1.00 31.08 94 PRO B C 1
ATOM 2939 O O . PRO B 1 115 ? 3.008 6.413 -31.778 1.00 31.56 94 PRO B O 1
ATOM 2943 N N . PRO B 1 116 ? 1.775 7.539 -30.186 1.00 32.09 95 PRO B N 1
ATOM 2944 C CA . PRO B 1 116 ? 2.740 8.654 -30.182 1.00 33.52 95 PRO B CA 1
ATOM 2945 C C . PRO B 1 116 ? 4.103 8.223 -29.625 1.00 33.67 95 PRO B C 1
ATOM 2946 O O . PRO B 1 116 ? 4.243 7.205 -28.849 1.00 32.33 95 PRO B O 1
ATOM 2950 N N . ALA B 1 117 ? 5.121 8.949 -30.081 1.00 35.92 96 ALA B N 1
ATOM 2951 C CA . ALA B 1 117 ? 6.492 8.562 -29.760 1.00 37.11 96 ALA B CA 1
ATOM 2952 C C . ALA B 1 117 ? 6.739 8.601 -28.260 1.00 36.38 96 ALA B C 1
ATOM 2953 O O . ALA B 1 117 ? 7.155 7.620 -27.677 1.00 37.20 96 ALA B O 1
ATOM 2955 N N . GLU B 1 118 ? 6.472 9.742 -27.652 1.00 37.01 97 GLU B N 1
ATOM 2956 C CA . GLU B 1 118 ? 6.861 9.971 -26.284 1.00 38.06 97 GLU B CA 1
ATOM 2957 C C . GLU B 1 118 ? 5.593 9.967 -25.493 1.00 37.26 97 GLU B C 1
ATOM 2958 O O . GLU B 1 118 ? 5.272 10.919 -24.786 1.00 37.51 97 GLU B O 1
ATOM 2964 N N . ALA B 1 119 ? 4.842 8.884 -25.635 1.00 36.05 98 ALA B N 1
ATOM 2965 C CA . ALA B 1 119 ? 3.538 8.829 -24.988 1.00 35.11 98 ALA B CA 1
ATOM 2966 C C . ALA B 1 119 ? 3.719 8.726 -23.444 1.00 32.50 98 ALA B C 1
ATOM 2967 O O . ALA B 1 119 ? 4.632 8.066 -22.966 1.00 33.69 98 ALA B O 1
ATOM 2969 N N . SER B 1 120 ? 2.923 9.455 -22.683 1.00 30.64 99 SER B N 1
ATOM 2970 C CA . SER B 1 120 ? 2.846 9.196 -21.224 1.00 28.36 99 SER B CA 1
ATOM 2971 C C . SER B 1 120 ? 1.526 8.521 -20.796 1.00 24.52 99 SER B C 1
ATOM 2972 O O . SER B 1 120 ? 0.518 9.170 -20.814 1.00 22.45 99 SER B O 1
ATOM 2975 N N . PRO B 1 121 ? 1.550 7.226 -20.376 1.00 23.08 100 PRO B N 1
ATOM 2976 C CA . PRO B 1 121 ? 0.289 6.476 -20.028 1.00 21.93 100 PRO B CA 1
ATOM 2977 C C . PRO B 1 121 ? -0.503 7.082 -18.893 1.00 21.30 100 PRO B C 1
ATOM 2978 O O . PRO B 1 121 ? 0.101 7.617 -17.943 1.00 21.49 100 PRO B O 1
ATOM 2982 N N . ARG B 1 122 ? -1.840 7.047 -18.983 1.00 19.93 101 ARG B N 1
ATOM 2983 C CA . ARG B 1 122 ? -2.677 7.598 -17.898 1.00 20.58 101 ARG B CA 1
ATOM 2984 C C . ARG B 1 122 ? -3.026 6.419 -17.031 1.00 20.17 101 ARG B C 1
ATOM 2985 O O . ARG B 1 122 ? -3.269 5.319 -17.552 1.00 20.23 101 ARG B O 1
ATOM 2993 N N . ARG B 1 123 ? -2.980 6.611 -15.719 1.00 18.71 102 ARG B N 1
ATOM 2994 C CA . ARG B 1 123 ? -3.356 5.576 -14.706 1.00 18.43 102 ARG B CA 1
ATOM 2995 C C . ARG B 1 123 ? -4.549 6.088 -13.940 1.00 18.67 102 ARG B C 1
ATOM 2996 O O . ARG B 1 123 ? -4.459 7.074 -13.158 1.00 19.25 102 ARG B O 1
ATOM 3004 N N . ILE B 1 124 ? -5.687 5.441 -14.147 1.00 17.11 103 ILE B N 1
ATOM 3005 C CA . ILE B 1 124 ? -6.950 5.864 -13.585 1.00 17.09 103 ILE B CA 1
ATOM 3006 C C . ILE B 1 124 ? -7.371 4.790 -12.589 1.00 17.60 103 ILE B C 1
ATOM 3007 O O . ILE B 1 124 ? -7.452 3.614 -12.947 1.00 17.69 103 ILE B O 1
ATOM 3012 N N . LEU B 1 125 ? -7.662 5.225 -11.361 1.00 16.77 104 LEU B N 1
ATOM 3013 C CA . LEU B 1 125 ? -8.113 4.344 -10.287 1.00 16.99 104 LEU B CA 1
ATOM 3014 C C . LEU B 1 125 ? -9.461 4.774 -9.751 1.00 17.90 104 LEU B C 1
ATOM 3015 O O . LEU B 1 125 ? -9.665 5.966 -9.377 1.00 17.67 104 LEU B O 1
ATOM 3020 N N . SER B 1 126 ? -10.409 3.832 -9.759 1.00 18.06 105 SER B N 1
ATOM 3021 C CA . SER B 1 126 ? -11.783 4.153 -9.338 1.00 19.20 105 SER B CA 1
ATOM 3022 C C . SER B 1 126 ? -12.228 3.124 -8.329 1.00 20.69 105 SER B C 1
ATOM 3023 O O . SER B 1 126 ? -12.141 1.918 -8.572 1.00 21.82 105 SER B O 1
ATOM 3026 N N . GLY B 1 127 ? -12.804 3.581 -7.230 1.00 21.78 106 GLY B N 1
ATOM 3027 C CA . GLY B 1 127 ? -13.246 2.630 -6.203 1.00 23.21 106 GLY B CA 1
ATOM 3028 C C . GLY B 1 127 ? -14.742 2.515 -6.100 1.00 26.77 106 GLY B C 1
ATOM 3029 O O . GLY B 1 127 ? -15.483 3.493 -6.376 1.00 27.92 106 GLY B O 1
ATOM 3030 N N . SER B 1 128 ? -15.181 1.326 -5.680 1.00 26.82 107 SER B N 1
ATOM 3031 C CA . SER B 1 128 ? -16.602 0.951 -5.657 1.00 29.29 107 SER B CA 1
ATOM 3032 C C . SER B 1 128 ? -16.811 -0.039 -4.506 1.00 30.00 107 SER B C 1
ATOM 3033 O O . SER B 1 128 ? -15.846 -0.677 -4.052 1.00 28.10 107 SER B O 1
ATOM 3036 N N . PRO B 1 129 ? -18.071 -0.184 -4.036 1.00 31.53 108 PRO B N 1
ATOM 3037 C CA . PRO B 1 129 ? -18.312 -1.237 -3.028 1.00 32.60 108 PRO B CA 1
ATOM 3038 C C . PRO B 1 129 ? -18.240 -2.613 -3.655 1.00 33.49 108 PRO B C 1
ATOM 3039 O O . PRO B 1 129 ? -18.312 -2.744 -4.899 1.00 33.36 108 PRO B O 1
ATOM 3043 N N . ARG B 1 130 ? -18.082 -3.654 -2.822 1.00 33.96 109 ARG B N 1
ATOM 3044 C CA . ARG B 1 130 ? -18.162 -5.026 -3.356 1.00 34.48 109 ARG B CA 1
ATOM 3045 C C . ARG B 1 130 ? -19.444 -5.073 -4.148 1.00 35.81 109 ARG B C 1
ATOM 3046 O O . ARG B 1 130 ? -20.468 -4.585 -3.636 1.00 37.21 109 ARG B O 1
ATOM 3054 N N . PRO B 1 131 ? -19.430 -5.620 -5.381 1.00 36.66 110 PRO B N 1
ATOM 3055 C CA . PRO B 1 131 ? -20.735 -5.719 -6.018 1.00 37.01 110 PRO B CA 1
ATOM 3056 C C . PRO B 1 131 ? -21.526 -6.884 -5.418 1.00 37.10 110 PRO B C 1
ATOM 3057 O O . PRO B 1 131 ? -20.962 -7.706 -4.696 1.00 35.83 110 PRO B O 1
ATOM 3061 N N . ALA B 1 132 ? -22.798 -6.968 -5.775 1.00 36.67 111 ALA B N 1
ATOM 3062 C CA . ALA B 1 132 ? -23.745 -7.800 -5.067 1.00 35.33 111 ALA B CA 1
ATOM 3063 C C . ALA B 1 132 ? -23.870 -9.156 -5.767 1.00 35.26 111 ALA B C 1
ATOM 3064 O O . ALA B 1 132 ? -24.965 -9.493 -6.273 1.00 35.48 111 ALA B O 1
ATOM 3066 N N . TYR B 1 133 ? -22.776 -9.937 -5.819 1.00 31.77 112 TYR B N 1
ATOM 3067 C CA . TYR B 1 133 ? -22.831 -11.254 -6.425 1.00 28.53 112 TYR B CA 1
ATOM 3068 C C . TYR B 1 133 ? -23.500 -12.172 -5.389 1.00 26.03 112 TYR B C 1
ATOM 3069 O O . TYR B 1 133 ? -23.038 -12.304 -4.258 1.00 25.02 112 TYR B O 1
ATOM 3078 N N . PRO B 1 134 ? -24.641 -12.774 -5.773 1.00 22.65 113 PRO B N 1
ATOM 3079 C CA . PRO B 1 134 ? -25.414 -13.602 -4.866 1.00 20.47 113 PRO B CA 1
ATOM 3080 C C . PRO B 1 134 ? -24.783 -14.936 -4.532 1.00 18.56 113 PRO B C 1
ATOM 3081 O O . PRO B 1 134 ? -24.359 -15.706 -5.396 1.00 18.71 113 PRO B O 1
ATOM 3085 N N . GLU B 1 135 ? -24.713 -15.224 -3.241 1.00 17.10 114 GLU B N 1
ATOM 3086 C CA . GLU B 1 135 ? -24.178 -16.458 -2.806 1.00 16.64 114 GLU B CA 1
ATOM 3087 C C . GLU B 1 135 ? -24.931 -17.652 -3.295 1.00 17.17 114 GLU B C 1
ATOM 3088 O O . GLU B 1 135 ? -24.359 -18.693 -3.396 1.00 15.90 114 GLU B O 1
ATOM 3094 N N . ARG B 1 136 ? -26.242 -17.526 -3.546 1.00 15.56 115 ARG B N 1
ATOM 3095 C CA . ARG B 1 136 ? -26.965 -18.628 -4.147 1.00 16.44 115 ARG B CA 1
ATOM 3096 C C . ARG B 1 136 ? -26.410 -19.077 -5.489 1.00 14.91 115 ARG B C 1
ATOM 3097 O O . ARG B 1 136 ? -26.634 -20.224 -5.864 1.00 16.04 115 ARG B O 1
ATOM 3105 N N . HIS B 1 137 ? -25.745 -18.184 -6.253 1.00 15.12 116 HIS B N 1
ATOM 3106 C CA . HIS B 1 137 ? -25.128 -18.667 -7.496 1.00 13.02 116 HIS B CA 1
ATOM 3107 C C . HIS B 1 137 ? -23.961 -19.631 -7.206 1.00 12.47 116 HIS B C 1
ATOM 3108 O O . HIS B 1 137 ? -23.832 -20.657 -7.865 1.00 13.58 116 HIS B O 1
ATOM 3115 N N . TRP B 1 138 ? -23.151 -19.296 -6.218 1.00 14.05 117 TRP B N 1
ATOM 3116 C CA . TRP B 1 138 ? -22.029 -20.170 -5.758 1.00 13.93 117 TRP B CA 1
ATOM 3117 C C . TRP B 1 138 ? -22.609 -21.487 -5.209 1.00 15.60 117 TRP B C 1
ATOM 3118 O O . TRP B 1 138 ? -22.110 -22.578 -5.516 1.00 15.05 117 TRP B O 1
ATOM 3129 N N . GLN B 1 139 ? -23.729 -21.407 -4.449 1.00 15.60 118 GLN B N 1
ATOM 3130 C CA A GLN B 1 139 ? -24.257 -22.608 -3.784 0.50 16.79 118 GLN B CA 1
ATOM 3131 C CA B GLN B 1 139 ? -24.231 -22.602 -3.782 0.50 15.87 118 GLN B CA 1
ATOM 3132 C C . GLN B 1 139 ? -25.002 -23.528 -4.716 1.00 16.80 118 GLN B C 1
ATOM 3133 O O . GLN B 1 139 ? -24.763 -24.739 -4.716 1.00 18.01 118 GLN B O 1
ATOM 3144 N N . GLN B 1 140 ? -25.939 -22.962 -5.498 1.00 16.04 119 GLN B N 1
ATOM 3145 C CA . GLN B 1 140 ? -26.919 -23.776 -6.272 1.00 17.13 119 GLN B CA 1
ATOM 3146 C C . GLN B 1 140 ? -26.555 -23.841 -7.729 1.00 16.45 119 GLN B C 1
ATOM 3147 O O . GLN B 1 140 ? -27.134 -24.641 -8.505 1.00 18.65 119 GLN B O 1
ATOM 3153 N N . GLY B 1 141 ? -25.625 -22.962 -8.109 1.00 14.90 120 GLY B N 1
ATOM 3154 C CA . GLY B 1 141 ? -25.221 -22.950 -9.544 1.00 14.95 120 GLY B CA 1
ATOM 3155 C C . GLY B 1 141 ? -26.160 -22.080 -10.375 1.00 15.36 120 GLY B C 1
ATOM 3156 O O . GLY B 1 141 ? -27.115 -21.485 -9.858 1.00 16.16 120 GLY B O 1
ATOM 3157 N N . VAL B 1 142 ? -25.888 -22.024 -11.699 1.00 15.68 121 VAL B N 1
ATOM 3158 C CA . VAL B 1 142 ? -26.563 -21.024 -12.546 1.00 14.25 121 VAL B CA 1
ATOM 3159 C C . VAL B 1 142 ? -26.937 -21.559 -13.914 1.00 13.22 121 VAL B C 1
ATOM 3160 O O . VAL B 1 142 ? -26.464 -22.611 -14.376 1.00 13.78 121 VAL B O 1
ATOM 3164 N N . ARG B 1 143 ? -27.847 -20.823 -14.571 1.00 14.36 122 ARG B N 1
ATOM 3165 C CA . ARG B 1 143 ? -28.241 -21.157 -15.940 1.00 13.14 122 ARG B CA 1
ATOM 3166 C C . ARG B 1 143 ? -27.555 -20.114 -16.831 1.00 13.65 122 ARG B C 1
ATOM 3167 O O . ARG B 1 143 ? -27.598 -18.909 -16.530 1.00 15.70 122 ARG B O 1
ATOM 3175 N N . LEU B 1 144 ? -26.901 -20.591 -17.850 1.00 12.67 123 LEU B N 1
ATOM 3176 C CA . LEU B 1 144 ? -26.280 -19.694 -18.875 1.00 12.85 123 LEU B CA 1
ATOM 3177 C C . LEU B 1 144 ? -27.276 -19.343 -20.005 1.00 12.62 123 LEU B C 1
ATOM 3178 O O . LEU B 1 144 ? -27.987 -20.243 -20.520 1.00 13.23 123 LEU B O 1
ATOM 3183 N N . PHE B 1 145 ? -27.214 -18.087 -20.474 1.00 12.26 124 PHE B N 1
ATOM 3184 C CA . PHE B 1 145 ? -27.860 -17.657 -21.677 1.00 11.87 124 PHE B CA 1
ATOM 3185 C C . PHE B 1 145 ? -27.014 -18.015 -22.923 1.00 12.17 124 PHE B C 1
ATOM 3186 O O . PHE B 1 145 ? -25.799 -17.823 -22.898 1.00 12.89 124 PHE B O 1
ATOM 3194 N N . ALA B 1 146 ? -27.627 -18.591 -23.957 1.00 12.70 125 ALA B N 1
ATOM 3195 C CA . ALA B 1 146 ? -26.808 -18.966 -25.120 1.00 10.41 125 ALA B CA 1
ATOM 3196 C C . ALA B 1 146 ? -26.672 -17.668 -25.999 1.00 10.94 125 ALA B C 1
ATOM 3197 O O . ALA B 1 146 ? -27.429 -17.459 -26.965 1.00 12.38 125 ALA B O 1
ATOM 3199 N N . CYS B 1 147 ? -25.633 -16.891 -25.728 1.00 11.48 126 CYS B N 1
ATOM 3200 C CA . CYS B 1 147 ? -25.442 -15.673 -26.514 1.00 8.72 126 CYS B CA 1
ATOM 3201 C C . CYS B 1 147 ? -25.200 -16.019 -27.987 1.00 9.90 126 CYS B C 1
ATOM 3202 O O . CYS B 1 147 ? -24.539 -16.990 -28.339 1.00 12.40 126 CYS B O 1
ATOM 3205 N N . ARG B 1 148 ? -25.722 -15.166 -28.861 1.00 11.60 127 ARG B N 1
ATOM 3206 C CA . ARG B 1 148 ? -25.509 -15.289 -30.283 1.00 11.84 127 ARG B CA 1
ATOM 3207 C C . ARG B 1 148 ? -24.313 -14.429 -30.734 1.00 11.43 127 ARG B C 1
ATOM 3208 O O . ARG B 1 148 ? -23.741 -14.702 -31.812 1.00 12.40 127 ARG B O 1
ATOM 3216 N N . THR B 1 149 ? -23.970 -13.384 -29.958 1.00 10.87 128 THR B N 1
ATOM 3217 C CA . THR B 1 149 ? -22.763 -12.579 -30.269 1.00 10.10 128 THR B CA 1
ATOM 3218 C C . THR B 1 149 ? -21.533 -13.483 -30.191 1.00 12.08 128 THR B C 1
ATOM 3219 O O . THR B 1 149 ? -21.341 -14.179 -29.170 1.00 11.65 128 THR B O 1
ATOM 3223 N N . ARG B 1 150 ? -20.739 -13.532 -31.266 1.00 9.73 129 ARG B N 1
ATOM 3224 C CA . ARG B 1 150 ? -19.567 -14.408 -31.304 1.00 9.61 129 ARG B CA 1
ATOM 3225 C C . ARG B 1 150 ? -18.293 -13.621 -30.958 1.00 11.83 129 ARG B C 1
ATOM 3226 O O . ARG B 1 150 ? -18.219 -12.416 -31.246 1.00 12.57 129 ARG B O 1
ATOM 3234 N N . LEU B 1 151 ? -17.273 -14.287 -30.396 1.00 8.09 130 LEU B N 1
ATOM 3235 C CA . LEU B 1 151 ? -15.946 -13.648 -30.273 1.00 8.59 130 LEU B CA 1
ATOM 3236 C C . LEU B 1 151 ? -15.151 -13.733 -31.556 1.00 10.01 130 LEU B C 1
ATOM 3237 O O . LEU B 1 151 ? -14.920 -14.847 -32.052 1.00 9.11 130 LEU B O 1
ATOM 3242 N N . ALA B 1 152 ? -14.762 -12.588 -32.126 1.00 10.33 131 ALA B N 1
ATOM 3243 C CA . ALA B 1 152 ? -13.916 -12.637 -33.337 1.00 9.47 131 ALA B CA 1
ATOM 3244 C C . ALA B 1 152 ? -12.538 -13.205 -32.999 1.00 10.64 131 ALA B C 1
ATOM 3245 O O . ALA B 1 152 ? -12.089 -13.143 -31.833 1.00 11.38 131 ALA B O 1
ATOM 3247 N N . GLU B 1 153 ? -11.888 -13.790 -34.011 1.00 10.67 132 GLU B N 1
ATOM 3248 C CA . GLU B 1 153 ? -10.578 -14.425 -33.759 1.00 10.00 132 GLU B CA 1
ATOM 3249 C C . GLU B 1 153 ? -9.475 -13.423 -34.102 1.00 10.14 132 GLU B C 1
ATOM 3250 O O . GLU B 1 153 ? -9.252 -13.125 -35.292 1.00 12.92 132 GLU B O 1
ATOM 3256 N N . GLN B 1 154 ? -8.789 -12.882 -33.095 1.00 9.51 133 GLN B N 1
ATOM 3257 C CA . GLN B 1 154 ? -7.741 -11.909 -33.276 1.00 11.02 133 GLN B CA 1
ATOM 3258 C C . GLN B 1 154 ? -6.553 -12.227 -32.355 1.00 9.71 133 GLN B C 1
ATOM 3259 O O . GLN B 1 154 ? -6.558 -11.797 -31.163 1.00 9.26 133 GLN B O 1
ATOM 3265 N N . PRO B 1 155 ? -5.578 -13.012 -32.842 1.00 12.18 134 PRO B N 1
ATOM 3266 C CA . PRO B 1 155 ? -4.473 -13.485 -31.957 1.00 13.36 134 PRO B CA 1
ATOM 3267 C C . PRO B 1 155 ? -3.641 -12.378 -31.325 1.00 11.87 134 PRO B C 1
ATOM 3268 O O . PRO B 1 155 ? -3.115 -12.557 -30.228 1.00 10.68 134 PRO B O 1
ATOM 3272 N N . LEU B 1 156 ? -3.556 -11.205 -31.969 1.00 9.41 135 LEU B N 1
ATOM 3273 C CA . LEU B 1 156 ? -2.790 -10.132 -31.365 1.00 10.86 135 LEU B CA 1
ATOM 3274 C C . LEU B 1 156 ? -3.390 -9.596 -30.068 1.00 9.78 135 LEU B C 1
ATOM 3275 O O . LEU B 1 156 ? -2.643 -8.984 -29.298 1.00 12.12 135 LEU B O 1
ATOM 3280 N N . LEU B 1 157 ? -4.737 -9.698 -29.868 1.00 9.97 136 LEU B N 1
ATOM 3281 C CA . LEU B 1 157 ? -5.346 -9.156 -28.667 1.00 10.36 136 LEU B CA 1
ATOM 3282 C C . LEU B 1 157 ? -5.763 -10.295 -27.753 1.00 10.02 136 LEU B C 1
ATOM 3283 O O . LEU B 1 157 ? -6.148 -10.031 -26.590 1.00 11.11 136 LEU B O 1
ATOM 3288 N N . ALA B 1 158 ? -5.688 -11.539 -28.255 1.00 10.35 137 ALA B N 1
ATOM 3289 C CA . ALA B 1 158 ? -6.231 -12.687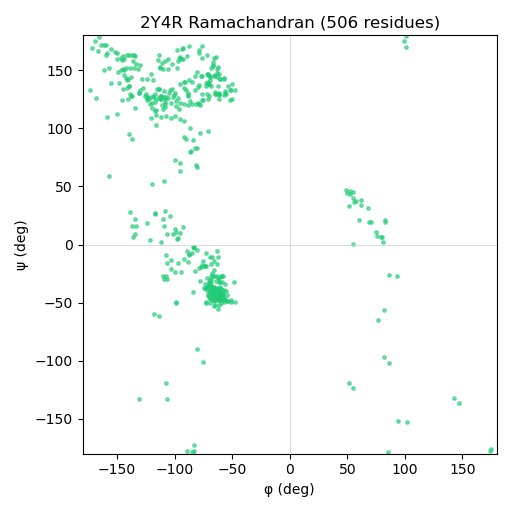 -27.453 1.00 10.23 137 ALA B CA 1
ATOM 3290 C C . ALA B 1 158 ? -5.630 -12.808 -26.054 1.00 11.10 137 ALA B C 1
ATOM 3291 O O . ALA B 1 158 ? -4.390 -12.689 -25.875 1.00 9.60 137 ALA B O 1
ATOM 3293 N N . GLY B 1 159 ? -6.497 -12.975 -25.033 1.00 10.03 138 GLY B N 1
ATOM 3294 C CA . GLY B 1 159 ? -6.017 -13.171 -23.644 1.00 10.60 138 GLY B CA 1
ATOM 3295 C C . GLY B 1 159 ? -5.923 -11.882 -22.867 1.00 10.80 138 GLY B C 1
ATOM 3296 O O . GLY B 1 159 ? -5.962 -11.929 -21.656 1.00 9.29 138 GLY B O 1
ATOM 3297 N N . LEU B 1 160 ? -5.719 -10.720 -23.547 1.00 9.22 139 LEU B N 1
ATOM 3298 C CA . LEU B 1 160 ? -5.482 -9.450 -22.832 1.00 10.46 139 LEU B CA 1
ATOM 3299 C C . LEU B 1 160 ? -6.791 -8.812 -22.378 1.00 11.12 139 LEU B C 1
ATOM 3300 O O . LEU B 1 160 ? -7.815 -8.948 -23.047 1.00 11.66 139 LEU B O 1
ATOM 3305 N N . LYS B 1 161 ? -6.704 -8.132 -21.117 1.00 7.93 140 LYS B N 1
ATOM 3306 C CA . LYS B 1 161 ? -7.895 -7.452 -20.565 1.00 9.67 140 LYS B CA 1
ATOM 3307 C C . LYS B 1 161 ? -7.726 -5.990 -21.025 1.00 9.04 140 LYS B C 1
ATOM 3308 O O . LYS B 1 161 ? -7.537 -4.984 -20.343 1.00 12.14 140 LYS B O 1
ATOM 3314 N N . HIS B 1 162 ? -7.933 -5.911 -22.450 1.00 9.47 141 HIS B N 1
ATOM 3315 C CA . HIS B 1 162 ? -7.901 -4.575 -23.102 1.00 7.95 141 HIS B CA 1
ATOM 3316 C C . HIS B 1 162 ? -9.272 -3.896 -23.095 1.00 9.13 141 HIS B C 1
ATOM 3317 O O . HIS B 1 162 ? -10.287 -4.547 -22.846 1.00 9.05 141 HIS B O 1
ATOM 3324 N N . LEU B 1 163 ? -9.276 -2.608 -23.491 1.00 6.96 142 LEU B N 1
ATOM 3325 C CA . LEU B 1 163 ? -10.493 -1.799 -23.466 1.00 8.10 142 LEU B CA 1
ATOM 3326 C C . LEU B 1 163 ? -11.436 -1.949 -24.672 1.00 9.58 142 LEU B C 1
ATOM 3327 O O . LEU B 1 163 ? -12.521 -1.353 -24.698 1.00 9.61 142 LEU B O 1
ATOM 3332 N N . ASN B 1 164 ? -11.064 -2.739 -25.667 1.00 8.57 143 ASN B N 1
ATOM 3333 C CA . ASN B 1 164 ? -11.984 -2.925 -26.767 1.00 7.71 143 ASN B CA 1
ATOM 3334 C C . ASN B 1 164 ? -13.021 -3.997 -26.394 1.00 8.45 143 ASN B C 1
ATOM 3335 O O . ASN B 1 164 ? -12.896 -5.171 -26.796 1.00 9.69 143 ASN B O 1
ATOM 3340 N N . ARG B 1 165 ? -14.086 -3.614 -25.669 1.00 9.05 144 ARG B N 1
ATOM 3341 C CA . ARG B 1 165 ? -15.012 -4.626 -25.110 1.00 8.78 144 ARG B CA 1
ATOM 3342 C C . ARG B 1 165 ? -16.411 -4.501 -25.684 1.00 9.58 144 ARG B C 1
ATOM 3343 O O . ARG B 1 165 ? -17.339 -4.938 -25.061 1.00 10.07 144 ARG B O 1
ATOM 3351 N N . LEU B 1 166 ? -16.552 -3.969 -26.898 1.00 8.77 145 LEU B N 1
ATOM 3352 C CA . LEU B 1 166 ? -17.936 -3.918 -27.485 1.00 7.60 145 LEU B CA 1
ATOM 3353 C C . LEU B 1 166 ? -18.570 -5.329 -27.659 1.00 8.11 145 LEU B C 1
ATOM 3354 O O . LEU B 1 166 ? -19.787 -5.427 -27.659 1.00 9.55 145 LEU B O 1
ATOM 3359 N N . GLU B 1 167 ? -17.774 -6.356 -27.936 1.00 9.26 146 GLU B N 1
ATOM 3360 C CA . GLU B 1 167 ? -18.356 -7.710 -28.041 1.00 9.78 146 GLU B CA 1
ATOM 3361 C C . GLU B 1 167 ? -19.042 -8.132 -26.734 1.00 10.43 146 GLU B C 1
ATOM 3362 O O . GLU B 1 167 ? -20.128 -8.765 -26.779 1.00 9.65 146 GLU B O 1
ATOM 3368 N N . GLN B 1 168 ? -18.428 -7.768 -25.584 1.00 9.06 147 GLN B N 1
ATOM 3369 C CA . GLN B 1 168 ? -19.021 -8.110 -24.263 1.00 9.11 147 GLN B CA 1
ATOM 3370 C C . GLN B 1 168 ? -20.248 -7.243 -24.030 1.00 9.24 147 GLN B C 1
ATOM 3371 O O . GLN B 1 168 ? -21.255 -7.704 -23.461 1.00 10.53 147 GLN B O 1
ATOM 3377 N N . VAL B 1 169 ? -20.174 -5.961 -24.440 1.00 8.36 148 VAL B N 1
ATOM 3378 C CA . VAL B 1 169 ? -21.365 -5.101 -24.324 1.00 8.99 148 VAL B CA 1
ATOM 3379 C C . VAL B 1 169 ? -22.545 -5.635 -25.132 1.00 8.98 148 VAL B C 1
ATOM 3380 O O . VAL B 1 169 ? -23.720 -5.687 -24.640 1.00 10.65 148 VAL B O 1
ATOM 3384 N N . LEU B 1 170 ? -22.307 -6.014 -26.365 1.00 9.40 149 LEU B N 1
ATOM 3385 C CA . LEU B 1 170 ? -23.373 -6.601 -27.225 1.00 11.00 149 LEU B CA 1
ATOM 3386 C C . LEU B 1 170 ? -23.900 -7.932 -26.683 1.00 10.74 149 LEU B C 1
ATOM 3387 O O . LEU B 1 170 ? -25.102 -8.121 -26.649 1.00 10.67 149 LEU B O 1
ATOM 3392 N N . ALA B 1 171 ? -22.994 -8.798 -26.188 1.00 9.78 150 ALA B N 1
ATOM 3393 C CA . ALA B 1 171 ? -23.459 -10.101 -25.658 1.00 10.48 150 ALA B CA 1
ATOM 3394 C C . ALA B 1 171 ? -24.325 -9.846 -24.389 1.00 10.01 150 ALA B C 1
ATOM 3395 O O . ALA B 1 171 ? -25.376 -10.506 -24.215 1.00 11.60 150 ALA B O 1
ATOM 3397 N N . ARG B 1 172 ? -23.864 -8.934 -23.519 1.00 9.88 151 ARG B N 1
ATOM 3398 C CA . ARG B 1 172 ? -24.552 -8.689 -22.250 1.00 11.71 151 ARG B CA 1
ATOM 3399 C C . ARG B 1 172 ? -26.009 -8.212 -22.519 1.00 12.48 151 ARG B C 1
ATOM 3400 O O . ARG B 1 172 ? -26.983 -8.476 -21.782 1.00 12.08 151 ARG B O 1
ATOM 3408 N N . ALA B 1 173 ? -26.126 -7.436 -23.580 1.00 12.46 152 ALA B N 1
ATOM 3409 C CA . ALA B 1 173 ? -27.438 -6.835 -23.948 1.00 12.89 152 ALA B CA 1
ATOM 3410 C C . ALA B 1 173 ? -28.451 -7.848 -24.451 1.00 13.47 152 ALA B C 1
ATOM 3411 O O . ALA B 1 173 ? -29.648 -7.470 -24.616 1.00 13.80 152 ALA B O 1
ATOM 3413 N N . GLU B 1 174 ? -28.018 -9.083 -24.723 1.00 11.02 153 GLU B N 1
ATOM 3414 C CA . GLU B 1 174 ? -28.959 -10.119 -25.292 1.00 10.30 153 GLU B CA 1
ATOM 3415 C C . GLU B 1 174 ? -29.955 -10.623 -24.238 1.00 12.42 153 GLU B C 1
ATOM 3416 O O . GLU B 1 174 ? -30.942 -11.237 -24.620 1.00 13.32 153 GLU B O 1
ATOM 3422 N N . TRP B 1 175 ? -29.685 -10.428 -22.944 1.00 12.14 154 TRP B N 1
ATOM 3423 C CA . TRP B 1 175 ? -30.680 -10.808 -21.921 1.00 13.64 154 TRP B CA 1
ATOM 3424 C C . TRP B 1 175 ? -30.665 -9.824 -20.759 1.00 13.49 154 TRP B C 1
ATOM 3425 O O . TRP B 1 175 ? -29.632 -9.170 -20.454 1.00 13.01 154 TRP B O 1
ATOM 3436 N N . SER B 1 176 ? -31.817 -9.635 -20.104 1.00 15.46 155 SER B N 1
ATOM 3437 C CA . SER B 1 176 ? -31.827 -8.751 -18.971 1.00 16.20 155 SER B CA 1
ATOM 3438 C C . SER B 1 176 ? -32.584 -9.382 -17.782 1.00 17.43 155 SER B C 1
ATOM 3439 O O . SER B 1 176 ? -32.870 -8.698 -16.819 1.00 18.35 155 SER B O 1
ATOM 3442 N N . ASP B 1 177 ? -32.815 -10.674 -17.824 1.00 16.89 156 ASP B N 1
ATOM 3443 C CA . ASP B 1 177 ? -33.653 -11.281 -16.782 1.00 19.13 156 ASP B CA 1
ATOM 3444 C C . ASP B 1 177 ? -32.784 -11.911 -15.681 1.00 20.63 156 ASP B C 1
ATOM 3445 O O . ASP B 1 177 ? -31.582 -12.156 -15.886 1.00 18.60 156 ASP B O 1
ATOM 3450 N N . ALA B 1 178 ? -33.428 -12.259 -14.570 1.00 20.40 157 ALA B N 1
ATOM 3451 C CA . ALA B 1 178 ? -32.699 -12.817 -13.418 1.00 20.63 157 ALA B CA 1
ATOM 3452 C C . ALA B 1 178 ? -32.504 -14.320 -13.441 1.00 21.04 157 ALA B C 1
ATOM 3453 O O . ALA B 1 178 ? -31.695 -14.866 -12.655 1.00 23.83 157 ALA B O 1
ATOM 3455 N N . GLY B 1 179 ? -33.143 -15.000 -14.380 1.00 18.84 158 GLY B N 1
ATOM 3456 C CA . GLY B 1 179 ? -33.054 -16.438 -14.524 1.00 18.27 158 GLY B CA 1
ATOM 3457 C C . GLY B 1 179 ? -31.718 -16.892 -15.111 1.00 17.95 158 GLY B C 1
ATOM 3458 O O . GLY B 1 179 ? -31.406 -18.076 -15.033 1.00 18.21 158 GLY B O 1
ATOM 3459 N N . HIS B 1 180 ? -30.985 -15.937 -15.757 1.00 16.03 159 HIS B N 1
ATOM 3460 C CA . HIS B 1 180 ? -29.671 -16.249 -16.354 1.00 14.81 159 HIS B CA 1
ATOM 3461 C C . HIS B 1 180 ? -28.594 -15.387 -15.694 1.00 13.69 159 HIS B C 1
ATOM 3462 O O . HIS B 1 180 ? -28.650 -14.157 -15.766 1.00 14.97 159 HIS B O 1
ATOM 3469 N N . ALA B 1 181 ? -27.631 -15.997 -15.015 1.00 12.94 160 ALA B N 1
ATOM 3470 C CA . ALA B 1 181 ? -26.627 -15.227 -14.260 1.00 12.98 160 ALA B CA 1
ATOM 3471 C C . ALA B 1 181 ? -25.402 -14.837 -15.118 1.00 12.60 160 ALA B C 1
ATOM 3472 O O . ALA B 1 181 ? -24.637 -13.948 -14.759 1.00 11.60 160 ALA B O 1
ATOM 3474 N N . GLU B 1 182 ? -25.276 -15.485 -16.256 1.00 12.49 161 GLU B N 1
ATOM 3475 C CA . GLU B 1 182 ? -24.126 -15.289 -17.162 1.00 13.89 161 GLU B CA 1
ATOM 3476 C C . GLU B 1 182 ? -24.504 -15.765 -18.558 1.00 13.31 161 GLU B C 1
ATOM 3477 O O . GLU B 1 182 ? -25.540 -16.425 -18.754 1.00 12.96 161 GLU B O 1
ATOM 3483 N N . GLY B 1 183 ? -23.638 -15.507 -19.532 1.00 11.43 162 GLY B N 1
ATOM 3484 C CA . GLY B 1 183 ? -23.974 -15.983 -20.910 1.00 10.75 162 GLY B CA 1
ATOM 3485 C C . GLY B 1 183 ? -22.769 -16.703 -21.502 1.00 13.94 162 GLY B C 1
ATOM 3486 O O . GLY B 1 183 ? -21.639 -16.357 -21.126 1.00 16.03 162 GLY B O 1
ATOM 3487 N N . LEU B 1 184 ? -22.992 -17.668 -22.396 1.00 12.15 163 LEU B N 1
ATOM 3488 C CA . LEU B 1 184 ? -21.938 -18.438 -22.994 1.00 12.65 163 LEU B CA 1
ATOM 3489 C C . LEU B 1 184 ? -21.500 -17.780 -24.291 1.00 12.67 163 LEU B C 1
ATOM 3490 O O . LEU B 1 184 ? -22.341 -17.539 -25.179 1.00 13.43 163 LEU B O 1
ATOM 3495 N N . MET B 1 185 ? -20.215 -17.426 -24.351 1.00 11.87 164 MET B N 1
ATOM 3496 C CA A MET B 1 185 ? -19.569 -16.842 -25.535 0.25 10.85 164 MET B CA 1
ATOM 3497 C CA B MET B 1 185 ? -19.593 -16.858 -25.548 0.25 11.29 164 MET B CA 1
ATOM 3498 C CA C MET B 1 185 ? -19.619 -16.859 -25.572 0.50 11.46 164 MET B CA 1
ATOM 3499 C C . MET B 1 185 ? -18.823 -17.918 -26.322 1.00 11.15 164 MET B C 1
ATOM 3500 O O . MET B 1 185 ? -17.884 -18.590 -25.763 1.00 10.47 164 MET B O 1
ATOM 3513 N N . LEU B 1 186 ? -19.195 -18.079 -27.592 1.00 10.17 165 LEU B N 1
ATOM 3514 C CA . LEU B 1 186 ? -18.463 -18.957 -28.511 1.00 10.05 165 LEU B CA 1
ATOM 3515 C C . LEU B 1 186 ? -17.665 -18.121 -29.460 1.00 9.47 165 LEU B C 1
ATOM 3516 O O . LEU B 1 186 ? -17.962 -16.941 -29.638 1.00 10.39 165 LEU B O 1
ATOM 3521 N N . ASP B 1 187 ? -16.637 -18.695 -30.079 1.00 9.17 166 ASP B N 1
ATOM 3522 C CA . ASP B 1 187 ? -15.948 -17.905 -31.147 1.00 8.81 166 ASP B CA 1
ATOM 3523 C C . ASP B 1 187 ? -16.711 -18.048 -32.472 1.00 9.43 166 ASP B C 1
ATOM 3524 O O . ASP B 1 187 ? -17.799 -18.690 -32.539 1.00 10.27 166 ASP B O 1
ATOM 3529 N N . VAL B 1 188 ? -16.139 -17.528 -33.556 1.00 9.88 167 VAL B N 1
ATOM 3530 C CA A VAL B 1 188 ? -16.931 -17.514 -34.802 0.50 11.10 167 VAL B CA 1
ATOM 3531 C CA B VAL B 1 188 ? -16.855 -17.495 -34.849 0.50 12.01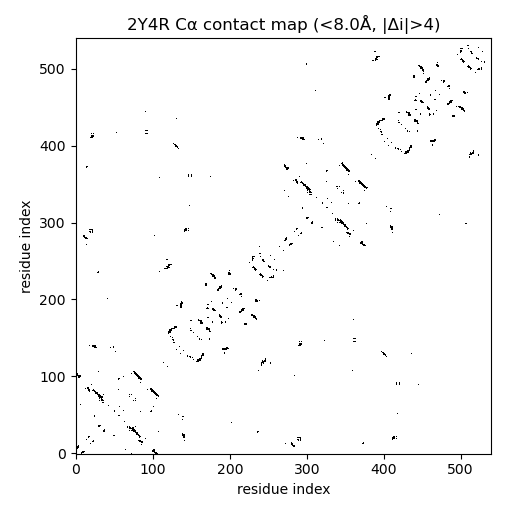 167 VAL B CA 1
ATOM 3532 C C . VAL B 1 188 ? -16.933 -18.887 -35.465 1.00 12.36 167 VAL B C 1
ATOM 3533 O O . VAL B 1 188 ? -17.734 -19.101 -36.369 1.00 14.51 167 VAL B O 1
ATOM 3540 N N . HIS B 1 189 ? -16.100 -19.825 -35.002 1.00 11.89 168 HIS B N 1
ATOM 3541 C CA . HIS B 1 189 ? -16.260 -21.231 -35.376 1.00 12.29 168 HIS B CA 1
ATOM 3542 C C . HIS B 1 189 ? -17.112 -22.037 -34.391 1.00 12.70 168 HIS B C 1
ATOM 3543 O O . HIS B 1 189 ? -17.085 -23.297 -34.410 1.00 12.36 168 HIS B O 1
ATOM 3550 N N . GLU B 1 190 ? -17.848 -21.330 -33.516 1.00 11.66 169 GLU B N 1
ATOM 3551 C CA . GLU B 1 190 ? -18.698 -21.919 -32.463 1.00 12.58 169 GLU B CA 1
ATOM 3552 C C . GLU B 1 190 ? -17.942 -22.766 -31.481 1.00 12.09 169 GLU B C 1
ATOM 3553 O O . GLU B 1 190 ? -18.479 -23.596 -30.769 1.00 13.19 169 GLU B O 1
ATOM 3559 N N . ARG B 1 191 ? -16.661 -22.549 -31.401 1.00 10.96 170 ARG B N 1
ATOM 3560 C CA . ARG B 1 191 ? -15.968 -23.168 -30.242 1.00 10.93 170 ARG B CA 1
ATOM 3561 C C . ARG B 1 191 ? -16.295 -22.519 -28.882 1.00 10.87 170 ARG B C 1
ATOM 3562 O O . ARG B 1 191 ? -16.593 -21.331 -28.806 1.00 10.52 170 ARG B O 1
ATOM 3570 N N . VAL B 1 192 ? -16.337 -23.327 -27.816 1.00 10.05 171 VAL B N 1
ATOM 3571 C CA . VAL B 1 192 ? -16.726 -22.832 -26.462 1.00 11.40 171 VAL B CA 1
ATOM 3572 C C . VAL B 1 192 ? -15.556 -22.081 -25.922 1.00 10.78 171 VAL B C 1
ATOM 3573 O O . VAL B 1 192 ? -14.430 -22.659 -25.796 1.00 12.35 171 VAL B O 1
ATOM 3577 N N . VAL B 1 193 ? -15.755 -20.806 -25.540 1.00 9.84 172 VAL B N 1
ATOM 3578 C CA . VAL B 1 193 ? -14.588 -20.015 -25.127 1.00 9.37 172 VAL B CA 1
ATOM 3579 C C . VAL B 1 193 ? -14.699 -19.552 -23.646 1.00 9.45 172 VAL B C 1
ATOM 3580 O O . VAL B 1 193 ? -13.881 -19.952 -22.800 1.00 9.92 172 VAL B O 1
ATOM 3584 N N . GLU B 1 194 ? -15.727 -18.798 -23.342 1.00 7.94 173 GLU B N 1
ATOM 3585 C CA A GLU B 1 194 ? -15.837 -18.195 -21.999 0.80 9.57 173 GLU B CA 1
ATOM 3586 C CA B GLU B 1 194 ? -15.825 -18.156 -22.011 0.20 9.39 173 GLU B CA 1
ATOM 3587 C C . GLU B 1 194 ? -17.215 -17.609 -21.745 1.00 8.92 173 GLU B C 1
ATOM 3588 O O . GLU B 1 194 ? -18.118 -17.794 -22.520 1.00 11.81 173 GLU B O 1
ATOM 3599 N N . GLY B 1 195 ? -17.379 -16.956 -20.600 1.00 9.62 174 GLY B N 1
ATOM 3600 C CA . GLY B 1 195 ? -18.625 -16.262 -20.221 1.00 10.97 174 GLY B CA 1
ATOM 3601 C C . GLY B 1 195 ? -18.501 -14.844 -20.748 1.00 12.32 174 GLY B C 1
ATOM 3602 O O . GLY B 1 195 ? -17.453 -14.474 -21.327 1.00 12.90 174 GLY B O 1
ATOM 3603 N N . VAL B 1 196 ? -19.508 -13.997 -20.476 1.00 8.62 175 VAL B N 1
ATOM 3604 C CA . VAL B 1 196 ? -19.459 -12.601 -20.826 1.00 9.19 175 VAL B CA 1
ATOM 3605 C C . VAL B 1 196 ? -18.501 -11.840 -19.884 1.00 11.40 175 VAL B C 1
ATOM 3606 O O . VAL B 1 196 ? -17.776 -10.935 -20.321 1.00 11.21 175 VAL B O 1
ATOM 3610 N N . PHE B 1 197 ? -18.438 -12.256 -18.608 1.00 9.21 176 PHE B N 1
ATOM 3611 C CA . PHE B 1 197 ? -17.541 -11.575 -17.705 1.00 12.24 176 PHE B CA 1
ATOM 3612 C C . PHE B 1 197 ? -16.813 -12.556 -16.784 1.00 12.17 176 PHE B C 1
ATOM 3613 O O . PHE B 1 197 ? -16.315 -12.173 -15.744 1.00 13.07 176 PHE B O 1
ATOM 3621 N N . SER B 1 198 ? -16.618 -13.765 -17.255 1.00 9.99 177 SER B N 1
ATOM 3622 C CA . SER B 1 198 ? -15.955 -14.790 -16.424 1.00 8.84 177 SER B CA 1
ATOM 3623 C C . SER B 1 198 ? -15.418 -15.845 -17.411 1.00 12.21 177 SER B C 1
ATOM 3624 O O . SER B 1 198 ? -15.788 -15.859 -18.606 1.00 11.83 177 SER B O 1
ATOM 3627 N N . ASN B 1 199 ? -14.516 -16.709 -16.921 1.00 10.87 178 ASN B N 1
ATOM 3628 C CA . ASN B 1 199 ? -14.041 -17.804 -17.750 1.00 11.72 178 ASN B CA 1
ATOM 3629 C C . ASN B 1 199 ? -14.925 -19.033 -17.487 1.00 11.53 178 ASN B C 1
ATOM 3630 O O . ASN B 1 199 ? -15.594 -19.104 -16.445 1.00 12.13 178 ASN B O 1
ATOM 3635 N N . LEU B 1 200 ? -14.909 -19.954 -18.434 1.00 11.76 179 LEU B N 1
ATOM 3636 C CA . LEU B 1 200 ? -15.592 -21.220 -18.323 1.00 12.55 179 LEU B CA 1
ATOM 3637 C C . LEU B 1 200 ? -14.551 -22.345 -18.305 1.00 12.37 179 LEU B C 1
ATOM 3638 O O . LEU B 1 200 ? -13.570 -22.322 -19.074 1.00 12.19 179 LEU B O 1
ATOM 3643 N N . LEU B 1 201 ? -14.725 -23.282 -17.375 1.00 11.57 180 LEU B N 1
ATOM 3644 C CA A LEU B 1 201 ? -13.882 -24.490 -17.362 0.50 13.37 180 LEU B CA 1
ATOM 3645 C CA B LEU B 1 201 ? -13.866 -24.494 -17.241 0.50 12.89 180 LEU B CA 1
ATOM 3646 C C . LEU B 1 201 ? -14.798 -25.698 -17.211 1.00 13.35 180 LEU B C 1
ATOM 3647 O O . LEU B 1 201 ? -15.945 -25.559 -16.778 1.00 12.18 180 LEU B O 1
ATOM 3656 N N . LEU B 1 202 ? -14.307 -26.856 -17.671 1.00 14.64 181 LEU B N 1
ATOM 3657 C CA . LEU B 1 202 ? -15.123 -28.080 -17.596 1.00 18.56 181 LEU B CA 1
ATOM 3658 C C . LEU B 1 202 ? -14.289 -29.285 -17.315 1.00 20.64 181 LEU B C 1
ATOM 3659 O O . LEU B 1 202 ? -13.094 -29.253 -17.519 1.00 21.12 181 LEU B O 1
ATOM 3664 N N . VAL B 1 203 ? -14.947 -30.338 -16.826 1.00 24.10 182 VAL B N 1
ATOM 3665 C CA . VAL B 1 203 ? -14.286 -31.603 -16.516 1.00 28.63 182 VAL B CA 1
ATOM 3666 C C . VAL B 1 203 ? -14.782 -32.647 -17.495 1.00 30.86 182 VAL B C 1
ATOM 3667 O O . VAL B 1 203 ? -15.981 -32.839 -17.640 1.00 31.09 182 VAL B O 1
ATOM 3671 N N . LEU B 1 204 ? -13.858 -33.295 -18.193 1.00 35.02 183 LEU B N 1
ATOM 3672 C CA . LEU B 1 204 ? -14.213 -34.247 -19.253 1.00 38.48 183 LEU B CA 1
ATOM 3673 C C . LEU B 1 204 ? -13.926 -35.722 -18.955 1.00 40.67 183 LEU B C 1
ATOM 3674 O O . LEU B 1 204 ? -14.587 -36.599 -19.531 1.00 40.55 183 LEU B O 1
ATOM 3679 N N . ASP B 1 205 ? -12.947 -36.034 -18.103 1.00 42.45 184 ASP B N 1
ATOM 3680 C CA . ASP B 1 205 ? -12.734 -37.452 -17.715 1.00 43.30 184 ASP B CA 1
ATOM 3681 C C . ASP B 1 205 ? -12.013 -37.429 -16.404 1.00 42.68 184 ASP B C 1
ATOM 3682 O O . ASP B 1 205 ? -10.884 -37.913 -16.294 1.00 43.74 184 ASP B O 1
ATOM 3687 N N . GLY B 1 206 ? -12.610 -36.820 -15.407 1.00 41.32 185 GLY B N 1
ATOM 3688 C CA . GLY B 1 206 ? -11.768 -36.350 -14.323 1.00 38.76 185 GLY B CA 1
ATOM 3689 C C . GLY B 1 206 ? -10.622 -35.428 -14.799 1.00 35.86 185 GLY B C 1
ATOM 3690 O O . GLY B 1 206 ? -9.868 -34.957 -13.931 1.00 37.04 185 GLY B O 1
ATOM 3691 N N . THR B 1 207 ? -10.515 -35.136 -16.121 1.00 33.19 186 THR B N 1
ATOM 3692 C CA . THR B 1 207 ? -9.592 -34.066 -16.637 1.00 28.74 186 THR B CA 1
ATOM 3693 C C . THR B 1 207 ? -10.240 -32.663 -16.636 1.00 26.21 186 THR B C 1
ATOM 3694 O O . THR B 1 207 ? -11.263 -32.447 -17.242 1.00 25.36 186 THR B O 1
ATOM 3698 N N . LEU B 1 208 ? -9.591 -31.738 -15.967 1.00 23.09 187 LEU B N 1
ATOM 3699 C CA . LEU B 1 208 ? -10.019 -30.342 -15.958 1.00 22.16 187 LEU B CA 1
ATOM 3700 C C . LEU B 1 208 ? -9.530 -29.697 -17.266 1.00 18.75 187 LEU B C 1
ATOM 3701 O O . LEU B 1 208 ? -8.323 -29.610 -17.550 1.00 18.70 187 LEU B O 1
ATOM 3706 N N . VAL B 1 209 ? -10.477 -29.181 -18.014 1.00 17.88 188 VAL B N 1
ATOM 3707 C CA . VAL B 1 209 ? -10.194 -28.689 -19.345 1.00 17.09 188 VAL B CA 1
ATOM 3708 C C . VAL B 1 209 ? -10.530 -27.146 -19.380 1.00 15.12 188 VAL B C 1
ATOM 3709 O O . VAL B 1 209 ? -11.636 -26.733 -18.992 1.00 14.47 188 VAL B O 1
ATOM 3713 N N . ALA B 1 210 ? -9.560 -26.361 -19.827 1.00 14.94 189 ALA B N 1
ATOM 3714 C CA . ALA B 1 210 ? -9.816 -24.924 -20.031 1.00 15.02 189 ALA B CA 1
ATOM 3715 C C . ALA B 1 210 ? -9.755 -24.683 -21.535 1.00 14.36 189 ALA B C 1
ATOM 3716 O O . ALA B 1 210 ? -8.776 -25.009 -22.182 1.00 13.59 189 ALA B O 1
ATOM 3718 N N . PRO B 1 211 ? -10.797 -24.044 -22.107 1.00 11.61 190 PRO B N 1
ATOM 3719 C CA . PRO B 1 211 ? -10.661 -23.604 -23.522 1.00 12.39 190 PRO B CA 1
ATOM 3720 C C . PRO B 1 211 ? -9.409 -22.774 -23.823 1.00 12.72 190 PRO B C 1
ATOM 3721 O O . PRO B 1 211 ? -9.031 -21.893 -23.076 1.00 12.79 190 PRO B O 1
ATOM 3725 N N . ASP B 1 212 ? -8.701 -23.129 -24.907 1.00 13.84 191 ASP B N 1
ATOM 3726 C CA . ASP B 1 212 ? -7.516 -22.393 -25.355 1.00 13.72 191 ASP B CA 1
ATOM 3727 C C . ASP B 1 212 ? -7.891 -20.943 -25.703 1.00 12.56 191 ASP B C 1
ATOM 3728 O O . ASP B 1 212 ? -8.841 -20.693 -26.476 1.00 13.07 191 ASP B O 1
ATOM 3733 N N . LEU B 1 213 ? -7.135 -20.007 -25.161 1.00 12.55 192 LEU B N 1
ATOM 3734 C CA . LEU B 1 213 ? -7.508 -18.581 -25.361 1.00 13.14 192 LEU B CA 1
ATOM 3735 C C . LEU B 1 213 ? -6.550 -17.887 -26.291 1.00 12.49 192 LEU B C 1
ATOM 3736 O O . LEU B 1 213 ? -6.378 -16.650 -26.190 1.00 14.27 192 LEU B O 1
ATOM 3741 N N . ARG B 1 214 ? -5.945 -18.635 -27.225 1.00 12.63 193 ARG B N 1
ATOM 3742 C CA . ARG B 1 214 ? -4.953 -17.969 -28.113 1.00 13.92 193 ARG B CA 1
ATOM 3743 C C . ARG B 1 214 ? -5.562 -17.268 -29.351 1.00 12.74 193 ARG B C 1
ATOM 3744 O O . ARG B 1 214 ? -4.896 -16.499 -30.049 1.00 14.45 193 ARG B O 1
ATOM 3752 N N . ARG B 1 215 ? -6.848 -17.447 -29.571 1.00 11.09 194 ARG B N 1
ATOM 3753 C CA . ARG B 1 215 ? -7.472 -16.689 -30.680 1.00 10.76 194 ARG B CA 1
ATOM 3754 C C . ARG B 1 215 ? -8.363 -15.553 -30.137 1.00 11.61 194 ARG B C 1
ATOM 3755 O O . ARG B 1 215 ? -8.569 -14.528 -30.836 1.00 10.62 194 ARG B O 1
ATOM 3763 N N . CYS B 1 216 ? -8.943 -15.735 -28.940 1.00 10.49 195 CYS B N 1
ATOM 3764 C CA . CYS B 1 216 ? -9.821 -14.681 -28.371 1.00 12.23 195 CYS B CA 1
ATOM 3765 C C . CYS B 1 216 ? -10.081 -15.091 -26.906 1.00 12.86 195 CYS B C 1
ATOM 3766 O O . CYS B 1 216 ? -9.667 -16.205 -26.465 1.00 12.85 195 CYS B O 1
ATOM 3769 N N . GLY B 1 217 ? -10.774 -14.217 -26.193 1.00 12.83 196 GLY B N 1
ATOM 3770 C CA . GLY B 1 217 ? -11.057 -14.401 -24.767 1.00 11.07 196 GLY B CA 1
ATOM 3771 C C . GLY B 1 217 ? -10.099 -13.612 -23.875 1.00 12.63 196 GLY B C 1
ATOM 3772 O O . GLY B 1 217 ? -9.114 -12.975 -24.332 1.00 12.42 196 GLY B O 1
ATOM 3773 N N . VAL B 1 218 ? -10.392 -13.666 -22.587 1.00 10.80 197 VAL B N 1
ATOM 3774 C CA . VAL B 1 218 ? -9.576 -12.970 -21.579 1.00 9.15 197 VAL B CA 1
ATOM 3775 C C . VAL B 1 218 ? -8.985 -14.081 -20.668 1.00 10.53 197 VAL B C 1
ATOM 3776 O O . VAL B 1 218 ? -9.724 -14.870 -20.143 1.00 11.09 197 VAL B O 1
ATOM 3780 N N . ALA B 1 219 ? -7.651 -14.138 -20.552 1.00 9.25 198 ALA B N 1
ATOM 3781 C CA . ALA B 1 219 ? -7.007 -15.096 -19.631 1.00 11.38 198 ALA B CA 1
ATOM 3782 C C . ALA B 1 219 ? -7.252 -14.662 -18.188 1.00 10.17 198 ALA B C 1
ATOM 3783 O O . ALA B 1 219 ? -6.537 -13.812 -17.642 1.00 12.08 198 ALA B O 1
ATOM 3785 N N . GLY B 1 220 ? -8.249 -15.263 -17.546 1.00 9.86 199 GLY B N 1
ATOM 3786 C CA . GLY B 1 220 ? -8.656 -14.756 -16.216 1.00 11.79 199 GLY B CA 1
ATOM 3787 C C . GLY B 1 220 ? -7.588 -15.007 -15.135 1.00 10.68 199 GLY B C 1
ATOM 3788 O O . GLY B 1 220 ? -6.822 -15.979 -15.150 1.00 12.43 199 GLY B O 1
ATOM 3789 N N . VAL B 1 221 ? -7.592 -14.130 -14.151 1.00 11.84 200 VAL B N 1
ATOM 3790 C CA . VAL B 1 221 ? -6.764 -14.311 -12.957 1.00 14.13 200 VAL B CA 1
ATOM 3791 C C . VAL B 1 221 ? -7.277 -15.499 -12.175 1.00 12.11 200 VAL B C 1
ATOM 3792 O O . VAL B 1 221 ? -6.510 -16.341 -11.686 1.00 12.38 200 VAL B O 1
ATOM 3796 N N . MET B 1 222 ? -8.591 -15.609 -12.023 1.00 11.56 201 MET B N 1
ATOM 3797 C CA . MET B 1 222 ? -9.066 -16.830 -11.312 1.00 10.93 201 MET B CA 1
ATOM 3798 C C . MET B 1 222 ? -8.850 -18.119 -12.085 1.00 11.93 201 MET B C 1
ATOM 3799 O O . MET B 1 222 ? -8.562 -19.171 -11.477 1.00 12.99 201 MET B O 1
ATOM 3804 N N . ARG B 1 223 ? -9.054 -18.097 -13.407 1.00 11.78 202 ARG B N 1
ATOM 3805 C CA . ARG B 1 223 ? -8.686 -19.222 -14.226 1.00 10.76 202 ARG B CA 1
ATOM 3806 C C . ARG B 1 223 ? -7.209 -19.650 -13.962 1.00 11.50 202 ARG B C 1
ATOM 3807 O O . ARG B 1 223 ? -6.952 -20.899 -13.776 1.00 12.44 202 ARG B O 1
ATOM 3815 N N . ALA B 1 224 ? -6.281 -18.687 -13.954 1.00 10.68 203 ALA B N 1
ATOM 3816 C CA . ALA B 1 224 ? -4.861 -19.016 -13.746 1.00 12.82 203 ALA B CA 1
ATOM 3817 C C . ALA B 1 224 ? -4.693 -19.651 -12.337 1.00 14.62 203 ALA B C 1
ATOM 3818 O O . ALA B 1 224 ? -4.022 -20.708 -12.196 1.00 14.64 203 ALA B O 1
ATOM 3820 N N . GLU B 1 225 ? -5.339 -19.027 -11.361 1.00 13.14 204 GLU B N 1
ATOM 3821 C CA . GLU B 1 225 ? -5.292 -19.515 -9.955 1.00 14.60 204 GLU B CA 1
ATOM 3822 C C . GLU B 1 225 ? -5.851 -20.968 -9.816 1.00 15.19 204 GLU B C 1
ATOM 3823 O O . GLU B 1 225 ? -5.202 -21.830 -9.197 1.00 16.36 204 GLU B O 1
ATOM 3829 N N . LEU B 1 226 ? -7.012 -21.259 -10.387 1.00 14.64 205 LEU B N 1
ATOM 3830 C CA . LEU B 1 226 ? -7.647 -22.573 -10.291 1.00 14.26 205 LEU B CA 1
ATOM 3831 C C . LEU B 1 226 ? -6.872 -23.650 -11.046 1.00 16.50 205 LEU B C 1
ATOM 3832 O O . LEU B 1 226 ? -6.788 -24.786 -10.569 1.00 15.81 205 LEU B O 1
ATOM 3837 N N . LEU B 1 227 ? -6.317 -23.314 -12.225 1.00 14.54 206 LEU B N 1
ATOM 3838 C CA . LEU B 1 227 ? -5.504 -24.298 -12.929 1.00 16.86 206 LEU B CA 1
ATOM 3839 C C . LEU B 1 227 ? -4.292 -24.758 -12.084 1.00 17.50 206 LEU B C 1
ATOM 3840 O O . LEU B 1 227 ? -4.029 -25.959 -11.995 1.00 18.84 206 LEU B O 1
ATOM 3845 N N . GLU B 1 228 ? -3.616 -23.802 -11.470 1.00 19.70 207 GLU B N 1
ATOM 3846 C CA . GLU B 1 228 ? -2.503 -24.101 -10.577 1.00 20.70 207 GLU B CA 1
ATOM 3847 C C . GLU B 1 228 ? -2.953 -24.872 -9.345 1.00 21.06 207 GLU B C 1
ATOM 3848 O O . GLU B 1 228 ? -2.282 -25.889 -8.949 1.00 21.73 207 GLU B O 1
ATOM 3854 N N . ARG B 1 229 ? -4.044 -24.423 -8.705 1.00 18.81 208 ARG B N 1
ATOM 3855 C CA . ARG B 1 229 ? -4.584 -25.238 -7.569 1.00 20.92 208 ARG B CA 1
ATOM 3856 C C . ARG B 1 229 ? -5.013 -26.643 -7.919 1.00 22.00 208 ARG B C 1
ATOM 3857 O O . ARG B 1 229 ? -4.797 -27.583 -7.121 1.00 22.78 208 ARG B O 1
ATOM 3865 N N . ALA B 1 230 ? -5.607 -26.849 -9.108 1.00 21.76 209 ALA B N 1
ATOM 3866 C CA . ALA B 1 230 ? -6.039 -28.189 -9.508 1.00 22.98 209 ALA B CA 1
ATOM 3867 C C . ALA B 1 230 ? -4.824 -29.084 -9.773 1.00 25.28 209 ALA B C 1
ATOM 3868 O O . ALA B 1 230 ? -4.842 -30.281 -9.424 1.00 25.66 209 ALA B O 1
ATOM 3870 N N . GLU B 1 231 ? -3.772 -28.516 -10.364 1.00 24.83 210 GLU B N 1
ATOM 3871 C CA . GLU B 1 231 ? -2.576 -29.305 -10.618 1.00 27.39 210 GLU B CA 1
ATOM 3872 C C . GLU B 1 231 ? -1.929 -29.663 -9.264 1.00 27.68 210 GLU B C 1
ATOM 3873 O O . GLU B 1 231 ? -1.460 -30.773 -9.069 1.00 29.36 210 GLU B O 1
ATOM 3879 N N . GLY B 1 232 ? -1.951 -28.723 -8.336 1.00 28.61 211 GLY B N 1
ATOM 3880 C CA . GLY B 1 232 ? -1.539 -28.930 -6.936 1.00 31.08 211 GLY B CA 1
ATOM 3881 C C . GLY B 1 232 ? -2.120 -30.146 -6.251 1.00 31.41 211 GLY B C 1
ATOM 3882 O O . GLY B 1 232 ? -1.435 -30.764 -5.437 1.00 33.41 211 GLY B O 1
ATOM 3883 N N . ILE B 1 233 ? -3.345 -30.530 -6.613 1.00 29.59 212 ILE B N 1
ATOM 3884 C CA A ILE B 1 233 ? -4.066 -31.609 -5.991 0.50 29.57 212 ILE B CA 1
ATOM 3885 C CA B ILE B 1 233 ? -3.997 -31.659 -5.964 0.50 28.06 212 ILE B CA 1
ATOM 3886 C C . ILE B 1 233 ? -4.107 -32.859 -6.871 1.00 28.82 212 ILE B C 1
ATOM 3887 O O . ILE B 1 233 ? -4.875 -33.776 -6.607 1.00 29.23 212 ILE B O 1
ATOM 3896 N N . GLY B 1 234 ? -3.316 -32.870 -7.951 1.00 27.52 213 GLY B N 1
ATOM 3897 C CA . GLY B 1 234 ? -3.282 -34.036 -8.839 1.00 28.60 213 GLY B CA 1
ATOM 3898 C C . GLY B 1 234 ? -4.356 -34.199 -9.914 1.00 28.71 213 GLY B C 1
ATOM 3899 O O . GLY B 1 234 ? -4.612 -35.311 -10.392 1.00 30.84 213 GLY B O 1
ATOM 3900 N N . VAL B 1 235 ? -5.024 -33.102 -10.292 1.00 27.62 214 VAL B N 1
ATOM 3901 C CA . VAL B 1 235 ? -6.071 -33.199 -11.289 1.00 25.98 214 VAL B CA 1
ATOM 3902 C C . VAL B 1 235 ? -5.360 -33.030 -12.636 1.00 26.07 214 VAL B C 1
ATOM 3903 O O . VAL B 1 235 ? -4.588 -32.109 -12.755 1.00 25.58 214 VAL B O 1
ATOM 3907 N N . PRO B 1 236 ? -5.564 -33.961 -13.593 1.00 25.95 215 PRO B N 1
ATOM 3908 C CA . PRO B 1 236 ? -5.031 -33.902 -14.973 1.00 26.32 215 PRO B CA 1
ATOM 3909 C C . PRO B 1 236 ? -5.666 -32.672 -15.657 1.00 25.52 215 PRO B C 1
ATOM 3910 O O . PRO B 1 236 ? -6.875 -32.472 -15.497 1.00 25.11 215 PRO B O 1
ATOM 3914 N N . LEU B 1 237 ? -4.823 -31.838 -16.255 1.00 25.05 216 LEU B N 1
ATOM 3915 C CA . LEU B 1 237 ? -5.260 -30.612 -16.953 1.00 23.91 216 LEU B CA 1
ATOM 3916 C C . LEU B 1 237 ? -5.032 -30.692 -18.420 1.00 23.00 216 LEU B C 1
ATOM 3917 O O . LEU B 1 237 ? -4.036 -31.319 -18.883 1.00 23.45 216 LEU B O 1
ATOM 3922 N N . ALA B 1 238 ? -5.856 -29.954 -19.180 1.00 20.16 217 ALA B N 1
ATOM 3923 C CA . ALA B 1 238 ? -5.554 -29.719 -20.575 1.00 19.65 217 ALA B CA 1
ATOM 3924 C C . ALA B 1 238 ? -6.106 -28.348 -20.926 1.00 18.24 217 ALA B C 1
ATOM 3925 O O . ALA B 1 238 ? -7.179 -27.998 -20.470 1.00 20.40 217 ALA B O 1
ATOM 3927 N N . ILE B 1 239 ? -5.330 -27.601 -21.700 1.00 18.18 218 ILE B N 1
ATOM 3928 C CA . ILE B 1 239 ? -5.780 -26.367 -22.344 1.00 17.65 218 ILE B CA 1
ATOM 3929 C C . ILE B 1 239 ? -5.907 -26.698 -23.831 1.00 16.13 218 ILE B C 1
ATOM 3930 O O . ILE B 1 239 ? -4.903 -27.045 -24.498 1.00 17.24 218 ILE B O 1
ATOM 3935 N N . ARG B 1 240 ? -7.124 -26.591 -24.369 1.00 14.80 219 ARG B N 1
ATOM 3936 C CA . ARG B 1 240 ? -7.385 -27.007 -25.759 1.00 17.29 219 ARG B CA 1
ATOM 3937 C C . ARG B 1 240 ? -8.677 -26.482 -26.308 1.00 17.57 219 ARG B C 1
ATOM 3938 O O . ARG B 1 240 ? -9.479 -25.889 -25.554 1.00 17.26 219 ARG B O 1
ATOM 3946 N N . ASP B 1 241 ? -8.897 -26.675 -27.610 1.00 16.75 220 ASP B N 1
ATOM 3947 C CA . ASP B 1 241 ? -10.220 -26.268 -28.143 1.00 16.74 220 ASP B CA 1
ATOM 3948 C C . ASP B 1 241 ? -11.321 -27.164 -27.620 1.00 17.71 220 ASP B C 1
ATOM 3949 O O . ASP B 1 241 ? -11.148 -28.387 -27.489 1.00 16.33 220 ASP B O 1
ATOM 3954 N N . VAL B 1 242 ? -12.472 -26.600 -27.317 1.00 14.13 221 VAL B N 1
ATOM 3955 C CA . VAL B 1 242 ? -13.582 -27.390 -26.762 1.00 15.84 221 VAL B CA 1
ATOM 3956 C C . VAL B 1 242 ? -14.796 -27.155 -27.625 1.00 16.57 221 VAL B C 1
ATOM 3957 O O . VAL B 1 242 ? -15.178 -25.987 -27.878 1.00 15.29 221 VAL B O 1
ATOM 3961 N N . SER B 1 243 ? -15.444 -28.212 -28.107 1.00 16.85 222 SER B N 1
ATOM 3962 C CA . SER B 1 243 ? -16.709 -28.020 -28.818 1.00 16.56 222 SER B CA 1
ATOM 3963 C C . SER B 1 243 ? -17.977 -28.037 -27.961 1.00 15.99 222 SER B C 1
ATOM 3964 O O . SER B 1 243 ? -18.000 -28.526 -26.795 1.00 15.58 222 SER B O 1
ATOM 3967 N N . MET B 1 244 ? -19.039 -27.500 -28.559 1.00 14.88 223 MET B N 1
ATOM 3968 C CA . MET B 1 244 ? -20.355 -27.503 -28.020 1.00 18.34 223 MET B CA 1
ATOM 3969 C C . MET B 1 244 ? -20.805 -28.967 -27.697 1.00 19.38 223 MET B C 1
ATOM 3970 O O . MET B 1 244 ? -21.405 -29.215 -26.622 1.00 20.52 223 MET B O 1
ATOM 3975 N N . ALA B 1 245 ? -20.466 -29.895 -28.586 1.00 20.80 224 ALA B N 1
ATOM 3976 C CA . ALA B 1 245 ? -20.877 -31.320 -28.366 1.00 20.55 224 ALA B CA 1
ATOM 3977 C C . ALA B 1 245 ? -20.142 -31.831 -27.126 1.00 20.83 224 ALA B C 1
ATOM 3978 O O . ALA B 1 245 ? -20.730 -32.548 -26.335 1.00 22.91 224 ALA B O 1
ATOM 3980 N N . GLU B 1 246 ? -18.872 -31.459 -26.961 1.00 21.41 225 GLU B N 1
ATOM 3981 C CA . GLU B 1 246 ? -18.125 -31.866 -25.763 1.00 23.31 225 GLU B CA 1
ATOM 3982 C C . GLU B 1 246 ? -18.655 -31.233 -24.520 1.00 22.86 225 GLU B C 1
ATOM 3983 O O . GLU B 1 246 ? -18.689 -31.897 -23.485 1.00 23.23 225 GLU B O 1
ATOM 3989 N N . LEU B 1 247 ? -19.014 -29.940 -24.580 1.00 20.78 226 LEU B N 1
ATOM 3990 C CA . LEU B 1 247 ? -19.569 -29.300 -23.441 1.00 19.50 226 LEU B CA 1
ATOM 3991 C C . LEU B 1 247 ? -20.853 -30.022 -22.984 1.00 21.07 226 LEU B C 1
ATOM 3992 O O . LEU B 1 247 ? -21.086 -30.175 -21.766 1.00 21.68 226 LEU B O 1
ATOM 3997 N N . ALA B 1 248 ? -21.707 -30.408 -23.934 1.00 21.41 227 ALA B N 1
ATOM 3998 C CA . ALA B 1 248 ? -23.019 -31.005 -23.586 1.00 22.77 227 ALA B CA 1
ATOM 3999 C C . ALA B 1 248 ? -22.802 -32.321 -22.818 1.00 23.26 227 ALA B C 1
ATOM 4000 O O . ALA B 1 248 ? -23.566 -32.644 -21.919 1.00 25.37 227 ALA B O 1
ATOM 4002 N N . THR B 1 249 ? -21.697 -33.001 -23.086 1.00 22.28 228 THR B N 1
ATOM 4003 C CA . THR B 1 249 ? -21.390 -34.305 -22.434 1.00 23.77 228 THR B CA 1
ATOM 4004 C C . THR B 1 249 ? -20.400 -34.208 -21.267 1.00 23.75 228 THR B C 1
ATOM 4005 O O . THR B 1 249 ? -19.904 -35.237 -20.762 1.00 24.35 228 THR B O 1
ATOM 4009 N N . ALA B 1 250 ? -20.135 -32.984 -20.785 1.00 22.03 229 ALA B N 1
ATOM 4010 C CA . ALA B 1 250 ? -19.143 -32.798 -19.718 1.00 22.12 229 ALA B CA 1
ATOM 4011 C C . ALA B 1 250 ? -19.674 -33.340 -18.381 1.00 22.30 229 ALA B C 1
ATOM 4012 O O . ALA B 1 250 ? -20.885 -33.336 -18.137 1.00 21.42 229 ALA B O 1
ATOM 4014 N N . ASP B 1 251 ? -18.755 -33.869 -17.570 1.00 23.22 230 ASP B N 1
ATOM 4015 C CA . ASP B 1 251 ? -19.049 -34.338 -16.207 1.00 24.38 230 ASP B CA 1
ATOM 4016 C C . ASP B 1 251 ? -19.578 -33.186 -15.356 1.00 23.77 230 ASP B C 1
ATOM 4017 O O . ASP B 1 251 ? -20.577 -33.317 -14.696 1.00 24.24 230 ASP B O 1
ATOM 4022 N N . GLU B 1 252 ? -18.886 -32.031 -15.394 1.00 21.84 231 GLU B N 1
ATOM 4023 C CA . GLU B 1 252 ? -19.360 -30.856 -14.711 1.00 19.47 231 GLU B CA 1
ATOM 4024 C C . GLU B 1 252 ? -18.814 -29.613 -15.486 1.00 16.04 231 GLU B C 1
ATOM 4025 O O . GLU B 1 252 ? -17.847 -29.721 -16.266 1.00 15.21 231 GLU B O 1
ATOM 4031 N N . VAL B 1 253 ? -19.407 -28.470 -15.169 1.00 13.85 232 VAL B N 1
ATOM 4032 C CA . VAL B 1 253 ? -19.065 -27.197 -15.847 1.00 13.58 232 VAL B CA 1
ATOM 4033 C C . VAL B 1 253 ? -19.087 -26.118 -14.800 1.00 13.28 232 VAL B C 1
ATOM 4034 O O . VAL B 1 253 ? -19.995 -26.124 -13.976 1.00 14.94 232 VAL B O 1
ATOM 4038 N N . PHE B 1 254 ? -18.173 -25.136 -14.839 1.00 13.24 233 PHE B N 1
ATOM 4039 C CA . PHE B 1 254 ? -18.340 -24.011 -13.942 1.00 12.49 233 PHE B CA 1
ATOM 4040 C C . PHE B 1 254 ? -17.742 -22.708 -14.569 1.00 12.44 233 PHE B C 1
ATOM 4041 O O . PHE B 1 254 ? -16.949 -22.779 -15.540 1.00 12.82 233 PHE B O 1
ATOM 4049 N N . LEU B 1 255 ? -18.107 -21.570 -13.990 1.00 10.82 234 LEU B N 1
ATOM 4050 C CA . LEU B 1 255 ? -17.587 -20.276 -14.433 1.00 10.35 234 LEU B CA 1
ATOM 4051 C C . LEU B 1 255 ? -16.737 -19.779 -13.289 1.00 10.98 234 LEU B C 1
ATOM 4052 O O . LEU B 1 255 ? -16.972 -20.165 -12.123 1.00 11.60 234 LEU B O 1
ATOM 4057 N N . CYS B 1 256 ? -15.745 -18.976 -13.604 1.00 10.42 235 CYS B N 1
ATOM 4058 C CA . CYS B 1 256 ? -14.900 -18.351 -12.534 1.00 10.75 235 CYS B CA 1
ATOM 4059 C C . CYS B 1 256 ? -14.470 -16.966 -12.895 1.00 10.42 235 CYS B C 1
ATOM 4060 O O . CYS B 1 256 ? -14.232 -16.655 -14.050 1.00 11.41 235 CYS B O 1
ATOM 4063 N N . ASN B 1 257 ? -14.265 -16.125 -11.865 1.00 10.42 236 ASN B N 1
ATOM 4064 C CA . ASN B 1 257 ? -13.620 -14.834 -12.030 1.00 11.14 236 ASN B CA 1
ATOM 4065 C C . ASN B 1 257 ? -13.157 -14.385 -10.682 1.00 12.43 236 ASN B C 1
ATOM 4066 O O . ASN B 1 257 ? -13.449 -15.072 -9.672 1.00 12.43 236 ASN B O 1
ATOM 4071 N N . SER B 1 258 ? -12.397 -13.296 -10.646 1.00 12.64 237 SER B N 1
ATOM 4072 C CA . SER B 1 258 ? -11.700 -12.911 -9.414 1.00 14.28 237 SER B CA 1
ATOM 4073 C C . SER B 1 258 ? -12.642 -12.175 -8.443 1.00 16.28 237 SER B C 1
ATOM 4074 O O . SER B 1 258 ? -12.233 -11.808 -7.348 1.00 15.01 237 SER B O 1
ATOM 4077 N N . GLN B 1 259 ? -13.891 -11.894 -8.852 1.00 14.71 238 GLN B N 1
ATOM 4078 C CA . GLN B 1 259 ? -14.803 -11.190 -7.975 1.00 16.77 238 GLN B CA 1
ATOM 4079 C C . GLN B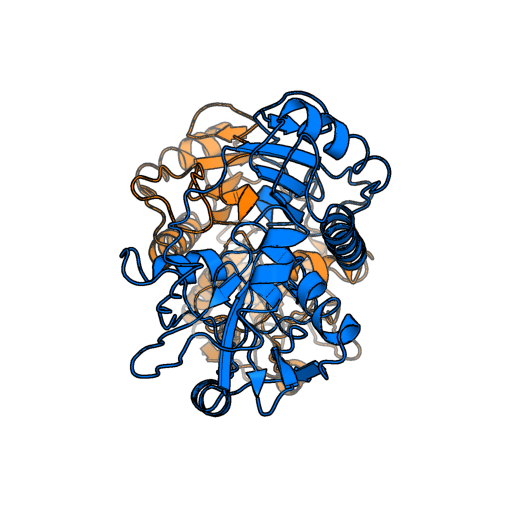 1 259 ? -15.735 -12.210 -7.283 1.00 17.07 238 GLN B C 1
ATOM 4080 O O . GLN B 1 259 ? -15.805 -12.263 -6.012 1.00 19.06 238 GLN B O 1
ATOM 4086 N N . PHE B 1 260 ? -16.350 -13.123 -8.050 1.00 13.74 239 PHE B N 1
ATOM 4087 C CA . PHE B 1 260 ? -17.309 -14.106 -7.402 1.00 14.01 239 PHE B CA 1
ATOM 4088 C C . PHE B 1 260 ? -16.680 -15.442 -7.082 1.00 14.90 239 PHE B C 1
ATOM 4089 O O . PHE B 1 260 ? -17.180 -16.218 -6.255 1.00 15.45 239 PHE B O 1
ATOM 4097 N N . GLY B 1 261 ? -15.515 -15.722 -7.666 1.00 13.32 240 GLY B N 1
ATOM 4098 C CA . GLY B 1 261 ? -14.915 -17.019 -7.478 1.00 11.93 240 GLY B CA 1
ATOM 4099 C C . GLY B 1 261 ? -15.372 -18.096 -8.445 1.00 12.54 240 GLY B C 1
ATOM 4100 O O . GLY B 1 261 ? -14.842 -18.204 -9.567 1.00 13.30 240 GLY B O 1
ATOM 4101 N N . ILE B 1 262 ? -16.262 -18.972 -7.990 1.00 12.19 241 ILE B N 1
ATOM 4102 C CA . ILE B 1 262 ? -16.761 -20.087 -8.835 1.00 11.62 241 ILE B CA 1
ATOM 4103 C C . ILE B 1 262 ? -18.298 -20.138 -8.773 1.00 12.94 241 ILE B C 1
ATOM 4104 O O . ILE B 1 262 ? -18.914 -20.220 -7.651 1.00 12.41 241 ILE B O 1
ATOM 4109 N N . TRP B 1 263 ? -18.915 -20.209 -9.954 1.00 11.71 242 TRP B N 1
ATOM 4110 C CA . TRP B 1 263 ? -20.363 -20.538 -10.073 1.00 12.74 242 TRP B CA 1
ATOM 4111 C C . TRP B 1 263 ? -20.468 -21.815 -10.828 1.00 12.88 242 TRP B C 1
ATOM 4112 O O . TRP B 1 263 ? -20.103 -21.915 -11.986 1.00 14.41 242 TRP B O 1
ATOM 4123 N N . PRO B 1 264 ? -20.962 -22.865 -10.177 1.00 14.62 243 PRO B N 1
ATOM 4124 C CA . PRO B 1 264 ? -21.271 -24.077 -10.997 1.00 14.30 243 PRO B CA 1
ATOM 4125 C C . PRO B 1 264 ? -22.306 -23.776 -12.070 1.00 15.26 243 PRO B C 1
ATOM 4126 O O . PRO B 1 264 ? -23.233 -23.019 -11.853 1.00 15.78 243 PRO B O 1
ATOM 4130 N N . VAL B 1 265 ? -22.152 -24.375 -13.242 1.00 16.08 244 VAL B N 1
ATOM 4131 C CA . VAL B 1 265 ? -23.122 -24.202 -14.286 1.00 14.31 244 VAL B CA 1
ATOM 4132 C C . VAL B 1 265 ? -24.048 -25.415 -14.263 1.00 16.89 244 VAL B C 1
ATOM 4133 O O . VAL B 1 265 ? -23.600 -26.539 -14.391 1.00 17.64 244 VAL B O 1
ATOM 4137 N N . ARG B 1 266 ? -25.340 -25.133 -14.113 1.00 17.82 245 ARG B N 1
ATOM 4138 C CA . ARG B 1 266 ? -26.383 -26.208 -14.086 1.00 20.37 245 ARG B CA 1
ATOM 4139 C C . ARG B 1 266 ? -27.147 -26.435 -15.389 1.00 20.14 245 ARG B C 1
ATOM 4140 O O . ARG B 1 266 ? -27.821 -27.489 -15.554 1.00 19.28 245 ARG B O 1
ATOM 4148 N N . ALA B 1 267 ? -27.206 -25.419 -16.264 1.00 17.42 246 ALA B N 1
ATOM 4149 C CA . ALA B 1 267 ? -28.116 -25.489 -17.421 1.00 17.34 246 ALA B CA 1
ATOM 4150 C C . ALA B 1 267 ? -27.655 -24.565 -18.537 1.00 18.45 246 ALA B C 1
ATOM 4151 O O . ALA B 1 267 ? -27.111 -23.506 -18.243 1.00 18.91 246 ALA B O 1
ATOM 4153 N N . LEU B 1 268 ? -27.989 -24.926 -19.776 1.00 18.65 247 LEU B N 1
ATOM 4154 C CA . LEU B 1 268 ? -27.747 -24.093 -20.991 1.00 19.66 247 LEU B CA 1
ATOM 4155 C C . LEU B 1 268 ? -28.758 -24.658 -21.986 1.00 19.30 247 LEU B C 1
ATOM 4156 O O . LEU B 1 268 ? -28.645 -25.839 -22.442 1.00 19.48 247 LEU B O 1
ATOM 4161 N N . ASP B 1 269 ? -29.762 -23.849 -22.267 1.00 18.99 248 ASP B N 1
ATOM 4162 C CA . ASP B 1 269 ? -30.862 -24.291 -23.189 1.00 21.49 248 ASP B CA 1
ATOM 4163 C C . ASP B 1 269 ? -31.396 -25.609 -22.573 1.00 22.63 248 ASP B C 1
ATOM 4164 O O . ASP B 1 269 ? -31.754 -25.581 -21.375 1.00 22.36 248 ASP B O 1
ATOM 4169 N N . GLU B 1 270 ? -31.389 -26.712 -23.350 1.00 24.69 249 GLU B N 1
ATOM 4170 C CA A GLU B 1 270 ? -31.940 -27.999 -22.919 0.50 25.08 249 GLU B CA 1
ATOM 4171 C CA B GLU B 1 270 ? -31.958 -27.976 -22.859 0.50 25.43 249 GLU B CA 1
ATOM 4172 C C . GLU B 1 270 ? -30.927 -28.821 -22.109 1.00 25.25 249 GLU B C 1
ATOM 4173 O O . GLU B 1 270 ? -31.292 -29.830 -21.487 1.00 25.44 249 GLU B O 1
ATOM 4184 N N . HIS B 1 271 ? -29.646 -28.410 -22.138 1.00 24.93 250 HIS B N 1
ATOM 4185 C CA . HIS B 1 271 ? -28.616 -29.121 -21.394 1.00 23.90 250 HIS B CA 1
ATOM 4186 C C . HIS B 1 271 ? -28.725 -28.890 -19.896 1.00 23.58 250 HIS B C 1
ATOM 4187 O O . HIS B 1 271 ? -28.996 -27.796 -19.432 1.00 22.84 250 HIS B O 1
ATOM 4194 N N . VAL B 1 272 ? -28.531 -29.955 -19.129 1.00 23.55 251 VAL B N 1
ATOM 4195 C CA . VAL B 1 272 ? -28.368 -29.822 -17.685 1.00 24.52 251 VAL B CA 1
ATOM 4196 C C . VAL B 1 272 ? -27.126 -30.583 -17.207 1.00 23.25 251 VAL B C 1
ATOM 4197 O O . VAL B 1 272 ? -26.666 -31.530 -17.831 1.00 24.57 251 VAL B O 1
ATOM 4201 N N . TRP B 1 273 ? -26.593 -30.125 -16.090 1.00 24.53 252 TRP B N 1
ATOM 4202 C CA . TRP B 1 273 ? -25.457 -30.768 -15.433 1.00 23.25 252 TRP B CA 1
ATOM 4203 C C . TRP B 1 273 ? -25.696 -30.663 -13.958 1.00 22.62 252 TRP B C 1
ATOM 4204 O O . TRP B 1 273 ? -26.132 -29.627 -13.444 1.00 22.69 252 TRP B O 1
ATOM 4215 N N . PRO B 1 274 ? -25.305 -31.709 -13.220 1.00 25.34 253 PRO B N 1
ATOM 4216 C CA . PRO B 1 274 ? -25.307 -31.589 -11.778 1.00 26.18 253 PRO B CA 1
ATOM 4217 C C . PRO B 1 274 ? -24.101 -30.754 -11.350 1.00 24.67 253 PRO B C 1
ATOM 4218 O O . PRO B 1 274 ? -23.101 -30.673 -12.117 1.00 24.97 253 PRO B O 1
ATOM 4222 N N . VAL B 1 275 ? -24.160 -30.212 -10.134 1.00 24.68 254 VAL B N 1
ATOM 4223 C CA . VAL B 1 275 ? -22.949 -29.609 -9.510 1.00 24.05 254 VAL B CA 1
ATOM 4224 C C . VAL B 1 275 ? -21.896 -30.701 -9.257 1.00 24.23 254 VAL B C 1
ATOM 4225 O O . VAL B 1 275 ? -22.201 -31.774 -8.697 1.00 25.79 254 VAL B O 1
ATOM 4229 N N . GLY B 1 276 ? -20.664 -30.469 -9.663 1.00 20.23 255 GLY B N 1
ATOM 4230 C CA . GLY B 1 276 ? -19.712 -31.536 -9.644 1.00 20.10 255 GLY B CA 1
ATOM 4231 C C . GLY B 1 276 ? -18.856 -31.557 -8.392 1.00 19.94 255 GLY B C 1
ATOM 4232 O O . GLY B 1 276 ? -18.690 -30.556 -7.683 1.00 18.44 255 GLY B O 1
ATOM 4233 N N . GLU B 1 277 ? -18.265 -32.714 -8.161 1.00 20.19 256 GLU B N 1
ATOM 4234 C CA . GLU B 1 277 ? -17.263 -32.883 -7.082 1.00 23.29 256 GLU B CA 1
ATOM 4235 C C . GLU B 1 277 ? -16.021 -32.007 -7.174 1.00 20.80 256 GLU B C 1
ATOM 4236 O O . GLU B 1 277 ? -15.616 -31.419 -6.150 1.00 23.51 256 GLU B O 1
ATOM 4242 N N . LEU B 1 278 ? -15.408 -31.906 -8.350 1.00 20.98 257 LEU B N 1
ATOM 4243 C CA . LEU B 1 278 ? -14.211 -31.061 -8.463 1.00 19.03 257 LEU B CA 1
ATOM 4244 C C . LEU B 1 278 ? -14.594 -29.594 -8.213 1.00 18.16 257 LEU B C 1
ATOM 4245 O O . LEU B 1 278 ? -13.883 -28.859 -7.520 1.00 17.74 257 LEU B O 1
ATOM 4250 N N . THR B 1 279 ? -15.720 -29.173 -8.787 1.00 17.05 258 THR B N 1
ATOM 4251 C CA . THR B 1 279 ? -16.240 -27.789 -8.588 1.00 16.22 258 THR B CA 1
ATOM 4252 C C . THR B 1 279 ? -16.382 -27.443 -7.103 1.00 15.66 258 THR B C 1
ATOM 4253 O O . THR B 1 279 ? -15.888 -26.413 -6.653 1.00 14.22 258 THR B O 1
ATOM 4257 N N . ARG B 1 280 ? -17.022 -28.347 -6.327 1.00 17.84 259 ARG B N 1
ATOM 4258 C CA . ARG B 1 280 ? -17.118 -28.216 -4.878 1.00 18.87 259 ARG B CA 1
ATOM 4259 C C . ARG B 1 280 ? -15.774 -28.219 -4.174 1.00 18.07 259 ARG B C 1
ATOM 4260 O O . ARG B 1 280 ? -15.578 -27.382 -3.311 1.00 17.60 259 ARG B O 1
ATOM 4268 N N . LYS B 1 281 ? -14.866 -29.150 -4.524 1.00 19.23 260 LYS B N 1
ATOM 4269 C CA . LYS B 1 281 ? -13.536 -29.163 -3.908 1.00 20.33 260 LYS B CA 1
ATOM 4270 C C . LYS B 1 281 ? -12.803 -27.815 -4.104 1.00 19.66 260 LYS B C 1
ATOM 4271 O O . LYS B 1 281 ? -12.179 -27.258 -3.193 1.00 19.84 260 LYS B O 1
ATOM 4277 N N . LEU B 1 282 ? -12.816 -27.296 -5.335 1.00 16.53 261 LEU B N 1
ATOM 4278 C CA . LEU B 1 282 ? -12.168 -26.002 -5.588 1.00 16.02 261 LEU B CA 1
ATOM 4279 C C . LEU B 1 282 ? -12.855 -24.837 -4.884 1.00 13.65 261 LEU B C 1
ATOM 4280 O O . LEU B 1 282 ? -12.174 -23.930 -4.442 1.00 14.28 261 LEU B O 1
ATOM 4285 N N . GLN B 1 283 ? -14.207 -24.840 -4.799 1.00 15.37 262 GLN B N 1
ATOM 4286 C CA . GLN B 1 283 ? -14.896 -23.806 -4.007 1.00 14.04 262 GLN B CA 1
ATOM 4287 C C . GLN B 1 283 ? -14.377 -23.805 -2.544 1.00 15.99 262 GLN B C 1
ATOM 4288 O O . GLN B 1 283 ? -14.043 -22.739 -1.961 1.00 14.28 262 GLN B O 1
ATOM 4294 N N . ASP B 1 284 ? -14.325 -25.020 -1.981 1.00 18.75 263 ASP B N 1
ATOM 4295 C CA . ASP B 1 284 ? -13.890 -25.193 -0.561 1.00 19.95 263 ASP B CA 1
ATOM 4296 C C . ASP B 1 284 ? -12.473 -24.652 -0.382 1.00 20.72 263 ASP B C 1
ATOM 4297 O O . ASP B 1 284 ? -12.232 -23.842 0.555 1.00 22.15 263 ASP B O 1
ATOM 4302 N N . GLN B 1 285 ? -11.562 -24.977 -1.313 1.00 22.09 264 GLN B N 1
ATOM 4303 C CA . GLN B 1 285 ? -10.186 -24.356 -1.316 1.00 21.17 264 GLN B CA 1
ATOM 4304 C C . GLN B 1 285 ? -10.189 -22.813 -1.394 1.00 20.94 264 GLN B C 1
ATOM 4305 O O . GLN B 1 285 ? -9.557 -22.145 -0.539 1.00 19.08 264 GLN B O 1
ATOM 4311 N N . LEU B 1 286 ? -10.952 -22.231 -2.358 1.00 18.36 265 LEU B N 1
ATOM 4312 C CA . LEU B 1 286 ? -11.036 -20.791 -2.518 1.00 16.65 265 LEU B CA 1
ATOM 4313 C C . LEU B 1 286 ? -11.632 -20.142 -1.255 1.00 16.81 265 LEU B C 1
ATOM 4314 O O . LEU B 1 286 ? -11.202 -19.087 -0.831 1.00 16.93 265 LEU B O 1
ATOM 4319 N N . ARG B 1 287 ? -12.681 -20.753 -0.710 1.00 16.97 266 ARG B N 1
ATOM 4320 C CA . ARG B 1 287 ? -13.369 -20.176 0.472 1.00 16.35 266 ARG B CA 1
ATOM 4321 C C . ARG B 1 287 ? -12.417 -20.178 1.721 1.00 17.00 266 ARG B C 1
ATOM 4322 O O . ARG B 1 287 ? -12.120 -19.126 2.311 1.00 17.48 266 ARG B O 1
ATOM 4330 N N . ASP B 1 288 ? -11.880 -21.340 1.997 1.00 18.64 267 ASP B N 1
ATOM 4331 C CA A ASP B 1 288 ? -10.978 -21.449 3.162 0.50 19.97 267 ASP B CA 1
ATOM 4332 C CA B ASP B 1 288 ? -10.938 -21.565 3.125 0.50 20.21 267 ASP B CA 1
ATOM 4333 C C . ASP B 1 288 ? -9.667 -20.709 2.969 1.00 20.29 267 ASP B C 1
ATOM 4334 O O . ASP B 1 288 ? -9.217 -20.025 3.895 1.00 19.38 267 ASP B O 1
ATOM 4343 N N . ASP B 1 289 ? -9.089 -20.717 1.770 1.00 17.73 268 ASP B N 1
ATOM 4344 C CA . ASP B 1 289 ? -7.767 -20.071 1.608 1.00 17.48 268 ASP B CA 1
ATOM 4345 C C . ASP B 1 289 ? -7.872 -18.606 1.371 1.00 19.44 268 ASP B C 1
ATOM 4346 O O . ASP B 1 289 ? -7.137 -17.841 1.971 1.00 18.86 268 ASP B O 1
ATOM 4351 N N . LEU B 1 290 ? -8.837 -18.149 0.564 1.00 17.58 269 LEU B N 1
ATOM 4352 C CA . LEU B 1 290 ? -8.794 -16.761 0.188 1.00 20.87 269 LEU B CA 1
ATOM 4353 C C . LEU B 1 290 ? -10.055 -15.897 0.579 1.00 18.18 269 LEU B C 1
ATOM 4354 O O . LEU B 1 290 ? -10.150 -14.732 0.200 1.00 19.88 269 LEU B O 1
ATOM 4359 N N . ASP B 1 291 ? -10.983 -16.502 1.278 1.00 17.28 270 ASP B N 1
ATOM 4360 C CA . ASP B 1 291 ? -12.210 -15.815 1.756 1.00 18.92 270 ASP B CA 1
ATOM 4361 C C . ASP B 1 291 ? -13.184 -15.398 0.586 1.00 19.33 270 ASP B C 1
ATOM 4362 O O . ASP B 1 291 ? -13.859 -14.323 0.683 1.00 21.08 270 ASP B O 1
ATOM 4367 N N . PHE B 1 292 ? -13.206 -16.196 -0.504 1.00 19.43 271 PHE B N 1
ATOM 4368 C CA . PHE B 1 292 ? -14.368 -16.204 -1.449 1.00 20.20 271 PHE B CA 1
ATOM 4369 C C . PHE B 1 292 ? -15.606 -16.855 -0.829 1.00 22.46 271 PHE B C 1
ATOM 4370 O O . PHE B 1 292 ? -15.562 -17.624 0.233 1.00 21.34 271 PHE B O 1
#

Nearest PDB structures (foldseek):
  2y4r-assembly1_B  TM=1.000E+00  e=2.641E-56  Pseudomonas aeruginosa PAO1
  1et0-assembly1_A  TM=9.639E-01  e=7.371E-29  Escherichia coli
  1i2k-assembly1_A  TM=9.577E-01  e=1.715E-28  Escherichia coli
  6bb9-assembly1_B  TM=9.358E-01  e=2.435E-27  Salmonella enterica subsp. enterica serovar Typhimurium
  3lul-assembly1_A  TM=8.742E-01  e=5.566E-20  Legionella pneumophila subsp. pneumophila str. Philadelphia 1

Solvent-accessible surface area: 21536 Å² total; per-residue (Å²): 96,30,36,8,42,31,184,112,27,56,66,2,23,3,80,0,0,0,0,7,14,0,0,0,3,8,3,30,0,1,0,20,100,23,62,6,17,26,26,99,64,2,7,62,28,2,78,68,0,5,157,80,5,77,6,81,18,91,20,68,58,1,79,130,29,1,68,56,0,0,67,70,44,27,65,0,14,0,42,0,7,0,0,6,0,78,24,154,194,38,23,38,38,22,113,169,19,83,12,54,56,1,0,11,8,37,118,121,53,95,88,69,100,158,30,17,105,99,12,5,95,2,53,40,5,208,5,75,3,10,21,14,83,78,17,8,10,4,38,10,0,18,12,0,30,4,2,30,0,51,60,56,12,119,68,107,51,47,17,0,0,5,0,15,1,43,95,94,57,2,5,6,2,4,55,11,8,1,0,3,6,53,125,45,32,0,0,0,3,22,15,164,53,11,6,18,38,12,7,0,24,36,19,0,18,99,47,0,112,66,83,64,24,82,61,24,97,86,58,0,49,58,74,53,0,37,100,8,71,12,3,0,0,0,24,14,24,11,0,0,5,1,0,81,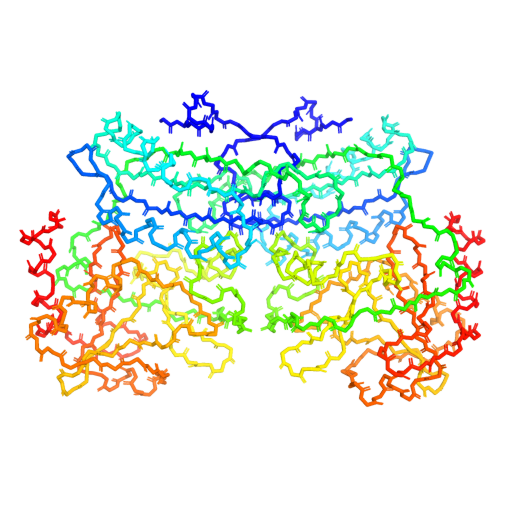10,3,87,134,44,112,6,89,50,9,141,14,1,73,97,0,1,48,34,0,118,104,89,28,100,59,97,30,36,19,48,28,182,114,37,56,88,7,26,4,80,0,1,0,0,7,11,0,0,0,4,8,2,33,1,2,0,57,104,11,76,11,23,28,21,126,45,2,25,51,30,2,68,68,0,4,155,81,6,76,7,82,20,89,40,66,53,1,113,120,29,0,49,52,0,0,66,65,36,26,65,2,17,0,42,1,6,0,0,7,0,77,22,113,209,31,21,35,40,19,110,168,18,87,14,40,63,0,0,11,9,36,112,126,66,74,81,45,80,133,19,12,80,121,12,7,90,2,54,38,4,204,5,60,3,10,23,13,81,81,16,8,9,4,40,10,0,17,12,0,30,4,1,27,0,51,62,54,12,115,70,90,53,43,16,0,0,4,0,13,2,53,104,93,56,2,6,6,2,4,53,10,8,2,0,0,5,39,112,44,29,0,1,0,3,24,13,187,74,12,6,18,38,10,7,0,23,40,15,0,18,102,38,0,114,63,96,64,25,76,61,28,99,79,58,1,49,58,76,49,0,34,114,10,78,13,2,0,0,1,22,14,32,12,0,0,7,1,0,92,8,1,84,143,43,116,6,94,40,11,149,19,0,85,117,0,3,96,40,0,85,133,93,42,109,29

Secondary structure (DSSP, 8-state):
-EEETTEE-SEEETTBHHHHH--EEEEEEEEETTEETTHHHHHHHHHHHHHHTT----HHHHHHHHHHHHHHH-SEEEEEEEE--B--SSSSPPTT---EEEEEEEPPP---HHHHHT-EEEEE--PPBP--TTTTB--BS--HHHHHHHTT---TT-SEEEEEBTT--EEEESSSEEEEEETTEEEEE--SSSSB--HHHHHHHHHHHHTT--EEEE-B-HHHHHT-SEEEEEETTTEEEEEEEETTEE-PPPHHHHHHHHHHHHHH--/-EEETTEE-SEEETTBHHHHH--EEEEEEEEETTEETTHHHHHHHHHHHHHHHT----HHHHHHHHHHHHHHH-SEEEEEEEE--B--SSSSPPTT---EEEEEEEPPP---HHHHHH-EEEEE--PPBP--TTTTB--BS--HHHHHHHTT---TT-SEEEEEBTT--EEEESSSEEEEESSS-EEEE--SSSSB--HHHHHHHHHHHHTT--EEEE---HHHHHT-SEEEEEETTTEEEEEEEETTEE-PPPHHHHHHHHHHHHHH--